Protein 4LVU (pdb70)

Secondary structure (DSSP, 8-state):
-TTS-B-GGGTT-EEEEETTTSHHHHHHHHHHHHTT-EEEEEES-HHHHHHHHHHTTTSSS--EEEE--TTSHHHHHHHHHHHHHHH-S-SEEEE---------GGG--HHHHHHHHIIIIIHHHHHHHHHHHHHHHHT-EEEEEE--STTTTT-SS-HHHHHHHHHHHHHHHHHHHHHGGGTEEEEEEEE-SB----GGGS-HHHHHHHHHH-SS-S-B-HHHHHHHHHHHHSGGGTT--S-EEEESTT--/-TTS-B-GGGTT-EEEEETTTSHHHHHHHHHHHHTT-EEEEEES-HHHHHHHHHHTTTSSSPPEEEE--TT-HHHHHHHHHHHHHHH-S-SEEEE---------GGG--HHHHHHHHIIIIIHHHHHHHHHHHHHHHHT-EEEEEE--STTTTT-SS-HHHHHHHHHHHHHHHHHHHHHGGGTEEEEEEEE-SB--S----S-HHHHHHHHHH-SS-S-B-HHHHHHHHHHHHSGGGTT--S-EEEESTT--

CATH classification: 3.40.50.720

Structure (mmCIF, N/CA/C/O backbone):
data_4LVU
#
_entry.id   4LVU
#
_cell.length_a   71.460
_cell.length_b   103.390
_cell.length_c   71.290
_cell.angle_alpha   90.000
_cell.angle_beta   90.000
_cell.angle_gamma   90.000
#
_symmetry.space_group_name_H-M   'P 21 21 2'
#
loop_
_entity.id
_entity.type
_entity.pdbx_description
1 polymer 'Oxidoreductase, short chain dehydrogenase/reductase family'
2 non-polymer 1,2-ETHANEDIOL
3 water water
#
loop_
_atom_site.group_PDB
_atom_site.id
_atom_site.type_symbol
_atom_site.label_atom_id
_atom_site.label_alt_id
_atom_site.label_comp_id
_atom_site.label_asym_id
_atom_site.label_entity_id
_atom_site.label_seq_id
_atom_site.pdbx_PDB_ins_code
_atom_site.Cartn_x
_atom_site.Cartn_y
_atom_site.Cartn_z
_atom_site.occupancy
_atom_site.B_iso_or_equiv
_atom_site.auth_seq_id
_atom_site.auth_comp_id
_atom_site.auth_asym_id
_atom_site.auth_atom_id
_atom_site.pdbx_PDB_model_num
ATOM 1 N N . ASP A 1 26 ? 68.610 122.316 7.008 1.00 25.59 18 ASP A N 1
ATOM 2 C CA . ASP A 1 26 ? 70.018 122.379 6.497 1.00 24.70 18 ASP A CA 1
ATOM 3 C C . ASP A 1 26 ? 70.970 122.046 7.643 1.00 23.83 18 ASP A C 1
ATOM 4 O O . ASP A 1 26 ? 71.011 122.743 8.675 1.00 21.91 18 ASP A O 1
ATOM 9 N N . GLU A 1 27 ? 71.745 120.980 7.428 1.00 23.82 19 GLU A N 1
ATOM 10 C CA . GLU A 1 27 ? 72.627 120.392 8.428 1.00 24.95 19 GLU A CA 1
ATOM 11 C C . GLU A 1 27 ? 73.794 121.292 8.779 1.00 19.34 19 GLU A C 1
ATOM 12 O O . GLU A 1 27 ? 74.529 120.981 9.704 1.00 23.89 19 GLU A O 1
ATOM 14 N N . ARG A 1 28 ? 73.978 122.400 8.060 1.00 17.66 20 ARG A N 1
ATOM 15 C CA . ARG A 1 28 ? 75.044 123.323 8.407 1.00 17.09 20 ARG A CA 1
ATOM 16 C C . ARG A 1 28 ? 74.700 124.225 9.576 1.00 11.67 20 ARG A C 1
ATOM 17 O O . ARG A 1 28 ? 75.598 124.715 10.209 1.00 14.86 20 ARG A O 1
ATOM 25 N N . TYR A 1 29 ? 73.414 124.380 9.888 1.00 8.97 21 TYR A N 1
ATOM 26 C CA . TYR A 1 29 ? 72.977 125.360 10.863 1.00 7.63 21 TYR A CA 1
ATOM 27 C C . TYR A 1 29 ? 72.798 124.745 12.253 1.00 8.15 21 TYR A C 1
ATOM 28 O O . TYR A 1 29 ? 72.715 123.519 12.433 1.00 8.66 21 TYR A O 1
ATOM 37 N N . ALA A 1 30 ? 72.726 125.612 13.238 1.00 7.42 22 ALA A N 1
ATOM 38 C CA . ALA A 1 30 ? 72.710 125.193 14.619 1.00 7.78 22 ALA A CA 1
ATOM 39 C C . ALA A 1 30 ? 71.484 124.397 15.007 1.00 7.41 22 ALA A C 1
ATOM 40 O O . ALA A 1 30 ? 70.386 124.611 14.497 1.00 7.73 22 ALA A O 1
ATOM 42 N N . ARG A 1 31 ? 71.696 123.541 16.003 1.00 8.37 23 ARG A N 1
ATOM 43 C CA . ARG A 1 31 ? 70.634 122.893 16.726 1.00 8.62 23 ARG A CA 1
ATOM 44 C C . ARG A 1 31 ? 70.651 123.427 18.152 1.00 7.50 23 ARG A C 1
ATOM 45 O O . ARG A 1 31 ? 71.710 123.485 18.771 1.00 8.42 23 ARG A O 1
ATOM 53 N N . TYR A 1 32 ? 69.487 123.825 18.659 1.00 7.23 24 TYR A N 1
ATOM 54 C CA . TYR A 1 32 ? 69.324 124.437 19.983 1.00 7.04 24 TYR A CA 1
ATOM 55 C C . TYR A 1 32 ? 68.597 123.454 20.886 1.00 7.22 24 TYR A C 1
ATOM 56 O O . TYR A 1 32 ? 67.368 123.359 20.832 1.00 7.21 24 TYR A O 1
ATOM 65 N N . PRO A 1 33 ? 69.334 122.735 21.754 1.00 7.48 25 PRO A N 1
ATOM 66 C CA . PRO A 1 33 ? 68.652 121.725 22.583 1.00 7.86 25 PRO A CA 1
ATOM 67 C C . PRO A 1 33 ? 67.548 122.288 23.471 1.00 7.09 25 PRO A C 1
ATOM 68 O O . PRO A 1 33 ? 66.575 121.603 23.733 1.00 7.51 25 PRO A O 1
ATOM 72 N N . SER A 1 34 ? 67.683 123.533 23.904 1.00 6.73 26 SER A N 1
ATOM 73 C CA . SER A 1 34 ? 66.714 124.141 24.798 1.00 7.25 26 SER A CA 1
ATOM 74 C C . SER A 1 34 ? 65.378 124.412 24.123 1.00 6.77 26 SER A C 1
ATOM 75 O O . SER A 1 34 ? 64.421 124.689 24.821 1.00 8.29 26 SER A O 1
ATOM 78 N N . LEU A 1 35 ? 65.305 124.367 22.794 1.00 6.43 27 LEU A N 1
ATOM 79 C CA . LEU A 1 35 ? 64.034 124.549 22.112 1.00 5.92 27 LEU A CA 1
ATOM 80 C C . LEU A 1 35 ? 63.210 123.283 22.017 1.00 6.56 27 LEU A C 1
ATOM 81 O O . LEU A 1 35 ? 62.022 123.377 21.736 1.00 7.72 27 LEU A O 1
ATOM 86 N N . ALA A 1 36 ? 63.806 122.122 22.265 1.00 7.11 28 ALA A N 1
ATOM 87 C CA . ALA A 1 36 ? 63.038 120.883 22.169 1.00 7.52 28 ALA A CA 1
ATOM 88 C C . ALA A 1 36 ? 61.936 120.861 23.226 1.00 7.57 28 ALA A C 1
ATOM 89 O O . ALA A 1 36 ? 62.197 120.973 24.419 1.00 10.18 28 ALA A O 1
ATOM 91 N N . GLY A 1 37 ? 60.685 120.725 22.784 1.00 7.83 29 GLY A N 1
ATOM 92 C CA . GLY A 1 37 ? 59.533 120.734 23.680 1.00 8.61 29 GLY A CA 1
ATOM 93 C C . GLY A 1 37 ? 59.096 122.105 24.162 1.00 8.71 29 GLY A C 1
ATOM 94 O O . GLY A 1 37 ? 58.114 122.204 24.885 1.00 11.13 29 GLY A O 1
ATOM 95 N N . ARG A 1 38 ? 59.806 123.163 23.788 1.00 7.47 30 ARG A N 1
ATOM 96 C CA . ARG A 1 38 ? 59.489 124.506 24.280 1.00 7.47 30 ARG A CA 1
ATOM 97 C C . ARG A 1 38 ? 58.239 125.042 23.608 1.00 6.46 30 ARG A C 1
ATOM 98 O O . ARG A 1 38 ? 58.097 124.929 22.394 1.00 7.17 30 ARG A O 1
ATOM 106 N N . ALA A 1 39 ? 57.323 125.611 24.370 1.00 6.97 31 ALA A N 1
ATOM 107 C CA . ALA A 1 39 ? 56.089 126.190 23.832 1.00 6.76 31 ALA A CA 1
ATOM 108 C C . ALA A 1 39 ? 56.385 127.576 23.254 1.00 6.71 31 ALA A C 1
ATOM 109 O O . ALA A 1 39 ? 56.793 128.494 23.965 1.00 6.87 31 ALA A O 1
ATOM 111 N N . VAL A 1 40 ? 56.149 127.696 21.963 1.00 5.88 32 VAL A N 1
ATOM 112 C CA . VAL A 1 40 ? 56.463 128.895 21.186 1.00 6.07 32 VAL A CA 1
ATOM 113 C C . VAL A 1 40 ? 55.209 129.329 20.443 1.00 5.86 32 VAL A C 1
ATOM 114 O O . VAL A 1 40 ? 54.623 128.547 19.687 1.00 7.94 32 VAL A O 1
ATOM 118 N N . LEU A 1 41 ? 54.825 130.595 20.629 1.00 5.57 33 LEU A N 1
ATOM 119 C CA . LEU A 1 41 ? 53.670 131.187 19.976 1.00 5.91 33 LEU A CA 1
ATOM 120 C C . LEU A 1 41 ? 54.122 132.240 18.984 1.00 5.02 33 LEU A C 1
ATOM 121 O O . LEU A 1 41 ? 54.898 133.122 19.327 1.00 5.96 33 LEU A O 1
ATOM 126 N N . ILE A 1 42 ? 53.654 132.139 17.745 1.00 5.77 34 ILE A N 1
ATOM 127 C CA . ILE A 1 42 ? 54.013 133.056 16.654 1.00 5.85 34 ILE A CA 1
ATOM 128 C C . ILE A 1 42 ? 52.746 133.676 16.089 1.00 5.86 34 ILE A C 1
ATOM 129 O O . ILE A 1 42 ? 51.802 132.971 15.751 1.00 6.84 34 ILE A O 1
ATOM 134 N N . THR A 1 43 ? 52.716 135.003 15.996 1.00 6.23 35 THR A N 1
ATOM 135 C CA . THR A 1 43 ? 51.572 135.673 15.405 1.00 6.90 35 THR A CA 1
ATOM 136 C C . THR A 1 43 ? 51.848 135.914 13.921 1.00 7.15 35 THR A C 1
ATOM 137 O O . THR A 1 43 ? 52.972 136.029 13.446 1.00 7.33 35 THR A O 1
ATOM 141 N N . GLY A 1 44 ? 50.783 135.984 13.149 1.00 7.24 36 GLY A N 1
ATOM 142 C CA . GLY A 1 44 ? 50.949 136.083 11.725 1.00 7.90 36 GLY A CA 1
ATOM 143 C C . GLY A 1 44 ? 51.751 134.923 11.157 1.00 8.05 36 GLY A C 1
ATOM 144 O O . GLY A 1 44 ? 52.590 135.099 10.261 1.00 8.43 36 GLY A O 1
ATOM 145 N N . GLY A 1 45 ? 51.490 133.723 11.672 1.00 7.68 37 GLY A N 1
ATOM 146 C CA . GLY A 1 45 ? 52.337 132.587 11.381 1.00 7.68 37 GLY A CA 1
ATOM 147 C C . GLY A 1 45 ? 52.185 131.928 10.031 1.00 7.62 37 GLY A C 1
ATOM 148 O O . GLY A 1 45 ? 53.023 131.105 9.688 1.00 9.35 37 GLY A O 1
ATOM 149 N N . ALA A 1 46 ? 51.130 132.241 9.285 1.00 9.77 38 ALA A N 1
ATOM 150 C CA . ALA A 1 46 ? 50.777 131.382 8.162 1.00 13.11 38 ALA A CA 1
ATOM 151 C C . ALA A 1 46 ? 51.505 131.703 6.909 1.00 15.80 38 ALA A C 1
ATOM 152 O O . ALA A 1 46 ? 51.532 130.854 6.025 1.00 18.95 38 ALA A O 1
ATOM 154 N N . THR A 1 47 ? 52.034 132.922 6.798 1.00 14.40 39 THR A N 1
ATOM 155 C CA . THR A 1 47 ? 52.695 133.363 5.572 1.00 15.61 39 THR A CA 1
ATOM 156 C C . THR A 1 47 ? 53.962 134.137 5.887 1.00 14.49 39 THR A C 1
ATOM 157 O O . THR A 1 47 ? 54.206 134.512 7.044 1.00 13.81 39 THR A O 1
ATOM 161 N N . GLY A 1 48 ? 54.746 134.420 4.858 1.00 15.63 40 GLY A N 1
ATOM 162 C CA . GLY A 1 48 ? 55.887 135.312 4.997 1.00 14.01 40 GLY A CA 1
ATOM 163 C C . GLY A 1 48 ? 56.925 134.789 5.960 1.00 12.83 40 GLY A C 1
ATOM 164 O O . GLY A 1 48 ? 57.106 133.574 6.161 1.00 14.03 40 GLY A O 1
ATOM 165 N N . ILE A 1 49 ? 57.592 135.715 6.623 1.00 11.46 41 ILE A N 1
ATOM 166 C CA . ILE A 1 49 ? 58.576 135.307 7.566 1.00 10.84 41 ILE A CA 1
ATOM 167 C C . ILE A 1 49 ? 57.888 134.566 8.703 1.00 9.31 41 ILE A C 1
ATOM 168 O O . ILE A 1 49 ? 58.525 133.738 9.314 1.00 9.81 41 ILE A O 1
ATOM 173 N N . GLY A 1 50 ? 56.607 134.839 8.969 1.00 8.30 42 GLY A N 1
ATOM 174 C CA . GLY A 1 50 ? 55.882 134.120 9.999 1.00 7.17 42 GLY A CA 1
ATOM 175 C C . GLY A 1 50 ? 55.947 132.606 9.802 1.00 7.01 42 GLY A C 1
ATOM 176 O O . GLY A 1 50 ? 56.240 131.861 10.743 1.00 7.84 42 GLY A O 1
ATOM 177 N N . ALA A 1 51 ? 55.730 132.174 8.552 1.00 7.36 43 ALA A N 1
ATOM 178 C CA . ALA A 1 51 ? 55.753 130.742 8.234 1.00 7.35 43 ALA A CA 1
ATOM 179 C C . ALA A 1 51 ? 57.154 130.175 8.405 1.00 7.06 43 ALA A C 1
ATOM 180 O O . ALA A 1 51 ? 57.314 129.010 8.757 1.00 7.80 43 ALA A O 1
ATOM 182 N N . SER A 1 52 ? 58.173 130.983 8.103 1.00 6.90 44 SER A N 1
ATOM 183 C CA . SER A 1 52 ? 59.554 130.570 8.313 1.00 6.81 44 SER A CA 1
ATOM 184 C C . SER A 1 52 ? 59.855 130.395 9.801 1.00 6.44 44 SER A C 1
ATOM 185 O O . SER A 1 52 ? 60.499 129.428 10.173 1.00 6.30 44 SER A O 1
ATOM 188 N N . PHE A 1 53 ? 59.351 131.290 10.641 1.00 5.89 45 PHE A N 1
ATOM 189 C CA . PHE A 1 53 ? 59.499 131.096 12.066 1.00 5.74 45 PHE A CA 1
ATOM 190 C C . PHE A 1 53 ? 58.820 129.792 12.508 1.00 5.85 45 PHE A C 1
ATOM 191 O O . PHE A 1 53 ? 59.389 129.005 13.273 1.00 6.45 45 PHE A O 1
ATOM 199 N N . VAL A 1 54 ? 57.590 129.558 12.059 1.00 6.06 46 VAL A N 1
ATOM 200 C CA . VAL A 1 54 ? 56.872 128.343 12.442 1.00 6.35 46 VAL A CA 1
ATOM 201 C C . VAL A 1 54 ? 57.674 127.108 12.044 1.00 6.28 46 VAL A C 1
ATOM 202 O O . VAL A 1 54 ? 57.883 126.204 12.862 1.00 6.59 46 VAL A O 1
ATOM 206 N N . GLU A 1 55 ? 58.149 127.078 10.797 1.00 6.00 47 GLU A N 1
ATOM 207 C CA . GLU A 1 55 ? 58.892 125.920 10.318 1.00 6.59 47 GLU A CA 1
ATOM 208 C C . GLU A 1 55 ? 60.200 125.732 11.099 1.00 6.10 47 GLU A C 1
ATOM 209 O O . GLU A 1 55 ? 60.519 124.615 11.471 1.00 6.67 47 GLU A O 1
ATOM 215 N N . HIS A 1 56 ? 60.962 126.795 11.315 1.00 5.60 48 HIS A N 1
ATOM 216 C CA . HIS A 1 56 ? 62.250 126.656 11.982 1.00 5.52 48 HIS A CA 1
ATOM 217 C C . HIS A 1 56 ? 62.054 126.160 13.404 1.00 5.49 48 HIS A C 1
ATOM 218 O O . HIS A 1 56 ? 62.747 125.245 13.839 1.00 6.64 48 HIS A O 1
ATOM 225 N N . PHE A 1 57 ? 61.123 126.751 14.141 1.00 5.33 49 PHE A N 1
ATOM 226 C CA . PHE A 1 57 ? 60.873 126.277 15.491 1.00 5.94 49 PHE A CA 1
ATOM 227 C C . PHE A 1 57 ? 60.380 124.822 15.496 1.00 6.24 49 PHE A C 1
ATOM 228 O O . PHE A 1 57 ? 60.791 124.019 16.364 1.00 7.02 49 PHE A O 1
ATOM 236 N N . ALA A 1 58 ? 59.496 124.476 14.574 1.00 5.91 50 ALA A N 1
ATOM 237 C CA . ALA A 1 58 ? 58.990 123.107 14.521 1.00 6.15 50 ALA A CA 1
ATOM 238 C C . ALA A 1 58 ? 60.132 122.142 14.261 1.00 6.87 50 ALA A C 1
ATOM 239 O O . ALA A 1 58 ? 60.186 121.052 14.855 1.00 6.97 50 ALA A O 1
ATOM 241 N N . ARG A 1 59 ? 61.045 122.496 13.355 1.00 6.40 51 ARG A N 1
ATOM 242 C CA . ARG A 1 59 ? 62.168 121.613 13.032 1.00 7.05 51 ARG A CA 1
ATOM 243 C C . ARG A 1 59 ? 63.210 121.502 14.144 1.00 7.46 51 ARG A C 1
ATOM 244 O O . ARG A 1 59 ? 63.962 120.539 14.172 1.00 9.86 51 ARG A O 1
ATOM 252 N N . GLN A 1 60 ? 63.229 122.444 15.077 1.00 7.29 52 GLN A N 1
ATOM 253 C CA . GLN A 1 60 ? 64.037 122.373 16.285 1.00 7.04 52 GLN A CA 1
ATOM 254 C C . GLN A 1 60 ? 63.357 121.546 17.376 1.00 7.81 52 GLN A C 1
ATOM 255 O O . GLN A 1 60 ? 63.920 121.374 18.445 1.00 9.68 52 GLN A O 1
ATOM 261 N N . GLY A 1 61 ? 62.152 121.053 17.116 1.00 7.47 53 GLY A N 1
ATOM 262 C CA . GLY A 1 61 ? 61.457 120.238 18.103 1.00 8.09 53 GLY A CA 1
ATOM 263 C C . GLY A 1 61 ? 60.581 120.994 19.067 1.00 7.40 53 GLY A C 1
ATOM 264 O O . GLY A 1 61 ? 60.081 120.405 20.037 1.00 7.79 53 GLY A O 1
ATOM 265 N N . ALA A 1 62 ? 60.374 122.287 18.823 1.00 6.80 54 ALA A N 1
ATOM 266 C CA . ALA A 1 62 ? 59.500 123.054 19.694 1.00 6.41 54 ALA A CA 1
ATOM 267 C C . ALA A 1 62 ? 58.048 122.642 19.546 1.00 6.57 54 ALA A C 1
ATOM 268 O O . ALA A 1 62 ? 57.673 122.064 18.514 1.00 7.28 54 ALA A O 1
ATOM 270 N N . ARG A 1 63 ? 57.238 122.980 20.538 1.00 7.24 55 ARG A N 1
ATOM 271 C CA . ARG A 1 63 ? 55.794 122.838 20.465 1.00 7.10 55 ARG A CA 1
ATOM 272 C C . ARG A 1 63 ? 55.242 124.189 20.024 1.00 6.89 55 ARG A C 1
ATOM 273 O O . ARG A 1 63 ? 55.079 125.110 20.802 1.00 7.60 55 ARG A O 1
ATOM 281 N N . VAL A 1 64 ? 55.021 124.306 18.722 1.00 6.28 56 VAL A N 1
ATOM 282 C CA . VAL A 1 64 ? 54.656 125.575 18.112 1.00 6.45 56 VAL A CA 1
ATOM 283 C C . VAL A 1 64 ? 53.144 125.740 18.009 1.00 7.01 56 VAL A C 1
ATOM 284 O O . VAL A 1 64 ? 52.426 124.808 17.668 1.00 7.39 56 VAL A O 1
ATOM 288 N N . ALA A 1 65 ? 52.693 126.949 18.300 1.00 7.13 57 ALA A N 1
ATOM 289 C CA . ALA A 1 65 ? 51.368 127.399 17.948 1.00 7.42 57 ALA A CA 1
ATOM 290 C C . ALA A 1 65 ? 51.467 128.723 17.250 1.00 6.97 57 ALA A C 1
ATOM 291 O O . ALA A 1 65 ? 52.395 129.493 17.471 1.00 7.86 57 ALA A O 1
ATOM 293 N N . PHE A 1 66 ? 50.494 128.994 16.383 1.00 6.82 58 PHE A N 1
ATOM 294 C CA . PHE A 1 66 ? 50.438 130.264 15.721 1.00 6.33 58 PHE A CA 1
ATOM 295 C C . PHE A 1 66 ? 49.013 130.733 15.543 1.00 6.59 58 PHE A C 1
ATOM 296 O O . PHE A 1 66 ? 48.067 129.939 15.598 1.00 7.73 58 PHE A O 1
ATOM 304 N N . VAL A 1 67 ? 48.888 132.027 15.339 1.00 6.82 59 VAL A N 1
ATOM 305 C CA . VAL A 1 67 ? 47.632 132.638 14.942 1.00 8.45 59 VAL A CA 1
ATOM 306 C C . VAL A 1 67 ? 47.830 133.298 13.593 1.00 9.58 59 VAL A C 1
ATOM 307 O O . VAL A 1 67 ? 48.922 133.741 13.256 1.00 10.11 59 VAL A O 1
ATOM 311 N N . ASP A 1 68 ? 46.756 133.352 12.824 1.00 10.11 60 ASP A N 1
ATOM 312 C CA . ASP A 1 68 ? 46.768 133.990 11.519 1.00 10.63 60 ASP A CA 1
ATOM 313 C C . ASP A 1 68 ? 45.331 134.258 11.125 1.00 9.53 60 ASP A C 1
ATOM 314 O O . ASP A 1 68 ? 44.427 133.553 11.560 1.00 10.00 60 ASP A O 1
ATOM 319 N N . LEU A 1 69 ? 45.145 135.274 10.286 1.00 12.00 61 LEU A N 1
ATOM 320 C CA . LEU A 1 69 ? 43.857 135.598 9.735 1.00 13.58 61 LEU A CA 1
ATOM 321 C C . LEU A 1 69 ? 43.335 134.528 8.788 1.00 12.08 61 LEU A C 1
ATOM 322 O O . LEU A 1 69 ? 42.124 134.316 8.665 1.00 15.60 61 LEU A O 1
ATOM 327 N N . ASP A 1 70 ? 44.255 133.872 8.093 1.00 12.48 62 ASP A N 1
ATOM 328 C CA . ASP A 1 70 ? 43.920 133.023 6.969 1.00 15.29 62 ASP A CA 1
ATOM 329 C C . ASP A 1 70 ? 43.926 131.548 7.364 1.00 13.02 62 ASP A C 1
ATOM 330 O O . ASP A 1 70 ? 44.983 130.913 7.443 1.00 14.93 62 ASP A O 1
ATOM 335 N N . GLU A 1 71 ? 42.727 131.032 7.608 1.00 14.76 63 GLU A N 1
ATOM 336 C CA A GLU A 1 71 ? 42.563 129.673 8.076 0.70 15.61 63 GLU A CA 1
ATOM 337 C CA B GLU A 1 71 ? 42.522 129.655 8.066 0.30 16.04 63 GLU A CA 1
ATOM 338 C C . GLU A 1 71 ? 43.101 128.657 7.073 1.00 14.81 63 GLU A C 1
ATOM 339 O O . GLU A 1 71 ? 43.711 127.658 7.450 1.00 13.65 63 GLU A O 1
ATOM 350 N N . GLN A 1 72 ? 42.883 128.914 5.793 1.00 14.89 64 GLN A N 1
ATOM 351 C CA . GLN A 1 72 ? 43.352 127.999 4.758 1.00 14.40 64 GLN A CA 1
ATOM 352 C C . GLN A 1 72 ? 44.878 127.912 4.727 1.00 11.98 64 GLN A C 1
ATOM 353 O O . GLN A 1 72 ? 45.444 126.821 4.677 1.00 13.21 64 GLN A O 1
ATOM 359 N N . ALA A 1 73 ? 45.533 129.069 4.759 1.00 12.71 65 ALA A N 1
ATOM 360 C CA . ALA A 1 73 ? 47.000 129.100 4.758 1.00 11.90 65 ALA A CA 1
ATOM 361 C C . ALA A 1 73 ? 47.537 128.435 6.040 1.00 10.28 65 ALA A C 1
ATOM 362 O O . ALA A 1 73 ? 48.547 127.713 6.008 1.00 10.27 65 ALA A O 1
ATOM 364 N N . ALA A 1 74 ? 46.847 128.641 7.159 1.00 9.97 66 ALA A N 1
ATOM 365 C CA . ALA A 1 74 ? 47.255 128.051 8.452 1.00 9.31 66 ALA A CA 1
ATOM 366 C C . ALA A 1 74 ? 47.171 126.520 8.392 1.00 8.79 66 ALA A C 1
ATOM 367 O O . ALA A 1 74 ? 48.087 125.819 8.802 1.00 8.49 66 ALA A O 1
ATOM 369 N N . ARG A 1 75 ? 46.059 126.031 7.843 1.00 10.41 67 ARG A N 1
ATOM 370 C CA . ARG A 1 75 ? 45.862 124.610 7.715 1.00 10.80 67 ARG A CA 1
ATOM 371 C C . ARG A 1 75 ? 46.963 123.975 6.866 1.00 9.62 67 ARG A C 1
ATOM 372 O O . ARG A 1 75 ? 47.491 122.910 7.211 1.00 11.16 67 ARG A O 1
ATOM 374 N N . ALA A 1 76 ? 47.312 124.635 5.765 1.00 9.06 68 ALA A N 1
ATOM 375 C CA . ALA A 1 76 ? 48.329 124.127 4.850 1.00 9.72 68 ALA A CA 1
ATOM 376 C C . ALA A 1 76 ? 49.688 124.070 5.524 1.00 8.66 68 ALA A C 1
ATOM 377 O O . ALA A 1 76 ? 50.448 123.106 5.362 1.00 9.33 68 ALA A O 1
ATOM 379 N N . LEU A 1 77 ? 50.009 125.100 6.291 1.00 9.01 69 LEU A N 1
ATOM 380 C CA . LEU A 1 77 ? 51.276 125.147 6.976 1.00 8.35 69 LEU A CA 1
ATOM 381 C C . LEU A 1 77 ? 51.398 124.036 8.009 1.00 8.10 69 LEU A C 1
ATOM 382 O O . LEU A 1 77 ? 52.415 123.343 8.074 1.00 8.04 69 LEU A O 1
ATOM 387 N N . ALA A 1 78 ? 50.376 123.868 8.836 1.00 8.06 70 ALA A N 1
ATOM 388 C CA . ALA A 1 78 ? 50.407 122.791 9.811 1.00 8.97 70 ALA A CA 1
ATOM 389 C C . ALA A 1 78 ? 50.527 121.433 9.117 1.00 8.42 70 ALA A C 1
ATOM 390 O O . ALA A 1 78 ? 51.303 120.589 9.561 1.00 8.78 70 ALA A O 1
ATOM 392 N N . ALA A 1 79 ? 49.795 121.232 8.018 1.00 9.49 71 ALA A N 1
ATOM 393 C CA . ALA A 1 79 ? 49.811 119.955 7.328 1.00 10.20 71 ALA A CA 1
ATOM 394 C C . ALA A 1 79 ? 51.197 119.597 6.826 1.00 8.93 71 ALA A C 1
ATOM 395 O O . ALA A 1 79 ? 51.607 118.432 6.890 1.00 10.06 71 ALA A O 1
ATOM 397 N N . ARG A 1 80 ? 51.915 120.569 6.275 1.00 8.83 72 ARG A N 1
ATOM 398 C CA . ARG A 1 80 ? 53.244 120.257 5.729 1.00 8.87 72 ARG A CA 1
ATOM 399 C C . ARG A 1 80 ? 54.329 120.157 6.803 1.00 8.28 72 ARG A C 1
ATOM 400 O O . ARG A 1 80 ? 55.476 119.824 6.504 1.00 10.97 72 ARG A O 1
ATOM 408 N N . LEU A 1 81 ? 53.968 120.422 8.059 1.00 8.07 73 LEU A N 1
ATOM 409 C CA . LEU A 1 81 ? 54.848 120.256 9.197 1.00 7.92 73 LEU A CA 1
ATOM 410 C C . LEU A 1 81 ? 54.369 119.171 10.134 1.00 9.04 73 LEU A C 1
ATOM 411 O O . LEU A 1 81 ? 54.871 119.047 11.255 1.00 9.05 73 LEU A O 1
ATOM 416 N N . ALA A 1 82 ? 53.457 118.316 9.671 1.00 9.39 74 ALA A N 1
ATOM 417 C CA . ALA A 1 82 ? 52.909 117.258 10.533 1.00 11.16 74 ALA A CA 1
ATOM 418 C C . ALA A 1 82 ? 53.939 116.175 10.884 1.00 11.06 74 ALA A C 1
ATOM 419 O O . ALA A 1 82 ? 53.709 115.404 11.808 1.00 14.83 74 ALA A O 1
ATOM 421 N N . ASP A 1 83 ? 55.051 116.127 10.151 1.00 11.07 75 ASP A N 1
ATOM 422 C CA . ASP A 1 83 ? 56.136 115.188 10.416 1.00 12.11 75 ASP A CA 1
ATOM 423 C C . ASP A 1 83 ? 57.184 115.729 11.402 1.00 11.43 75 ASP A C 1
ATOM 424 O O . ASP A 1 83 ? 58.159 115.053 11.671 1.00 13.47 75 ASP A O 1
ATOM 429 N N . ALA A 1 84 ? 56.970 116.924 11.955 1.00 10.92 76 ALA A N 1
ATOM 430 C CA . ALA A 1 84 ? 57.821 117.445 13.025 1.00 9.28 76 ALA A CA 1
ATOM 431 C C . ALA A 1 84 ? 57.563 116.701 14.333 1.00 9.45 76 ALA A C 1
ATOM 432 O O . ALA A 1 84 ? 56.593 115.964 14.451 1.00 10.40 76 ALA A O 1
ATOM 434 N N . ALA A 1 85 ? 58.423 116.912 15.316 1.00 9.29 77 ALA A N 1
ATOM 435 C CA . ALA A 1 85 ? 58.212 116.286 16.627 1.00 10.08 77 ALA A CA 1
ATOM 436 C C . ALA A 1 85 ? 56.819 116.613 17.173 1.00 9.28 77 ALA A C 1
ATOM 437 O O . ALA A 1 85 ? 56.139 115.758 17.734 1.00 11.97 77 ALA A O 1
ATOM 439 N N . HIS A 1 86 ? 56.407 117.863 16.982 1.00 9.01 78 HIS A N 1
ATOM 440 C CA . HIS A 1 86 ? 55.076 118.330 17.301 1.00 9.48 78 HIS A CA 1
ATOM 441 C C . HIS A 1 86 ? 54.482 119.021 16.087 1.00 8.76 78 HIS A C 1
ATOM 442 O O . HIS A 1 86 ? 55.060 119.958 15.587 1.00 9.08 78 HIS A O 1
ATOM 449 N N . GLU A 1 87 ? 53.334 118.550 15.613 1.00 9.88 79 GLU A N 1
ATOM 450 C CA . GLU A 1 87 ? 52.624 119.253 14.568 1.00 9.34 79 GLU A CA 1
ATOM 451 C C . GLU A 1 87 ? 52.225 120.623 15.104 1.00 7.78 79 GLU A C 1
ATOM 452 O O . GLU A 1 87 ? 51.648 120.715 16.188 1.00 8.97 79 GLU A O 1
ATOM 458 N N . PRO A 1 88 ? 52.531 121.700 14.382 1.00 8.31 80 PRO A N 1
ATOM 459 C CA . PRO A 1 88 ? 52.082 123.005 14.847 1.00 8.06 80 PRO A CA 1
ATOM 460 C C . PRO A 1 88 ? 50.579 123.094 14.972 1.00 8.27 80 PRO A C 1
ATOM 461 O O . PRO A 1 88 ? 49.846 122.531 14.156 1.00 10.32 80 PRO A O 1
ATOM 465 N N . VAL A 1 89 ? 50.129 123.793 16.012 1.00 7.84 81 VAL A N 1
ATOM 466 C CA . VAL A 1 89 ? 48.708 124.038 16.162 1.00 8.97 81 VAL A CA 1
ATOM 467 C C . VAL A 1 89 ? 48.423 125.505 15.890 1.00 7.36 81 VAL A C 1
ATOM 468 O O . VAL A 1 89 ? 49.311 126.358 15.937 1.00 8.39 81 VAL A O 1
ATOM 472 N N . PHE A 1 90 ? 47.177 125.817 15.610 1.00 9.00 82 PHE A N 1
ATOM 473 C CA . PHE A 1 90 ? 46.834 127.184 15.308 1.00 9.80 82 PHE A CA 1
ATOM 474 C C . PHE A 1 90 ? 45.405 127.528 15.628 1.00 7.94 82 PHE A C 1
ATOM 475 O O . PHE A 1 90 ? 44.549 126.653 15.780 1.00 9.99 82 PHE A O 1
ATOM 483 N N . VAL A 1 91 ? 45.175 128.838 15.693 1.00 8.43 83 VAL A N 1
ATOM 484 C CA . VAL A 1 91 ? 43.837 129.416 15.795 1.00 9.52 83 VAL A CA 1
ATOM 485 C C . VAL A 1 91 ? 43.773 130.505 14.731 1.00 10.07 83 VAL A C 1
ATOM 486 O O . VAL A 1 91 ? 44.621 131.414 14.700 1.00 11.40 83 VAL A O 1
ATOM 490 N N . ALA A 1 92 ? 42.777 130.426 13.867 1.00 10.79 84 ALA A N 1
ATOM 491 C CA . ALA A 1 92 ? 42.561 131.472 12.881 1.00 12.21 84 ALA A CA 1
ATOM 492 C C . ALA A 1 92 ? 41.737 132.552 13.546 1.00 14.10 84 ALA A C 1
ATOM 493 O O . ALA A 1 92 ? 40.653 132.275 14.055 1.00 18.09 84 ALA A O 1
ATOM 495 N N . CYS A 1 93 ? 42.235 133.780 13.534 1.00 12.68 85 CYS A N 1
ATOM 496 C CA . CYS A 1 93 ? 41.517 134.909 14.095 1.00 13.41 85 CYS A CA 1
ATOM 497 C C . CYS A 1 93 ? 42.100 136.221 13.606 1.00 12.45 85 CYS A C 1
ATOM 498 O O . CYS A 1 93 ? 43.129 136.234 12.918 1.00 12.67 85 CYS A O 1
ATOM 501 N N . ASP A 1 94 ? 41.395 137.303 13.931 1.00 10.91 86 ASP A N 1
ATOM 502 C CA . ASP A 1 94 ? 41.743 138.646 13.504 1.00 11.62 86 ASP A CA 1
ATOM 503 C C . ASP A 1 94 ? 42.382 139.364 14.682 1.00 11.12 86 ASP A C 1
ATOM 504 O O . ASP A 1 94 ? 41.699 139.690 15.648 1.00 11.55 86 ASP A O 1
ATOM 509 N N . LEU A 1 95 ? 43.689 139.623 14.630 1.00 11.16 87 LEU A N 1
ATOM 510 C CA A LEU A 1 95 ? 44.305 140.179 15.867 0.70 11.89 87 LEU A CA 1
ATOM 511 C CA B LEU A 1 95 ? 44.496 140.234 15.708 0.30 10.67 87 LEU A CA 1
ATOM 512 C C . LEU A 1 95 ? 44.161 141.696 15.986 1.00 10.86 87 LEU A C 1
ATOM 513 O O . LEU A 1 95 ? 44.685 142.284 16.928 1.00 11.18 87 LEU A O 1
ATOM 522 N N . THR A 1 96 ? 43.388 142.310 15.105 1.00 11.36 88 THR A N 1
ATOM 523 C CA . THR A 1 96 ? 42.902 143.661 15.389 1.00 12.03 88 THR A CA 1
ATOM 524 C C . THR A 1 96 ? 41.795 143.602 16.445 1.00 11.79 88 THR A C 1
ATOM 525 O O . THR A 1 96 ? 41.454 144.617 17.026 1.00 13.50 88 THR A O 1
ATOM 529 N N . ASP A 1 97 ? 41.273 142.406 16.701 1.00 10.20 89 ASP A N 1
ATOM 530 C CA . ASP A 1 97 ? 40.269 142.179 17.723 1.00 8.86 89 ASP A CA 1
ATOM 531 C C . ASP A 1 97 ? 40.958 141.586 18.953 1.00 8.71 89 ASP A C 1
ATOM 532 O O . ASP A 1 97 ? 41.304 140.393 18.987 1.00 8.89 89 ASP A O 1
ATOM 537 N N . ILE A 1 98 ? 41.197 142.418 19.958 1.00 8.78 90 ILE A N 1
ATOM 538 C CA . ILE A 1 98 ? 41.971 141.982 21.105 1.00 9.25 90 ILE A CA 1
ATOM 539 C C . ILE A 1 98 ? 41.244 140.870 21.887 1.00 8.28 90 ILE A C 1
ATOM 540 O O . ILE A 1 98 ? 41.889 139.964 22.397 1.00 8.82 90 ILE A O 1
ATOM 545 N N . ALA A 1 99 ? 39.918 140.916 21.958 1.00 9.30 91 ALA A N 1
ATOM 546 C CA . ALA A 1 99 ? 39.167 139.830 22.572 1.00 10.07 91 ALA A CA 1
ATOM 547 C C . ALA A 1 99 ? 39.439 138.500 21.869 1.00 9.76 91 ALA A C 1
ATOM 548 O O . ALA A 1 99 ? 39.656 137.473 22.511 1.00 11.25 91 ALA A O 1
ATOM 550 N N . ALA A 1 100 ? 39.460 138.527 20.546 1.00 9.63 92 ALA A N 1
ATOM 551 C CA . ALA A 1 100 ? 39.724 137.314 19.771 1.00 10.59 92 ALA A CA 1
ATOM 552 C C . ALA A 1 100 ? 41.159 136.839 19.981 1.00 9.12 92 ALA A C 1
ATOM 553 O O . ALA A 1 100 ? 41.411 135.649 20.121 1.00 9.59 92 ALA A O 1
ATOM 555 N N . LEU A 1 101 ? 42.103 137.766 19.993 1.00 8.62 93 LEU A N 1
ATOM 556 C CA . LEU A 1 101 ? 43.499 137.403 20.266 1.00 8.55 93 LEU A CA 1
ATOM 557 C C . LEU A 1 101 ? 43.660 136.749 21.630 1.00 8.36 93 LEU A C 1
ATOM 558 O O . LEU A 1 101 ? 44.315 135.708 21.77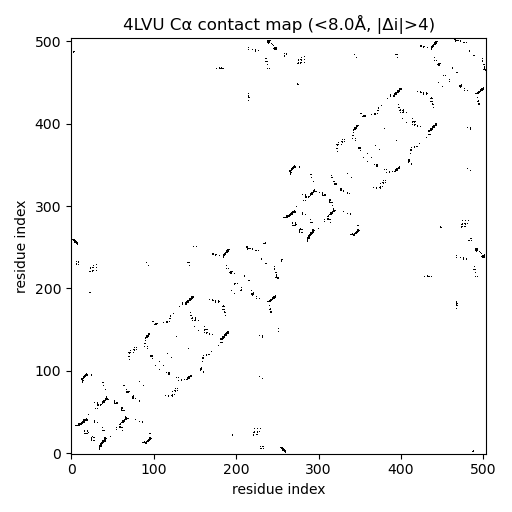3 1.00 8.73 93 LEU A O 1
ATOM 563 N N . ARG A 1 102 ? 43.049 137.348 22.642 1.00 8.61 94 ARG A N 1
ATOM 564 C CA . ARG A 1 102 ? 43.138 136.805 23.987 1.00 8.74 94 ARG A CA 1
ATOM 565 C C . ARG A 1 102 ? 42.500 135.413 24.057 1.00 8.98 94 ARG A C 1
ATOM 566 O O . ARG A 1 102 ? 43.055 134.499 24.666 1.00 8.98 94 ARG A O 1
ATOM 574 N N . GLY A 1 103 ? 41.348 135.246 23.417 1.00 9.31 95 GLY A N 1
ATOM 575 C CA . GLY A 1 103 ? 40.699 133.932 23.389 1.00 9.96 95 GLY A CA 1
ATOM 576 C C . GLY A 1 103 ? 41.542 132.891 22.675 1.00 8.96 95 GLY A C 1
ATOM 577 O O . GLY A 1 103 ? 41.630 131.737 23.109 1.00 10.08 95 GLY A O 1
ATOM 578 N N . ALA A 1 104 ? 42.177 133.290 21.585 1.00 8.94 96 ALA A N 1
ATOM 579 C CA . ALA A 1 104 ? 43.059 132.393 20.863 1.00 9.59 96 ALA A CA 1
ATOM 580 C C . ALA A 1 104 ? 44.247 131.954 21.708 1.00 8.14 96 ALA A C 1
ATOM 581 O O . ALA A 1 104 ? 44.611 130.775 21.702 1.00 9.28 96 ALA A O 1
ATOM 583 N N . ILE A 1 105 ? 44.870 132.902 22.402 1.00 8.57 97 ILE A N 1
ATOM 584 C CA . ILE A 1 105 ? 46.014 132.577 23.238 1.00 8.76 97 ILE A CA 1
ATOM 585 C C . ILE A 1 105 ? 45.592 131.646 24.376 1.00 9.06 97 ILE A C 1
ATOM 586 O O . ILE A 1 105 ? 46.296 130.698 24.694 1.00 10.54 97 ILE A O 1
ATOM 591 N N . GLU A 1 106 ? 44.422 131.875 24.961 1.00 9.55 98 GLU A N 1
ATOM 592 C CA . GLU A 1 106 ? 43.920 130.988 26.004 1.00 11.25 98 GLU A CA 1
ATOM 593 C C . GLU A 1 106 ? 43.692 129.568 25.472 1.00 11.27 98 GLU A C 1
ATOM 594 O O . GLU A 1 106 ? 44.058 128.594 26.125 1.00 13.28 98 GLU A O 1
ATOM 600 N N . ALA A 1 107 ? 43.115 129.444 24.275 1.00 10.75 99 ALA A N 1
ATOM 601 C CA . ALA A 1 107 ? 42.895 128.127 23.660 1.00 12.17 99 ALA A CA 1
ATOM 602 C C . ALA A 1 107 ? 44.234 127.437 23.350 1.00 11.50 99 ALA A C 1
ATOM 603 O O . ALA A 1 107 ? 44.390 126.226 23.542 1.00 14.30 99 ALA A O 1
ATOM 605 N N . ILE A 1 108 ? 45.198 128.216 22.863 1.00 11.08 100 ILE A N 1
ATOM 606 C CA . ILE A 1 108 ? 46.526 127.690 22.585 1.00 11.61 100 ILE A CA 1
ATOM 607 C C . ILE A 1 108 ? 47.232 127.211 23.844 1.00 12.06 100 ILE A C 1
ATOM 608 O O . ILE A 1 108 ? 47.831 126.139 23.831 1.00 14.52 100 ILE A O 1
ATOM 613 N N . ARG A 1 109 ? 47.147 127.988 24.921 1.00 11.67 101 ARG A N 1
ATOM 614 C CA . ARG A 1 109 ? 47.767 127.609 26.165 1.00 12.60 101 ARG A CA 1
ATOM 615 C C . ARG A 1 109 ? 47.182 126.288 26.670 1.00 14.99 101 ARG A C 1
ATOM 616 O O . ARG A 1 109 ? 47.898 125.447 27.221 1.00 16.63 101 ARG A O 1
ATOM 624 N N . ALA A 1 110 ? 45.874 126.112 26.506 1.00 14.56 102 ALA A N 1
ATOM 625 C CA . ALA A 1 110 ? 45.269 124.802 26.795 1.00 17.61 102 ALA A CA 1
ATOM 626 C C . ALA A 1 110 ? 45.930 123.649 26.008 1.00 17.06 102 ALA A C 1
ATOM 627 O O . ALA A 1 110 ? 46.103 122.556 26.554 1.00 25.62 102 ALA A O 1
ATOM 629 N N A ARG A 1 111 ? 46.308 123.887 24.747 0.50 19.30 103 ARG A N 1
ATOM 630 N N B ARG A 1 111 ? 46.301 123.910 24.758 0.50 17.86 103 ARG A N 1
ATOM 631 C CA A ARG A 1 111 ? 46.876 122.835 23.872 0.50 19.50 103 ARG A CA 1
ATOM 632 C CA B ARG A 1 111 ? 46.867 122.897 23.867 0.50 17.40 103 ARG A CA 1
ATOM 633 C C A ARG A 1 111 ? 48.409 122.643 23.935 0.50 17.06 103 ARG A C 1
ATOM 634 C C B ARG A 1 111 ? 48.374 122.641 24.054 0.50 17.62 103 ARG A C 1
ATOM 635 O O A ARG A 1 111 ? 48.910 121.532 23.691 0.50 16.56 103 ARG A O 1
ATOM 636 O O B ARG A 1 111 ? 48.811 121.476 24.065 0.50 23.67 103 ARG A O 1
ATOM 651 N N . ILE A 1 112 ? 49.158 123.712 24.196 1.00 18.26 104 ILE A N 1
ATOM 652 C CA . ILE A 1 112 ? 50.643 123.608 24.254 1.00 15.52 104 ILE A CA 1
ATOM 653 C C . ILE A 1 112 ? 51.278 123.866 25.626 1.00 17.18 104 ILE A C 1
ATOM 654 O O . ILE A 1 112 ? 52.484 123.648 25.762 1.00 18.51 104 ILE A O 1
ATOM 659 N N . GLY A 1 113 ? 50.482 124.274 26.632 1.00 15.47 105 GLY A N 1
ATOM 660 C CA . GLY A 1 113 ? 50.980 124.643 27.972 1.00 15.10 105 GLY A CA 1
ATOM 661 C C . GLY A 1 113 ? 51.402 126.108 28.054 1.00 12.18 105 GLY A C 1
ATOM 662 O O . GLY A 1 113 ? 51.188 126.867 27.116 1.00 12.30 105 GLY A O 1
ATOM 663 N N . PRO A 1 114 ? 52.047 126.509 29.157 1.00 11.36 106 PRO A N 1
ATOM 664 C CA . PRO A 1 114 ? 52.481 127.905 29.287 1.00 10.10 106 PRO A CA 1
ATOM 665 C C . PRO A 1 114 ? 53.466 128.289 28.207 1.00 10.76 106 PRO A C 1
ATOM 666 O O . PRO A 1 114 ? 54.356 127.526 27.865 1.00 11.02 106 PRO A O 1
ATOM 670 N N . ILE A 1 115 ? 53.308 129.502 27.709 1.00 8.64 107 ILE A N 1
ATOM 671 C CA . ILE A 1 115 ? 54.104 129.990 26.614 1.00 8.19 107 ILE A CA 1
ATOM 672 C C . ILE A 1 115 ? 55.462 130.486 27.109 1.00 8.36 107 ILE A C 1
ATOM 673 O O . ILE A 1 115 ? 55.530 131.341 27.990 1.00 9.07 107 ILE A O 1
ATOM 678 N N . ALA A 1 116 ? 56.537 129.932 26.549 1.00 7.29 108 ALA A N 1
ATOM 679 C CA . ALA A 1 116 ? 57.909 130.292 26.888 1.00 7.42 108 ALA A CA 1
ATOM 680 C C . ALA A 1 116 ? 58.548 131.305 25.949 1.00 7.23 108 ALA A C 1
ATOM 681 O O . ALA A 1 116 ? 59.503 131.997 26.323 1.00 8.10 108 ALA A O 1
ATOM 683 N N . ALA A 1 117 ? 58.058 131.356 24.715 1.00 6.53 109 ALA A N 1
ATOM 684 C CA . ALA A 1 117 ? 58.575 132.305 23.717 1.00 5.93 109 ALA A CA 1
ATOM 685 C C . ALA A 1 117 ? 57.434 132.776 22.856 1.00 5.38 109 ALA A C 1
ATOM 686 O O . ALA A 1 117 ? 56.573 132.000 22.453 1.00 6.37 109 ALA A O 1
ATOM 688 N N . LEU A 1 118 ? 57.419 134.082 22.623 1.00 5.11 110 LEU A N 1
ATOM 689 C CA . LEU A 1 118 ? 56.418 134.744 21.798 1.00 5.24 110 LEU A CA 1
ATOM 690 C C . LEU A 1 118 ? 57.124 135.502 20.714 1.00 4.78 110 LEU A C 1
ATOM 691 O O . LEU A 1 118 ? 58.008 136.296 21.017 1.00 5.84 110 LEU A O 1
ATOM 696 N N . VAL A 1 119 ? 56.730 135.269 19.474 1.00 5.21 111 VAL A N 1
ATOM 697 C CA . VAL A 1 119 ? 57.232 136.011 18.332 1.00 5.38 111 VAL A CA 1
ATOM 698 C C . VAL A 1 119 ? 56.066 136.844 17.796 1.00 5.28 111 VAL A C 1
ATOM 699 O O . VAL A 1 119 ? 55.128 136.322 17.185 1.00 5.74 111 VAL A O 1
ATOM 703 N N . ASN A 1 120 ? 56.153 138.147 18.059 1.00 5.65 112 ASN A N 1
ATOM 704 C CA . ASN A 1 120 ? 55.116 139.115 17.721 1.00 6.19 112 ASN A CA 1
ATOM 705 C C . ASN A 1 120 ? 55.412 139.629 16.310 1.00 6.04 112 ASN A C 1
ATOM 706 O O . ASN A 1 120 ? 56.073 140.648 16.130 1.00 7.72 112 ASN A O 1
ATOM 711 N N . ASN A 1 121 ? 54.909 138.885 15.320 1.00 6.20 113 ASN A N 1
ATOM 712 C CA . ASN A 1 121 ? 55.289 139.031 13.928 1.00 6.44 113 ASN A CA 1
ATOM 713 C C . ASN A 1 121 ? 54.240 139.674 13.035 1.00 6.84 113 ASN A C 1
ATOM 714 O O . ASN A 1 121 ? 54.597 140.304 12.027 1.00 8.36 113 ASN A O 1
ATOM 719 N N . ALA A 1 122 ? 52.961 139.494 13.322 1.00 6.70 114 ALA A N 1
ATOM 720 C CA . ALA A 1 122 ? 51.940 139.921 12.358 1.00 7.12 114 ALA A CA 1
ATOM 721 C C . ALA A 1 122 ? 52.094 141.407 12.032 1.00 6.66 114 ALA A C 1
ATOM 722 O O . ALA A 1 122 ? 52.296 142.217 12.920 1.00 6.98 114 ALA A O 1
ATOM 724 N N . ALA A 1 123 ? 51.930 141.749 10.759 1.00 7.99 115 ALA A N 1
ATOM 725 C CA . ALA A 1 123 ? 52.158 143.108 10.306 1.00 7.55 115 ALA A CA 1
ATOM 726 C C . ALA A 1 123 ? 51.446 143.309 8.970 1.00 8.06 115 ALA A C 1
ATOM 727 O O . ALA A 1 123 ? 51.009 142.352 8.319 1.00 11.02 115 ALA A O 1
ATOM 729 N N . ASN A 1 124 ? 51.323 144.577 8.580 1.00 8.44 116 ASN A N 1
ATOM 730 C CA . ASN A 1 124 ? 50.808 144.929 7.270 1.00 9.26 116 ASN A CA 1
ATOM 731 C C . ASN A 1 124 ? 51.426 146.245 6.824 1.00 8.04 116 ASN A C 1
ATOM 732 O O . ASN A 1 124 ? 51.116 147.309 7.382 1.00 9.85 116 ASN A O 1
ATOM 737 N N . ASP A 1 125 ? 52.293 146.167 5.817 1.00 9.16 117 ASP A N 1
ATOM 738 C CA . ASP A 1 125 ? 53.027 147.335 5.310 1.00 9.72 117 ASP A CA 1
ATOM 739 C C . ASP A 1 125 ? 52.384 147.986 4.087 1.00 10.21 117 ASP A C 1
ATOM 740 O O . ASP A 1 125 ? 53.076 148.613 3.302 1.00 11.22 117 ASP A O 1
ATOM 745 N N . VAL A 1 126 ? 51.080 147.847 3.932 1.00 10.88 118 VAL A N 1
ATOM 746 C CA . VAL A 1 126 ? 50.407 148.415 2.761 1.00 11.20 118 VAL A CA 1
ATOM 747 C C . VAL A 1 126 ? 50.719 149.920 2.651 1.00 10.03 118 VAL A C 1
ATOM 748 O O . VAL A 1 126 ? 50.685 150.662 3.635 1.00 10.45 118 VAL A O 1
ATOM 752 N N . ARG A 1 127 ? 51.014 150.353 1.433 1.00 10.36 119 ARG A N 1
ATOM 753 C CA A ARG A 1 127 ? 51.393 151.743 1.208 0.70 9.66 119 ARG A CA 1
ATOM 754 C CA B ARG A 1 127 ? 51.392 151.739 1.191 0.30 9.25 119 ARG A CA 1
ATOM 755 C C . ARG A 1 127 ? 50.196 152.654 1.363 1.00 10.33 119 ARG A C 1
ATOM 756 O O . ARG A 1 127 ? 49.063 152.272 1.089 1.00 12.81 119 ARG A O 1
ATOM 771 N N . HIS A 1 128 ? 50.478 153.876 1.769 1.00 8.85 120 HIS A N 1
ATOM 772 C CA . HIS A 1 128 ? 49.472 154.893 1.949 1.00 10.23 120 HIS A CA 1
ATOM 773 C C . HIS A 1 128 ? 50.114 156.263 1.834 1.00 9.70 120 HIS A C 1
ATOM 774 O O . HIS A 1 128 ? 51.162 156.525 2.428 1.00 10.90 120 HIS A O 1
ATOM 781 N N . ALA A 1 129 ? 49.474 157.116 1.044 1.00 11.24 121 ALA A N 1
ATOM 782 C CA . ALA A 1 129 ? 49.891 158.493 0.883 1.00 10.71 121 ALA A CA 1
ATOM 783 C C . ALA A 1 129 ? 49.526 159.282 2.143 1.00 9.82 121 ALA A C 1
ATOM 784 O O . ALA A 1 129 ? 48.468 159.072 2.712 1.00 10.50 121 ALA A O 1
ATOM 786 N N . ILE A 1 130 ? 50.371 160.243 2.514 1.00 10.02 122 ILE A N 1
ATOM 787 C CA . ILE A 1 130 ? 50.092 161.100 3.679 1.00 9.81 122 ILE A CA 1
ATOM 788 C C . ILE A 1 130 ? 48.693 161.704 3.615 1.00 9.63 122 ILE A C 1
ATOM 789 O O . ILE A 1 130 ? 47.937 161.662 4.584 1.00 10.26 122 ILE A O 1
ATOM 794 N N . ALA A 1 131 ? 48.352 162.282 2.471 1.00 10.43 123 ALA A N 1
ATOM 795 C CA . ALA A 1 131 ? 47.066 162.962 2.337 1.00 12.17 123 ALA A CA 1
ATOM 796 C C . ALA A 1 131 ? 45.870 162.021 2.404 1.00 11.96 123 ALA A C 1
ATOM 797 O O . ALA A 1 131 ? 44.758 162.485 2.656 1.00 15.44 123 ALA A O 1
ATOM 799 N N . ASP A 1 132 ? 46.088 160.714 2.207 1.00 11.07 124 ASP A N 1
ATOM 800 C CA . ASP A 1 132 ? 44.972 159.760 2.158 1.00 12.96 124 ASP A CA 1
ATOM 801 C C . ASP A 1 132 ? 44.660 159.132 3.503 1.00 11.23 124 ASP A C 1
ATOM 802 O O . ASP A 1 132 ? 43.660 158.448 3.663 1.00 15.19 124 ASP A O 1
ATOM 807 N N . VAL A 1 133 ? 45.518 159.350 4.486 1.00 9.26 125 VAL A N 1
ATOM 808 C CA . VAL A 1 133 ? 45.304 158.763 5.796 1.00 8.06 125 VAL A CA 1
ATOM 809 C C . VAL A 1 133 ? 44.095 159.412 6.467 1.00 7.76 125 VAL A C 1
ATOM 810 O O . VAL A 1 133 ? 43.987 160.632 6.520 1.00 8.44 125 VAL A O 1
ATOM 814 N N . THR A 1 134 ? 43.202 158.580 6.982 1.00 8.68 126 THR A N 1
ATOM 815 C CA . THR A 1 134 ? 42.023 159.028 7.749 1.00 8.58 126 THR A CA 1
ATOM 816 C C . THR A 1 134 ? 42.174 158.589 9.207 1.00 8.71 126 THR A C 1
ATOM 817 O O . THR A 1 134 ? 43.009 157.725 9.507 1.00 8.15 126 THR A O 1
ATOM 821 N N . PRO A 1 135 ? 41.355 159.131 10.118 1.00 9.21 127 PRO A N 1
ATOM 822 C CA . PRO A 1 135 ? 41.467 158.621 11.488 1.00 9.42 127 PRO A CA 1
ATOM 823 C C . PRO A 1 135 ? 41.268 157.105 11.562 1.00 9.42 127 PRO A C 1
ATOM 824 O O . PRO A 1 135 ? 42.017 156.412 12.252 1.00 10.36 127 PRO A O 1
ATOM 828 N N . ASP A 1 136 ? 40.289 156.573 10.841 1.00 9.35 128 ASP A N 1
ATOM 829 C CA A ASP A 1 136 ? 40.045 155.131 10.799 0.50 10.42 128 ASP A CA 1
ATOM 830 C CA B ASP A 1 136 ? 40.080 155.139 10.910 0.50 9.47 128 ASP A CA 1
ATOM 831 C C . ASP A 1 136 ? 41.248 154.355 10.268 1.00 9.34 128 ASP A C 1
ATOM 832 O O . ASP A 1 136 ? 41.592 153.303 10.767 1.00 9.36 128 ASP A O 1
ATOM 841 N N . SER A 1 137 ? 41.852 154.845 9.185 1.00 8.48 129 SER A N 1
ATOM 842 C CA . SER A 1 137 ? 42.948 154.111 8.537 1.00 8.27 129 SER A CA 1
ATOM 843 C C . SER A 1 137 ? 44.215 154.179 9.405 1.00 7.98 129 SER A C 1
ATOM 844 O O . SER A 1 137 ? 44.980 153.219 9.473 1.00 7.89 129 SER A O 1
ATOM 847 N N . PHE A 1 138 ? 44.432 155.323 10.053 1.00 7.39 130 PHE A N 1
ATOM 848 C CA . PHE A 1 138 ? 45.498 155.453 11.039 1.00 7.17 130 PHE A CA 1
ATOM 849 C C . PHE A 1 138 ? 45.312 154.385 12.117 1.00 6.82 130 PHE A C 1
ATOM 850 O O . PHE A 1 138 ? 46.235 153.626 12.450 1.00 6.93 130 PHE A O 1
ATOM 858 N N . ASP A 1 139 ? 44.118 154.340 12.685 1.00 7.39 131 ASP A N 1
ATOM 859 C CA . ASP A 1 139 ? 43.851 153.422 13.790 1.00 7.71 131 ASP A CA 1
ATOM 860 C C . ASP A 1 139 ? 44.033 151.976 13.341 1.00 7.87 131 ASP A C 1
ATOM 861 O O . ASP A 1 139 ? 44.580 151.159 14.057 1.00 8.32 131 ASP A O 1
ATOM 866 N N . ALA A 1 140 ? 43.567 151.655 12.137 1.00 7.85 132 ALA A N 1
ATOM 867 C CA . ALA A 1 140 ? 43.687 150.288 11.635 1.00 8.32 132 ALA A CA 1
ATOM 868 C C . ALA A 1 140 ? 45.172 149.894 11.463 1.00 7.25 132 ALA A C 1
ATOM 869 O O . ALA A 1 140 ? 45.553 148.763 11.742 1.00 8.03 132 ALA A O 1
ATOM 871 N N . CYS A 1 141 ? 45.995 150.831 10.995 1.00 6.99 133 CYS A N 1
ATOM 872 C CA . CYS A 1 141 ? 47.419 150.563 10.797 1.00 6.57 133 CYS A CA 1
ATOM 873 C C . CYS A 1 141 ? 48.081 150.307 12.164 1.00 6.13 133 CYS A C 1
ATOM 874 O O . CYS A 1 141 ? 48.837 149.349 12.302 1.00 6.76 133 CYS A O 1
ATOM 877 N N . ILE A 1 142 ? 47.747 151.094 13.197 1.00 6.40 134 ILE A N 1
ATOM 878 C CA . ILE A 1 142 ? 48.273 150.861 14.515 1.00 7.00 134 ILE A CA 1
ATOM 879 C C . ILE A 1 142 ? 47.772 149.512 15.034 1.00 6.48 134 ILE A C 1
ATOM 880 O O . ILE A 1 142 ? 48.537 148.757 15.623 1.00 6.69 134 ILE A O 1
ATOM 885 N N . ALA A 1 143 ? 46.512 149.189 14.785 1.00 6.85 135 ALA A N 1
ATOM 886 C CA . ALA A 1 143 ? 45.940 147.948 15.271 1.00 7.37 135 ALA A CA 1
ATOM 887 C C . ALA A 1 143 ? 46.622 146.713 14.710 1.00 7.18 135 ALA A C 1
ATOM 888 O O . ALA A 1 143 ? 46.816 145.732 15.438 1.00 8.77 135 ALA A O 1
ATOM 890 N N . VAL A 1 144 ? 46.950 146.739 13.413 1.00 7.18 136 VAL A N 1
ATOM 891 C CA . VAL A 1 144 ? 47.486 145.560 12.736 1.00 8.09 136 VAL A CA 1
ATOM 892 C C . VAL A 1 144 ? 48.994 145.462 12.841 1.00 7.19 136 VAL A C 1
ATOM 893 O O . VAL A 1 144 ? 49.530 144.392 12.577 1.00 8.73 136 VAL A O 1
ATOM 897 N N . ASN A 1 145 ? 49.671 146.558 13.222 1.00 7.15 137 ASN A N 1
ATOM 898 C CA . ASN A 1 145 ? 51.126 146.564 13.331 1.00 7.75 137 ASN A CA 1
ATOM 899 C C . ASN A 1 145 ? 51.707 146.654 14.730 1.00 8.68 137 ASN A C 1
ATOM 900 O O . ASN A 1 145 ? 52.769 146.094 14.966 1.00 14.78 137 ASN A O 1
ATOM 905 N N . LEU A 1 146 ? 51.085 147.409 15.618 1.00 6.80 138 LEU A N 1
ATOM 906 C CA . LEU A 1 146 ? 51.652 147.640 16.946 1.00 5.89 138 LEU A CA 1
ATOM 907 C C . LEU A 1 146 ? 50.784 147.057 18.062 1.00 6.10 138 LEU A C 1
ATOM 908 O O . LEU A 1 146 ? 51.294 146.425 18.980 1.00 6.52 138 LEU A O 1
ATOM 913 N N . ARG A 1 147 ? 49.489 147.337 18.037 1.00 6.39 139 ARG A N 1
ATOM 914 C CA . ARG A 1 147 ? 48.645 147.107 19.182 1.00 6.58 139 ARG A CA 1
ATOM 915 C C . ARG A 1 147 ? 48.654 145.658 19.637 1.00 6.63 139 ARG A C 1
ATOM 916 O O . ARG A 1 147 ? 48.711 145.365 20.832 1.00 6.58 139 ARG A O 1
ATOM 924 N N . HIS A 1 148 ? 48.564 144.734 18.708 1.00 6.29 140 HIS A N 1
ATOM 925 C CA . HIS A 1 148 ? 48.519 143.321 19.052 1.00 6.01 140 HIS A CA 1
ATOM 926 C C . HIS A 1 148 ? 49.809 142.849 19.679 1.00 6.11 140 HIS A C 1
ATOM 927 O O . HIS A 1 148 ? 49.805 141.871 20.433 1.00 6.40 140 HIS A O 1
ATOM 934 N N . GLN A 1 149 ? 50.938 143.500 19.383 1.00 5.60 141 GLN A N 1
ATOM 935 C CA A GLN A 1 149 ? 52.196 143.127 20.051 0.70 5.36 141 GLN A CA 1
ATOM 936 C CA B GLN A 1 149 ? 52.201 143.124 20.035 0.30 5.53 141 GLN A CA 1
ATOM 937 C C . GLN A 1 149 ? 52.122 143.340 21.548 1.00 5.75 141 GLN A C 1
ATOM 938 O O . GLN A 1 149 ? 52.558 142.511 22.331 1.00 6.18 141 GLN A O 1
ATOM 949 N N . PHE A 1 150 ? 51.574 144.484 21.927 1.00 5.42 142 PHE A N 1
ATOM 950 C CA . PHE A 1 150 ? 51.384 144.762 23.325 1.00 5.61 142 PHE A CA 1
ATOM 951 C C . PHE A 1 150 ? 50.464 143.725 23.954 1.00 5.70 142 PHE A C 1
ATOM 952 O O . PHE A 1 150 ? 50.777 143.182 25.032 1.00 6.46 142 PHE A O 1
ATOM 960 N N . PHE A 1 151 ? 49.317 143.483 23.332 1.00 5.81 143 PHE A N 1
ATOM 961 C CA . PHE A 1 151 ? 48.332 142.634 23.997 1.00 6.49 143 PHE A CA 1
ATOM 962 C C . PHE A 1 151 ? 48.721 141.164 24.012 1.00 6.06 143 PHE A C 1
ATOM 963 O O . PHE A 1 151 ? 48.391 140.445 24.963 1.00 6.88 143 PHE A O 1
ATOM 971 N N . ALA A 1 152 ? 49.442 140.702 22.987 1.00 6.02 144 ALA A N 1
ATOM 972 C CA . ALA A 1 152 ? 49.960 139.339 23.037 1.00 5.93 144 ALA A CA 1
ATOM 973 C C . ALA A 1 152 ? 50.988 139.191 24.169 1.00 6.53 144 ALA A C 1
ATOM 974 O O . ALA A 1 152 ? 50.951 138.212 24.898 1.00 7.11 144 ALA A O 1
ATOM 976 N N . ALA A 1 153 ? 51.888 140.171 24.307 1.00 6.23 145 ALA A N 1
ATOM 977 C CA . ALA A 1 153 ? 52.821 140.169 25.404 1.00 6.37 145 ALA A CA 1
ATOM 978 C C . ALA A 1 153 ? 52.096 140.159 26.748 1.00 6.62 145 ALA A C 1
ATOM 979 O O . ALA A 1 153 ? 52.446 139.383 27.636 1.00 8.19 145 ALA A O 1
ATOM 981 N N . GLN A 1 154 ? 51.110 141.032 26.893 1.00 6.67 146 GLN A N 1
ATOM 982 C CA . GLN A 1 154 ? 50.362 141.127 28.129 1.00 7.11 146 GLN A CA 1
ATOM 983 C C . GLN A 1 154 ? 49.814 139.768 28.522 1.00 7.58 146 GLN A C 1
ATOM 984 O O . GLN A 1 154 ? 49.813 139.412 29.698 1.00 9.12 146 GLN A O 1
ATOM 990 N N . ALA A 1 155 ? 49.339 139.021 27.534 1.00 7.93 147 ALA A N 1
ATOM 991 C CA . ALA A 1 155 ? 48.693 137.739 27.728 1.00 8.48 147 ALA A CA 1
ATOM 992 C C . ALA A 1 155 ? 49.623 136.575 28.076 1.00 9.29 147 ALA A C 1
ATOM 993 O O . ALA A 1 155 ? 49.126 135.552 28.523 1.00 12.41 147 ALA A O 1
ATOM 995 N N . VAL A 1 156 ? 50.932 136.715 27.873 1.00 7.72 148 VAL A N 1
ATOM 996 C CA . VAL A 1 156 ? 51.893 135.642 28.158 1.00 8.19 148 VAL A CA 1
ATOM 997 C C . VAL A 1 156 ? 52.814 135.926 29.344 1.00 7.51 148 VAL A C 1
ATOM 998 O O . VAL A 1 156 ? 53.575 135.052 29.733 1.00 8.11 148 VAL A O 1
ATOM 1002 N N . ILE A 1 157 ? 52.731 137.120 29.935 1.00 7.31 149 ILE A N 1
ATOM 1003 C CA . ILE A 1 157 ? 53.648 137.482 31.019 1.00 7.67 149 ILE A CA 1
ATOM 1004 C C . ILE A 1 157 ? 53.516 136.533 32.196 1.00 7.76 149 ILE A C 1
ATOM 1005 O O . ILE A 1 157 ? 54.503 136.077 32.746 1.00 8.13 149 ILE A O 1
ATOM 1010 N N . ASP A 1 158 ? 52.295 136.221 32.588 1.00 8.13 150 ASP A N 1
ATOM 1011 C CA . ASP A 1 158 ? 52.130 135.360 33.761 1.00 8.85 150 ASP A CA 1
ATOM 1012 C C . ASP A 1 158 ? 52.715 133.958 33.532 1.00 7.88 150 ASP A C 1
ATOM 1013 O O . ASP A 1 158 ? 53.376 133.401 34.410 1.00 8.74 150 ASP A O 1
ATOM 1018 N N . ASP A 1 159 ? 52.514 133.420 32.336 1.00 7.81 151 ASP A N 1
ATOM 1019 C CA . ASP A 1 159 ? 53.140 132.162 31.998 1.00 8.41 151 ASP A CA 1
ATOM 1020 C C . ASP A 1 159 ? 54.654 132.211 32.156 1.00 8.53 151 ASP A C 1
ATOM 1021 O O . ASP A 1 159 ? 55.251 131.292 32.699 1.00 8.79 151 ASP A O 1
ATOM 1026 N N . MET A 1 160 ? 55.272 133.231 31.562 1.00 8.79 152 MET A N 1
ATOM 1027 C CA . MET A 1 160 ? 56.725 133.344 31.632 1.00 8.14 152 MET A CA 1
ATOM 1028 C C . MET A 1 160 ? 57.204 133.550 33.072 1.00 8.17 152 MET A C 1
ATOM 1029 O O . MET A 1 160 ? 58.222 132.981 33.477 1.00 8.94 152 MET A O 1
ATOM 1034 N N . LYS A 1 161 ? 56.459 134.327 33.877 1.00 8.09 153 LYS A N 1
ATOM 1035 C CA A LYS A 1 161 ? 56.831 134.460 35.272 0.50 8.88 153 LYS A CA 1
ATOM 1036 C CA B LYS A 1 161 ? 56.798 134.450 35.287 0.50 9.04 153 LYS A CA 1
ATOM 1037 C C . LYS A 1 161 ? 56.779 133.087 35.948 1.00 8.97 153 LYS A C 1
ATOM 1038 O O . LYS A 1 161 ? 57.677 132.745 36.700 1.00 9.62 153 LYS A O 1
ATOM 1049 N N A ARG A 1 162 ? 55.727 132.313 35.701 0.50 9.06 154 ARG A N 1
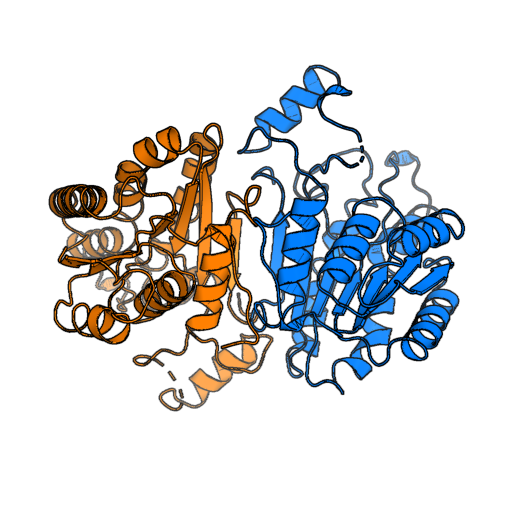ATOM 1050 N N B ARG A 1 162 ? 55.740 132.310 35.671 0.50 9.17 154 ARG A N 1
ATOM 1051 C CA A ARG A 1 162 ? 55.639 130.978 36.288 0.50 10.32 154 ARG A CA 1
ATOM 1052 C CA B ARG A 1 162 ? 55.588 131.001 36.286 0.50 10.48 154 ARG A CA 1
ATOM 1053 C C A ARG A 1 162 ? 56.799 130.105 35.848 0.50 10.05 154 ARG A C 1
ATOM 1054 C C B ARG A 1 162 ? 56.627 129.979 35.788 0.50 9.90 154 ARG A C 1
ATOM 1055 O O A ARG A 1 162 ? 57.428 129.439 36.663 0.50 10.83 154 ARG A O 1
ATOM 1056 O O B ARG A 1 162 ? 56.974 129.048 36.508 0.50 10.81 154 ARG A O 1
ATOM 1071 N N . LEU A 1 163 ? 57.124 130.141 34.564 1.00 10.95 155 LEU A N 1
ATOM 1072 C CA . LEU A 1 163 ? 58.213 129.326 34.031 1.00 11.32 155 LEU A CA 1
ATOM 1073 C C . LEU A 1 163 ? 59.612 129.732 34.514 1.00 12.24 155 LEU A C 1
ATOM 1074 O O . LEU A 1 163 ? 60.580 129.001 34.304 1.00 15.30 155 LEU A O 1
ATOM 1079 N N . GLY A 1 164 ? 59.736 130.902 35.111 1.00 10.72 156 GLY A N 1
ATOM 1080 C CA . GLY A 1 164 ? 61.017 131.415 35.549 1.00 12.04 156 GLY A CA 1
ATOM 1081 C C . GLY A 1 164 ? 61.814 132.090 34.444 1.00 11.07 156 GLY A C 1
ATOM 1082 O O . GLY A 1 164 ? 63.022 132.278 34.548 1.00 13.76 156 GLY A O 1
ATOM 1083 N N . GLY A 1 165 ? 61.123 132.514 33.394 1.00 10.67 157 GLY A N 1
ATOM 1084 C CA . GLY A 1 165 ? 61.763 133.246 32.324 1.00 9.62 157 GLY A CA 1
ATOM 1085 C C . GLY A 1 165 ? 61.071 133.017 31.008 1.00 8.79 157 GLY A C 1
ATOM 1086 O O . GLY A 1 165 ? 60.095 132.275 30.920 1.00 11.24 157 GLY A O 1
ATOM 1087 N N . GLY A 1 166 ? 61.574 133.660 29.978 1.00 8.01 158 GLY A N 1
ATOM 1088 C CA . GLY A 1 166 ? 60.994 133.584 28.673 1.00 6.74 158 GLY A CA 1
ATOM 1089 C C . GLY A 1 166 ? 61.593 134.609 27.751 1.00 5.40 158 GLY A C 1
ATOM 1090 O O . GLY A 1 166 ? 62.475 135.365 28.130 1.00 6.05 158 GLY A O 1
ATOM 1091 N N . SER A 1 167 ? 61.100 134.611 26.530 1.00 5.03 159 SER A N 1
ATOM 1092 C CA . SER A 1 167 ? 61.639 135.496 25.488 1.00 5.16 159 SER A CA 1
ATOM 1093 C C . SER A 1 167 ? 60.496 135.989 24.626 1.00 4.80 159 SER A C 1
ATOM 1094 O O . SER A 1 167 ? 59.724 135.197 24.072 1.00 5.98 159 SER A O 1
ATOM 1097 N N . ILE A 1 168 ? 60.401 137.313 24.509 1.00 4.70 160 ILE A N 1
ATOM 1098 C CA . ILE A 1 168 ? 59.433 137.996 23.681 1.00 4.89 160 ILE A CA 1
ATOM 1099 C C . ILE A 1 168 ? 60.218 138.689 22.571 1.00 4.24 160 ILE A C 1
ATOM 1100 O O . ILE A 1 168 ? 61.102 139.499 22.840 1.00 4.85 160 ILE A O 1
ATOM 1105 N N . VAL A 1 169 ? 59.928 138.321 21.324 1.00 4.30 161 VAL A N 1
ATOM 1106 C CA . VAL A 1 169 ? 60.602 138.836 20.142 1.00 4.87 161 VAL A CA 1
ATOM 1107 C C . VAL A 1 169 ? 59.575 139.643 19.361 1.00 4.43 161 VAL A C 1
ATOM 1108 O O . VAL A 1 169 ? 58.620 139.095 18.820 1.00 5.54 161 VAL A O 1
ATOM 1112 N N . ASN A 1 170 ? 59.765 140.965 19.345 1.00 5.03 162 ASN A N 1
ATOM 1113 C CA . ASN A 1 170 ? 58.861 141.878 18.664 1.00 4.83 162 ASN A CA 1
ATOM 1114 C C . ASN A 1 170 ? 59.428 142.209 17.302 1.00 4.65 162 ASN A C 1
ATOM 1115 O O . ASN A 1 170 ? 60.569 142.647 17.180 1.00 6.55 162 ASN A O 1
ATOM 1120 N N . LEU A 1 171 ? 58.647 142.060 16.246 1.00 4.99 163 LEU A N 1
ATOM 1121 C CA . LEU A 1 171 ? 59.131 142.391 14.902 1.00 4.90 163 LEU A CA 1
ATOM 1122 C C . LEU A 1 171 ? 59.094 143.900 14.666 1.00 5.01 163 LEU A C 1
ATOM 1123 O O . LEU A 1 171 ? 58.056 144.529 14.752 1.00 5.48 163 LEU A O 1
ATOM 1128 N N . GLY A 1 172 ? 60.252 144.432 14.292 1.00 5.31 164 GLY A N 1
ATOM 1129 C CA . GLY A 1 172 ? 60.427 145.805 13.856 1.00 5.36 164 GLY A CA 1
ATOM 1130 C C . GLY A 1 172 ? 60.604 145.865 12.352 1.00 5.75 164 GLY A C 1
ATOM 1131 O O . GLY A 1 172 ? 60.140 144.988 11.619 1.00 7.00 164 GLY A O 1
ATOM 1132 N N . SER A 1 173 ? 61.266 146.910 11.881 1.00 5.80 165 SER A N 1
ATOM 1133 C CA . SER A 1 173 ? 61.461 147.133 10.453 1.00 5.90 165 SER A CA 1
ATOM 1134 C C . SER A 1 173 ? 62.569 148.144 10.236 1.00 5.61 165 SER A C 1
ATOM 1135 O O . SER A 1 173 ? 62.684 149.097 11.002 1.00 6.59 165 SER A O 1
ATOM 1138 N N . ILE A 1 174 ? 63.337 147.977 9.152 1.00 6.21 166 ILE A N 1
ATOM 1139 C CA . ILE A 1 174 ? 64.288 149.014 8.783 1.00 6.75 166 ILE A CA 1
ATOM 1140 C C . ILE A 1 174 ? 63.634 150.165 8.016 1.00 6.37 166 ILE A C 1
ATOM 1141 O O . ILE A 1 174 ? 64.294 151.166 7.748 1.00 6.99 166 ILE A O 1
ATOM 1146 N N . SER A 1 175 ? 62.349 150.054 7.693 1.00 6.67 167 SER A N 1
ATOM 1147 C CA . SER A 1 175 ? 61.645 151.092 6.942 1.00 7.95 167 SER A CA 1
ATOM 1148 C C . SER A 1 175 ? 61.893 152.500 7.476 1.00 6.70 167 SER A C 1
ATOM 1149 O O . SER A 1 175 ? 62.296 153.405 6.775 1.00 7.84 167 SER A O 1
ATOM 1152 N N . TRP A 1 176 ? 61.640 152.671 8.762 1.00 6.39 168 TRP A N 1
ATOM 1153 C CA . TRP A 1 176 ? 61.769 153.974 9.387 1.00 6.58 168 TRP A CA 1
ATOM 1154 C C . TRP A 1 176 ? 63.224 154.370 9.606 1.00 4.87 168 TRP A C 1
ATOM 1155 O O . TRP A 1 176 ? 63.553 155.558 9.642 1.00 5.37 168 TRP A O 1
ATOM 1166 N N . MET A 1 177 ? 64.081 153.370 9.716 1.00 5.59 169 MET A N 1
ATOM 1167 C CA A MET A 1 177 ? 65.518 153.619 9.862 0.50 5.81 169 MET A CA 1
ATOM 1168 C CA B MET A 1 177 ? 65.520 153.626 9.854 0.50 5.92 169 MET A CA 1
ATOM 1169 C C . MET A 1 177 ? 66.086 154.239 8.590 1.00 5.79 169 MET A C 1
ATOM 1170 O O . MET A 1 177 ? 66.886 155.175 8.628 1.00 8.22 169 MET A O 1
ATOM 1179 N N . LEU A 1 178 ? 65.652 153.725 7.459 1.00 5.56 170 LEU A N 1
ATOM 1180 C CA . LEU A 1 178 ? 66.028 154.275 6.148 1.00 5.68 170 LEU A CA 1
ATOM 1181 C C . LEU A 1 178 ? 65.255 155.542 5.805 1.00 5.41 170 LEU A C 1
ATOM 1182 O O . LEU A 1 178 ? 65.528 156.149 4.757 1.00 6.67 170 LEU A O 1
ATOM 1187 N N . LYS A 1 179 ? 64.294 155.927 6.626 1.00 5.45 171 LYS A N 1
ATOM 1188 C CA . LYS A 1 179 ? 63.414 157.049 6.356 1.00 5.26 171 LYS A CA 1
ATOM 1189 C C . LYS A 1 179 ? 62.696 156.816 5.022 1.00 5.70 171 LYS A C 1
ATOM 1190 O O . LYS A 1 179 ? 62.594 157.703 4.158 1.00 6.47 171 LYS A O 1
ATOM 1196 N N . ASN A 1 180 ? 62.155 155.622 4.834 1.00 6.62 172 ASN A N 1
ATOM 1197 C CA . ASN A 1 180 ? 61.389 155.346 3.624 1.00 6.86 172 ASN A CA 1
ATOM 1198 C C . ASN A 1 180 ? 60.092 156.149 3.576 1.00 6.75 172 ASN A C 1
ATOM 1199 O O . ASN A 1 180 ? 59.352 156.231 4.555 1.00 8.27 172 ASN A O 1
ATOM 1204 N N . ALA A 1 181 ? 59.807 156.682 2.387 1.00 7.87 173 ALA A N 1
ATOM 1205 C CA . ALA A 1 181 ? 58.511 157.233 2.051 1.00 8.20 173 ALA A CA 1
ATOM 1206 C C . ALA A 1 181 ? 57.542 156.084 1.745 1.00 8.44 173 ALA A C 1
ATOM 1207 O O . ALA A 1 181 ? 57.943 154.933 1.573 1.00 11.10 173 ALA A O 1
ATOM 1209 N N . GLY A 1 182 ? 56.253 156.413 1.671 1.00 8.56 174 GLY A N 1
ATOM 1210 C CA . GLY A 1 182 ? 55.244 155.497 1.188 1.00 9.28 174 GLY A CA 1
ATOM 1211 C C . GLY A 1 182 ? 54.276 154.924 2.177 1.00 7.70 174 GLY A C 1
ATOM 1212 O O . GLY A 1 182 ? 53.308 154.292 1.765 1.00 8.99 174 GLY A O 1
ATOM 1213 N N . TYR A 1 183 ? 54.536 155.086 3.468 1.00 7.28 175 TYR A N 1
ATOM 1214 C CA . TYR A 1 183 ? 53.709 154.454 4.518 1.00 6.85 175 TYR A CA 1
ATOM 1215 C C . TYR A 1 183 ? 53.990 155.045 5.902 1.00 6.39 175 TYR A C 1
ATOM 1216 O O . TYR A 1 183 ? 54.465 154.364 6.805 1.00 6.88 175 TYR A O 1
ATOM 1225 N N . PRO A 1 184 ? 53.704 156.337 6.075 1.00 6.48 176 PRO A N 1
ATOM 1226 C CA . PRO A 1 184 ? 54.142 156.983 7.314 1.00 6.52 176 PRO A CA 1
ATOM 1227 C C . PRO A 1 184 ? 53.588 156.394 8.619 1.00 5.78 176 PRO A C 1
ATOM 1228 O O . PRO A 1 184 ? 54.283 156.422 9.630 1.00 6.60 176 PRO A O 1
ATOM 1232 N N . VAL A 1 185 ? 52.374 155.877 8.618 1.00 6.40 177 VAL A N 1
ATOM 1233 C CA . VAL A 1 185 ? 51.828 155.294 9.828 1.00 6.00 177 VAL A CA 1
ATOM 1234 C C . VAL A 1 185 ? 52.476 153.942 10.115 1.00 5.94 177 VAL A C 1
ATOM 1235 O O . VAL A 1 185 ? 52.637 153.560 11.256 1.00 6.57 177 VAL A O 1
ATOM 1239 N N . TYR A 1 186 ? 52.872 153.213 9.078 1.00 5.84 178 TYR A N 1
ATOM 1240 C CA . TYR A 1 186 ? 53.617 151.962 9.270 1.00 5.52 178 TYR A CA 1
ATOM 1241 C C . TYR A 1 186 ? 54.988 152.257 9.854 1.00 5.38 178 TYR A C 1
ATOM 1242 O O . TYR A 1 186 ? 55.426 151.598 10.788 1.00 5.69 178 TYR A O 1
ATOM 1251 N N . ALA A 1 187 ? 55.687 153.250 9.309 1.00 5.64 179 ALA A N 1
ATOM 1252 C CA . ALA A 1 187 ? 56.971 153.668 9.852 1.00 5.70 179 ALA A CA 1
ATOM 1253 C C . ALA A 1 187 ? 56.848 154.041 11.328 1.00 5.20 179 ALA A C 1
ATOM 1254 O O . ALA A 1 187 ? 57.683 153.667 12.160 1.00 5.55 179 ALA A O 1
ATOM 1256 N N . SER A 1 188 ? 55.808 154.797 11.646 1.00 5.24 180 SER A N 1
ATOM 1257 C CA A SER A 1 188 ? 55.510 155.169 13.028 0.70 5.45 180 SER A CA 1
ATOM 1258 C CA B SER A 1 188 ? 55.569 155.161 13.016 0.30 5.22 180 SER A CA 1
ATOM 1259 C C . SER A 1 188 ? 55.277 153.947 13.907 1.00 4.98 180 SER A C 1
ATOM 1260 O O . SER A 1 188 ? 55.845 153.829 14.994 1.00 5.73 180 SER A O 1
ATOM 1265 N N . ALA A 1 189 ? 54.420 153.041 13.454 1.00 5.38 181 ALA A N 1
ATOM 1266 C CA . ALA A 1 189 ? 54.099 151.848 14.238 1.00 5.41 181 ALA A CA 1
ATOM 1267 C C . ALA A 1 189 ? 55.311 150.968 14.469 1.00 5.23 181 ALA A C 1
ATOM 1268 O O . ALA A 1 189 ? 55.446 150.379 15.548 1.00 5.81 181 ALA A O 1
ATOM 1270 N N . LYS A 1 190 ? 56.196 150.871 13.481 1.00 5.33 182 LYS A N 1
ATOM 1271 C CA . LYS A 1 190 ? 57.373 150.031 13.642 1.00 5.24 182 LYS A CA 1
ATOM 1272 C C . LYS A 1 190 ? 58.437 150.683 14.505 1.00 4.93 182 LYS A C 1
ATOM 1273 O O . LYS A 1 190 ? 59.113 149.993 15.282 1.00 5.40 182 LYS A O 1
ATOM 1279 N N . ALA A 1 191 ? 58.571 152.011 14.439 1.00 5.07 183 ALA A N 1
ATOM 1280 C CA . ALA A 1 191 ? 59.459 152.714 15.388 1.00 4.88 183 ALA A CA 1
ATOM 1281 C C . ALA A 1 191 ? 58.950 152.564 16.822 1.00 4.80 183 ALA A C 1
ATOM 1282 O O . ALA A 1 191 ? 59.725 152.488 17.777 1.00 5.65 183 ALA A O 1
ATOM 1284 N N . ALA A 1 192 ? 57.633 152.526 16.996 1.00 4.60 184 ALA A N 1
ATOM 1285 C CA . ALA A 1 192 ? 56.993 152.395 18.301 1.00 4.82 184 ALA A CA 1
ATOM 1286 C C . ALA A 1 192 ? 57.438 151.117 18.983 1.00 4.78 184 ALA A C 1
ATOM 1287 O O . ALA A 1 192 ? 57.452 151.047 20.215 1.00 5.39 184 ALA A O 1
ATOM 1289 N N . VAL A 1 193 ? 57.729 150.071 18.234 1.00 5.68 185 VAL A N 1
ATOM 1290 C CA . VAL A 1 193 ? 58.139 148.793 18.777 1.00 5.50 185 VAL A CA 1
ATOM 1291 C C . VAL A 1 193 ? 59.379 148.968 19.657 1.00 5.75 185 VAL A C 1
ATOM 1292 O O . VAL A 1 193 ? 59.545 148.256 20.658 1.00 6.48 185 VAL A O 1
ATOM 1296 N N . GLN A 1 194 ? 60.265 149.905 19.329 1.00 6.07 186 GLN A N 1
ATOM 1297 C CA A GLN A 1 194 ? 61.422 150.164 20.206 0.70 6.66 186 GLN A CA 1
ATOM 1298 C CA B GLN A 1 194 ? 61.407 150.101 20.170 0.30 6.85 186 GLN A CA 1
ATOM 1299 C C . GLN A 1 194 ? 60.992 150.514 21.595 1.00 6.57 186 GLN A C 1
ATOM 1300 O O . GLN A 1 194 ? 61.588 150.060 22.585 1.00 6.95 186 GLN A O 1
ATOM 1311 N N . GLY A 1 195 ? 60.016 151.410 21.684 1.00 5.84 187 GLY A N 1
ATOM 1312 C CA . GLY A 1 195 ? 59.556 151.815 23.000 1.00 6.21 187 GLY A CA 1
ATOM 1313 C C . GLY A 1 195 ? 58.870 150.682 23.735 1.00 5.89 187 GLY A C 1
ATOM 1314 O O . GLY A 1 195 ? 59.064 150.513 24.930 1.00 6.47 187 GLY A O 1
ATOM 1315 N N . LEU A 1 196 ? 58.051 149.922 23.025 1.00 5.34 188 LEU A N 1
ATOM 1316 C CA . LEU A 1 196 ? 57.376 148.758 23.615 1.00 5.41 188 LEU A CA 1
ATOM 1317 C C . LEU A 1 196 ? 58.389 147.757 24.158 1.00 5.43 188 LEU A C 1
ATOM 1318 O O . LEU A 1 196 ? 58.303 147.304 25.308 1.00 5.87 188 LEU A O 1
ATOM 1323 N N . THR A 1 197 ? 59.365 147.414 23.330 1.00 5.16 189 THR A N 1
ATOM 1324 C CA . THR A 1 197 ? 60.427 146.484 23.730 1.00 4.83 189 THR A CA 1
ATOM 1325 C C . THR A 1 197 ? 61.157 146.935 24.969 1.00 4.69 189 THR A C 1
ATOM 1326 O O . THR A 1 197 ? 61.354 146.169 25.899 1.00 5.39 189 THR A O 1
ATOM 1330 N N . ARG A 1 198 ? 61.591 148.190 24.963 1.00 4.94 190 ARG A N 1
ATOM 1331 C CA . ARG A 1 198 ? 62.407 148.682 26.054 1.00 4.92 190 ARG A CA 1
ATOM 1332 C C . ARG A 1 198 ? 61.611 148.778 27.357 1.00 5.28 190 ARG A C 1
ATOM 1333 O O . ARG A 1 198 ? 62.125 148.421 28.421 1.00 5.68 190 ARG A O 1
ATOM 1341 N N . ALA A 1 199 ? 60.380 149.281 27.279 1.00 5.63 191 ALA A N 1
ATOM 1342 C CA . ALA A 1 199 ? 59.513 149.386 28.430 1.00 5.64 191 ALA A CA 1
ATOM 1343 C C . ALA A 1 199 ? 59.242 148.013 29.020 1.00 5.49 191 ALA A C 1
ATOM 1344 O O . ALA A 1 199 ? 59.279 147.839 30.233 1.00 6.12 191 ALA A O 1
ATOM 1346 N N . LEU A 1 200 ? 58.906 147.047 28.189 1.00 5.62 192 LEU A N 1
ATOM 1347 C CA . LEU A 1 200 ? 58.656 145.702 28.684 1.00 5.55 192 LEU A CA 1
ATOM 1348 C C . LEU A 1 200 ? 59.909 145.051 29.220 1.00 5.16 192 LEU A C 1
ATOM 1349 O O . LEU A 1 200 ? 59.857 144.367 30.237 1.00 6.46 192 LEU A O 1
ATOM 1354 N N . ALA A 1 201 ? 61.048 145.272 28.574 1.00 4.97 193 ALA A N 1
ATOM 1355 C CA . ALA A 1 201 ? 62.281 144.680 29.025 1.00 4.68 193 ALA A CA 1
ATOM 1356 C C . ALA A 1 201 ? 62.594 145.116 30.466 1.00 4.79 193 ALA A C 1
ATOM 1357 O O . ALA A 1 201 ? 63.049 144.309 31.294 1.00 5.39 193 ALA A O 1
ATOM 1359 N N . ARG A 1 202 ? 62.346 146.387 30.787 1.00 4.83 194 ARG A N 1
ATOM 1360 C CA . ARG A 1 202 ? 62.624 146.883 32.135 1.00 4.86 194 ARG A CA 1
ATOM 1361 C C . ARG A 1 202 ? 61.741 146.204 33.166 1.00 5.60 194 ARG A C 1
ATOM 1362 O O . ARG A 1 202 ? 62.215 145.804 34.225 1.00 6.49 194 ARG A O 1
ATOM 1370 N N . GLU A 1 203 ? 60.453 146.101 32.883 1.00 5.56 195 GLU A N 1
ATOM 1371 C CA . GLU A 1 203 ? 59.546 145.539 33.869 1.00 6.70 195 GLU A CA 1
ATOM 1372 C C . GLU A 1 203 ? 59.615 144.039 34.006 1.00 6.68 195 GLU A C 1
ATOM 1373 O O . GLU A 1 203 ? 59.290 143.509 35.080 1.00 8.26 195 GLU A O 1
ATOM 1379 N N . LEU A 1 204 ? 60.013 143.362 32.927 1.00 5.78 196 LEU A N 1
ATOM 1380 C CA . LEU A 1 204 ? 59.977 141.902 32.884 1.00 6.34 196 LEU A CA 1
ATOM 1381 C C . LEU A 1 204 ? 61.319 141.253 33.204 1.00 6.16 196 LEU A C 1
ATOM 1382 O O . LEU A 1 204 ? 61.380 140.080 33.585 1.00 7.46 196 LEU A O 1
ATOM 1387 N N . GLY A 1 205 ? 62.397 142.009 33.063 1.00 6.59 197 GLY A N 1
ATOM 1388 C CA . GLY A 1 205 ? 63.725 141.515 33.346 1.00 7.40 197 GLY A CA 1
ATOM 1389 C C . GLY A 1 205 ? 63.922 140.971 34.751 1.00 7.97 197 GLY A C 1
ATOM 1390 O O . GLY A 1 205 ? 64.658 140.005 34.879 1.00 10.30 197 GLY A O 1
ATOM 1391 N N . PRO A 1 206 ? 63.255 141.522 35.806 1.00 8.37 198 PRO A N 1
ATOM 1392 C CA . PRO A 1 206 ? 63.372 140.939 37.159 1.00 10.26 198 PRO A CA 1
ATOM 1393 C C . PRO A 1 206 ? 62.896 139.475 37.239 1.00 11.19 198 PRO A C 1
ATOM 1394 O O . PRO A 1 206 ? 63.226 138.784 38.191 1.00 15.06 198 PRO A O 1
ATOM 1398 N N . PHE A 1 207 ? 62.158 139.017 36.231 1.00 10.05 199 PHE A N 1
ATOM 1399 C CA . PHE A 1 207 ? 61.674 137.646 36.192 1.00 11.51 199 PHE A CA 1
ATOM 1400 C C . PHE A 1 207 ? 62.415 136.789 35.186 1.00 12.05 199 PHE A C 1
ATOM 1401 O O . PHE A 1 207 ? 62.001 135.668 34.920 1.00 16.50 199 PHE A O 1
ATOM 1409 N N A GLY A 1 208 ? 63.513 137.274 34.605 0.50 12.98 200 GLY A N 1
ATOM 1410 N N B GLY A 1 208 ? 63.489 137.351 34.639 0.50 13.00 200 GLY A N 1
ATOM 1411 C CA A GLY A 1 208 ? 64.238 136.485 33.591 0.50 11.43 200 GLY A CA 1
ATOM 1412 C CA B GLY A 1 208 ? 64.322 136.661 33.690 0.50 12.69 200 GLY A CA 1
ATOM 1413 C C A GLY A 1 208 ? 63.500 136.447 32.263 0.50 10.26 200 GLY A C 1
ATOM 1414 C C B GLY A 1 208 ? 63.849 136.776 32.258 0.50 11.24 200 GLY A C 1
ATOM 1415 O O A GLY A 1 208 ? 63.603 135.509 31.456 0.50 7.34 200 GLY A O 1
ATOM 1416 O O B GLY A 1 208 ? 64.562 136.276 31.387 0.50 13.17 200 GLY A O 1
ATOM 1417 N N . ILE A 1 209 ? 62.711 137.468 32.023 1.00 8.56 201 ILE A N 1
ATOM 1418 C CA . ILE A 1 209 ? 62.071 137.546 30.730 1.00 8.11 201 ILE A CA 1
ATOM 1419 C C . ILE A 1 209 ? 62.815 138.568 29.905 1.00 7.16 201 ILE A C 1
ATOM 1420 O O . ILE A 1 209 ? 62.980 139.711 30.322 1.00 9.20 201 ILE A O 1
ATOM 1425 N N . ARG A 1 210 ? 63.238 138.141 28.721 1.00 5.46 202 ARG A N 1
ATOM 1426 C CA . ARG A 1 210 ? 63.927 139.003 27.758 1.00 5.03 202 ARG A CA 1
ATOM 1427 C C . ARG A 1 210 ? 62.905 139.510 26.749 1.00 4.66 202 ARG A C 1
ATOM 1428 O O . ARG A 1 210 ? 61.974 138.799 26.386 1.00 5.67 202 ARG A O 1
ATOM 1436 N N . VAL A 1 211 ? 63.089 140.754 26.326 1.00 4.62 203 VAL A N 1
ATOM 1437 C CA . VAL A 1 211 ? 62.239 141.355 25.297 1.00 4.66 203 VAL A CA 1
ATOM 1438 C C . VAL A 1 211 ? 63.182 142.052 24.330 1.00 4.43 203 VAL A C 1
ATOM 1439 O O . VAL A 1 211 ? 63.959 142.910 24.744 1.00 4.84 203 VAL A O 1
ATOM 1443 N N . ASN A 1 212 ? 63.107 141.702 23.041 1.00 4.18 204 ASN A N 1
ATOM 1444 C CA . ASN A 1 212 ? 63.993 142.251 22.024 1.00 4.54 204 ASN A CA 1
ATOM 1445 C C . ASN A 1 212 ? 63.162 142.559 20.806 1.00 4.42 204 ASN A C 1
ATOM 1446 O O . ASN A 1 212 ? 62.150 141.919 20.553 1.00 5.60 204 ASN A O 1
ATOM 1451 N N . THR A 1 213 ? 63.646 143.509 20.015 1.00 4.49 205 THR A N 1
ATOM 1452 C CA . THR A 1 213 ? 63.100 143.782 18.696 1.00 4.63 205 THR A CA 1
ATOM 1453 C C . THR A 1 213 ? 63.962 143.114 17.639 1.00 5.28 205 THR A C 1
ATOM 1454 O O . THR A 1 213 ? 65.156 143.337 17.594 1.00 7.17 205 THR A O 1
ATOM 1458 N N . LEU A 1 214 ? 63.337 142.303 16.803 1.00 4.99 206 LEU A N 1
ATOM 1459 C CA . LEU A 1 214 ? 64.017 141.677 15.680 1.00 4.78 206 LEU A CA 1
ATOM 1460 C C . LEU A 1 214 ? 63.661 142.476 14.431 1.00 4.53 206 LEU A C 1
ATOM 1461 O O . LEU A 1 214 ? 62.485 142.660 14.113 1.00 5.54 206 LEU A O 1
ATOM 1466 N N . VAL A 1 215 ? 64.692 142.975 13.747 1.00 5.26 207 VAL A N 1
ATOM 1467 C CA . VAL A 1 215 ? 64.517 143.944 12.669 1.00 5.95 207 VAL A CA 1
ATOM 1468 C C . VAL A 1 215 ? 64.995 143.374 11.342 1.00 5.62 207 VAL A C 1
ATOM 1469 O O . VAL A 1 215 ? 66.191 143.306 11.103 1.00 6.49 207 VAL A O 1
ATOM 1473 N N . PRO A 1 216 ? 64.065 142.966 10.461 1.00 6.42 208 PRO A N 1
ATOM 1474 C CA . PRO A 1 216 ? 64.482 142.471 9.162 1.00 6.81 208 PRO A CA 1
ATOM 1475 C C . PRO A 1 216 ? 64.858 143.591 8.205 1.00 6.45 208 PRO A C 1
ATOM 1476 O O . PRO A 1 216 ? 64.290 144.671 8.268 1.00 7.31 208 PRO A O 1
ATOM 1480 N N . GLY A 1 217 ? 65.766 143.287 7.288 1.00 6.64 209 GLY A N 1
ATOM 1481 C CA . GLY A 1 217 ? 65.991 144.094 6.093 1.00 7.01 209 GLY A CA 1
ATOM 1482 C C . GLY A 1 217 ? 64.957 143.798 5.024 1.00 7.56 209 GLY A C 1
ATOM 1483 O O . GLY A 1 217 ? 63.794 143.492 5.337 1.00 10.15 209 GLY A O 1
ATOM 1484 N N . TRP A 1 218 ? 65.400 143.862 3.773 1.00 8.17 210 TRP A N 1
ATOM 1485 C CA . TRP A 1 218 ? 64.536 143.580 2.622 1.00 8.41 210 TRP A CA 1
ATOM 1486 C C . TRP A 1 218 ? 64.588 142.095 2.358 1.00 8.28 210 TRP A C 1
ATOM 1487 O O . TRP A 1 218 ? 65.510 141.589 1.727 1.00 9.67 210 TRP A O 1
ATOM 1498 N N . VAL A 1 219 ? 63.600 141.389 2.869 1.00 9.81 211 VAL A N 1
ATOM 1499 C CA . VAL A 1 219 ? 63.592 139.939 2.818 1.00 10.02 211 VAL A CA 1
ATOM 1500 C C . VAL A 1 219 ? 62.921 139.480 1.547 1.00 12.17 211 VAL A C 1
ATOM 1501 O O . VAL A 1 219 ? 61.823 139.933 1.205 1.00 14.22 211 VAL A O 1
ATOM 1505 N N . MET A 1 220 ? 63.585 138.556 0.866 1.00 14.51 212 MET A N 1
ATOM 1506 C CA . MET A 1 220 ? 63.063 137.970 -0.346 1.00 16.62 212 MET A CA 1
ATOM 1507 C C . MET A 1 220 ? 62.162 136.839 0.071 1.00 20.65 212 MET A C 1
ATOM 1508 O O . MET A 1 220 ? 62.600 135.709 0.217 1.00 28.71 212 MET A O 1
ATOM 1510 N N . THR A 1 221 ? 60.907 137.182 0.337 1.00 25.04 213 THR A N 1
ATOM 1511 C CA . THR A 1 221 ? 59.832 136.204 0.494 1.00 28.33 213 THR A CA 1
ATOM 1512 C C . THR A 1 221 ? 59.315 135.812 -0.882 1.00 36.31 213 THR A C 1
ATOM 1513 O O . THR A 1 221 ? 58.948 136.687 -1.673 1.00 45.60 213 THR A O 1
ATOM 1517 N N . GLN A 1 224 ? 58.325 138.720 -3.413 1.00 35.96 216 GLN A N 1
ATOM 1518 C CA . GLN A 1 224 ? 59.277 139.681 -3.957 1.00 33.30 216 GLN A CA 1
ATOM 1519 C C . GLN A 1 224 ? 60.688 139.081 -3.998 1.00 23.32 216 GLN A C 1
ATOM 1520 O O . GLN A 1 224 ? 61.083 138.345 -3.091 1.00 25.78 216 GLN A O 1
ATOM 1526 N N . ARG A 1 225 ? 61.438 139.379 -5.060 1.00 23.73 217 ARG A N 1
ATOM 1527 C CA . ARG A 1 225 ? 62.856 138.986 -5.141 1.00 20.82 217 ARG A CA 1
ATOM 1528 C C . ARG A 1 225 ? 63.628 139.924 -6.062 1.00 20.71 217 ARG A C 1
ATOM 1529 O O . ARG A 1 225 ? 63.032 140.583 -6.913 1.00 21.83 217 ARG A O 1
ATOM 1537 N N . ARG A 1 226 ? 64.950 139.981 -5.887 1.00 20.50 218 ARG A N 1
ATOM 1538 C CA . ARG A 1 226 ? 65.794 140.962 -6.592 1.00 21.85 218 ARG A CA 1
ATOM 1539 C C . ARG A 1 226 ? 65.590 140.904 -8.102 1.00 23.27 218 ARG A C 1
ATOM 1540 O O . ARG A 1 226 ? 65.499 141.938 -8.772 1.00 26.16 218 ARG A O 1
ATOM 1542 N N . LEU A 1 227 ? 65.507 139.689 -8.633 1.00 23.19 219 LEU A N 1
ATOM 1543 C CA . LEU A 1 227 ? 65.372 139.487 -10.075 1.00 23.00 219 LEU A CA 1
ATOM 1544 C C . LEU A 1 227 ? 64.149 140.163 -10.691 1.00 22.54 219 LEU A C 1
ATOM 1545 O O . LEU A 1 227 ? 64.165 140.541 -11.883 1.00 27.76 219 LEU A O 1
ATOM 1550 N N . TRP A 1 228 ? 63.081 140.278 -9.910 1.00 22.29 220 TRP A N 1
ATOM 1551 C CA . TRP A 1 228 ? 61.824 140.813 -10.417 1.00 21.82 220 TRP A CA 1
ATOM 1552 C C . TRP A 1 228 ? 61.731 142.330 -10.339 1.00 23.56 220 TRP A C 1
ATOM 1553 O O . TRP A 1 228 ? 60.741 142.916 -10.813 1.00 27.57 220 TRP A O 1
ATOM 1564 N N . LEU A 1 229 ? 62.735 142.961 -9.732 1.00 23.63 221 LEU A N 1
ATOM 1565 C CA . LEU A 1 229 ? 62.767 144.424 -9.613 1.00 24.60 221 LEU A CA 1
ATOM 1566 C C . LEU A 1 229 ? 63.273 145.020 -10.923 1.00 29.67 221 LEU A C 1
ATOM 1567 O O . LEU A 1 229 ? 63.825 144.304 -11.756 1.00 32.26 221 LEU A O 1
ATOM 1572 N N . ASP A 1 230 ? 63.094 146.327 -11.107 1.00 31.59 222 ASP A N 1
ATOM 1573 C CA . ASP A 1 230 ? 63.757 147.016 -12.219 1.00 31.94 222 ASP A CA 1
ATOM 1574 C C . ASP A 1 230 ? 65.231 147.253 -11.876 1.00 29.88 222 ASP A C 1
ATOM 1575 O O . ASP A 1 230 ? 65.670 146.955 -10.762 1.00 30.39 222 ASP A O 1
ATOM 1580 N N . ASP A 1 231 ? 65.997 147.774 -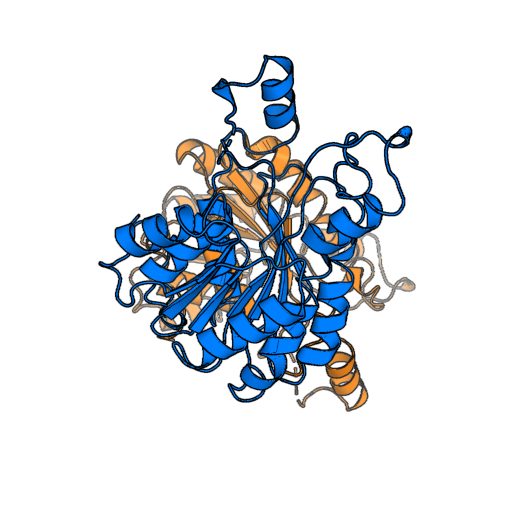12.832 1.00 35.90 223 ASP A N 1
ATOM 1581 C CA . ASP A 1 231 ? 67.428 148.008 -12.623 1.00 32.15 223 ASP A CA 1
ATOM 1582 C C . ASP A 1 231 ? 67.701 148.881 -11.390 1.00 32.61 223 ASP A C 1
ATOM 1583 O O . ASP A 1 231 ? 68.614 148.589 -10.612 1.00 33.94 223 ASP A O 1
ATOM 1585 N N . ALA A 1 232 ? 66.885 149.926 -11.217 1.00 27.88 224 ALA A N 1
ATOM 1586 C CA . ALA A 1 232 ? 67.047 150.869 -10.105 1.00 28.78 224 ALA A CA 1
ATOM 1587 C C . ALA A 1 232 ? 66.786 150.206 -8.749 1.00 27.57 224 ALA A C 1
ATOM 1588 O O . ALA A 1 232 ? 67.469 150.499 -7.762 1.00 25.93 224 ALA A O 1
ATOM 1590 N N . GLY A 1 233 ? 65.792 149.319 -8.704 1.00 28.69 225 GLY A N 1
ATOM 1591 C CA . GLY A 1 233 ? 65.463 148.599 -7.478 1.00 25.90 225 GLY A CA 1
ATOM 1592 C C . GLY A 1 233 ? 66.590 147.679 -7.037 1.00 26.38 225 GLY A C 1
ATOM 1593 O O . GLY A 1 233 ? 66.995 147.677 -5.866 1.00 24.04 225 GLY A O 1
ATOM 1594 N N . ARG A 1 234 ? 67.129 146.916 -7.980 1.00 23.17 226 ARG A N 1
ATOM 1595 C CA . ARG A 1 234 ? 68.282 146.052 -7.706 1.00 24.04 226 ARG A CA 1
ATOM 1596 C C . ARG A 1 234 ? 69.472 146.854 -7.231 1.00 21.15 226 ARG A C 1
ATOM 1597 O O . ARG A 1 234 ? 70.155 146.460 -6.277 1.00 21.18 226 ARG A O 1
ATOM 1605 N N . ALA A 1 235 ? 69.719 147.970 -7.911 1.00 20.12 227 ALA A N 1
ATOM 1606 C CA . ALA A 1 235 ? 70.818 148.846 -7.564 1.00 19.77 227 ALA A CA 1
ATOM 1607 C C . ALA A 1 235 ? 70.674 149.381 -6.149 1.00 17.77 227 ALA A C 1
ATOM 1608 O O . ALA A 1 235 ? 71.661 149.532 -5.462 1.00 17.00 227 ALA A O 1
ATOM 1610 N N . ALA A 1 236 ? 69.452 149.708 -5.742 1.00 16.12 228 ALA A N 1
ATOM 1611 C CA . ALA A 1 236 ? 69.202 150.228 -4.394 1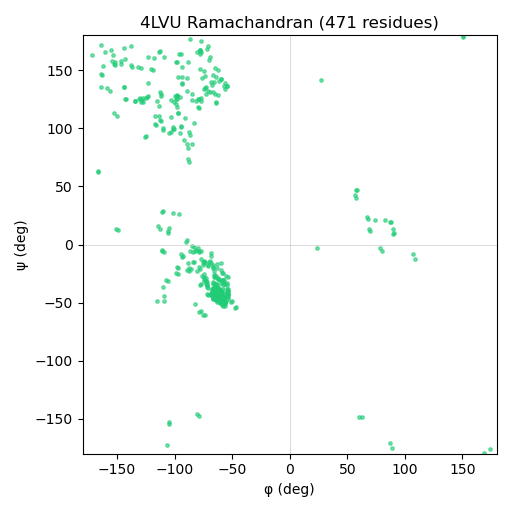.00 17.00 228 ALA A CA 1
ATOM 1612 C C . ALA A 1 236 ? 69.556 149.222 -3.283 1.00 15.18 228 ALA A C 1
ATOM 1613 O O . ALA A 1 236 ? 70.189 149.558 -2.306 1.00 13.83 228 ALA A O 1
ATOM 1615 N N . ILE A 1 237 ? 69.171 147.971 -3.464 1.00 14.86 229 ILE A N 1
ATOM 1616 C CA . ILE A 1 237 ? 69.543 146.918 -2.531 1.00 14.39 229 ILE A CA 1
ATOM 1617 C C . ILE A 1 237 ? 71.054 146.682 -2.561 1.00 11.22 229 ILE A C 1
ATOM 1618 O O . ILE A 1 237 ? 71.682 146.544 -1.507 1.00 11.30 229 ILE A O 1
ATOM 1623 N N . LYS A 1 238 ? 71.650 146.647 -3.749 1.00 13.15 230 LYS A N 1
ATOM 1624 C CA . LYS A 1 238 ? 73.097 146.422 -3.846 1.00 14.91 230 LYS A CA 1
ATOM 1625 C C . LYS A 1 238 ? 73.897 147.566 -3.212 1.00 12.47 230 LYS A C 1
ATOM 1626 O O . LYS A 1 238 ? 74.921 147.346 -2.599 1.00 14.64 230 LYS A O 1
ATOM 1632 N N . ALA A 1 239 ? 73.438 148.797 -3.404 1.00 12.03 231 ALA A N 1
ATOM 1633 C CA . ALA A 1 239 ? 74.082 149.963 -2.814 1.00 11.78 231 ALA A CA 1
ATOM 1634 C C . ALA A 1 239 ? 73.836 150.037 -1.311 1.00 9.47 231 ALA A C 1
ATOM 1635 O O . ALA A 1 239 ? 74.696 150.503 -0.565 1.00 11.25 231 ALA A O 1
ATOM 1637 N N . GLY A 1 240 ? 72.659 149.595 -0.874 1.00 8.56 232 GLY A N 1
ATOM 1638 C CA . GLY A 1 240 ? 72.284 149.699 0.508 1.00 7.18 232 GLY A CA 1
ATOM 1639 C C . GLY A 1 240 ? 72.977 148.647 1.356 1.00 6.35 232 GLY A C 1
ATOM 1640 O O . GLY A 1 240 ? 73.660 148.966 2.337 1.00 6.50 232 GLY A O 1
ATOM 1641 N N . GLN A 1 241 ? 72.778 147.378 1.004 1.00 6.69 233 GLN A N 1
ATOM 1642 C CA . GLN A 1 241 ? 73.411 146.311 1.755 1.00 6.42 233 GLN A CA 1
ATOM 1643 C C . GLN A 1 241 ? 74.919 146.354 1.585 1.00 5.54 233 GLN A C 1
ATOM 1644 O O . GLN A 1 241 ? 75.423 146.633 0.510 1.00 7.42 233 GLN A O 1
ATOM 1650 N N . CYS A 1 242 ? 75.634 145.995 2.636 1.00 6.11 234 CYS A N 1
ATOM 1651 C CA . CYS A 1 242 ? 77.079 145.742 2.533 1.00 6.10 234 CYS A CA 1
ATOM 1652 C C . CYS A 1 242 ? 77.384 144.436 1.791 1.00 6.48 234 CYS A C 1
ATOM 1653 O O . CYS A 1 242 ? 78.390 144.345 1.103 1.00 7.99 234 CYS A O 1
ATOM 1656 N N . ILE A 1 243 ? 76.522 143.440 1.970 1.00 7.14 235 ILE A N 1
ATOM 1657 C CA . ILE A 1 243 ? 76.670 142.122 1.369 1.00 7.33 235 ILE A CA 1
ATOM 1658 C C . ILE A 1 243 ? 75.712 142.033 0.186 1.00 7.88 235 ILE A C 1
ATOM 1659 O O . ILE A 1 243 ? 74.523 142.239 0.376 1.00 10.02 235 ILE A O 1
ATOM 1664 N N . ASP A 1 244 ? 76.220 141.722 -1.013 1.00 10.24 236 ASP A N 1
ATOM 1665 C CA . ASP A 1 244 ? 75.416 141.615 -2.235 1.00 11.83 236 ASP A CA 1
ATOM 1666 C C . ASP A 1 244 ? 74.889 140.194 -2.357 1.00 12.99 236 ASP A C 1
ATOM 1667 O O . ASP A 1 244 ? 75.353 139.406 -3.186 1.00 17.42 236 ASP A O 1
ATOM 1672 N N . ALA A 1 245 ? 73.914 139.875 -1.517 1.00 11.95 237 ALA A N 1
ATOM 1673 C CA . ALA A 1 245 ? 73.235 138.587 -1.499 1.00 11.73 237 ALA A CA 1
ATOM 1674 C C . ALA A 1 245 ? 71.800 138.854 -1.096 1.00 11.28 237 ALA A C 1
ATOM 1675 O O . ALA A 1 245 ? 71.520 139.840 -0.440 1.00 11.83 237 ALA A O 1
ATOM 1677 N N . GLU A 1 246 ? 70.890 137.968 -1.480 1.00 12.31 238 GLU A N 1
ATOM 1678 C CA . GLU A 1 246 ? 69.482 138.106 -1.083 1.00 11.53 238 GLU A CA 1
ATOM 1679 C C . GLU A 1 246 ? 69.285 137.674 0.358 1.00 10.19 238 GLU A C 1
ATOM 1680 O O . GLU A 1 246 ? 69.631 136.557 0.719 1.00 14.40 238 GLU A O 1
ATOM 1682 N N . LEU A 1 247 ? 68.689 138.559 1.147 1.00 9.41 239 LEU A N 1
ATOM 1683 C CA . LEU A 1 247 ? 68.259 138.258 2.494 1.00 8.26 239 LEU A CA 1
ATOM 1684 C C . LEU A 1 247 ? 67.046 137.315 2.401 1.00 8.75 239 LEU A C 1
ATOM 1685 O O . LEU A 1 247 ? 66.110 137.577 1.652 1.00 9.79 239 LEU A O 1
ATOM 1690 N N . LEU A 1 248 ? 67.056 136.234 3.168 1.00 7.99 240 LEU A N 1
ATOM 1691 C CA . LEU A 1 248 ? 66.014 135.218 3.122 1.00 8.26 240 LEU A CA 1
ATOM 1692 C C . LEU A 1 248 ? 65.294 135.102 4.449 1.00 7.46 240 LEU A C 1
ATOM 1693 O O . LEU A 1 248 ? 65.837 135.466 5.493 1.00 7.13 240 LEU A O 1
ATOM 1698 N N . PRO A 1 249 ? 64.087 134.517 4.438 1.00 7.43 241 PRO A N 1
ATOM 1699 C CA . PRO A 1 249 ? 63.376 134.318 5.703 1.00 7.37 241 PRO A CA 1
ATOM 1700 C C . PRO A 1 249 ? 64.210 133.573 6.723 1.00 7.03 241 PRO A C 1
ATOM 1701 O O . PRO A 1 249 ? 64.157 133.896 7.903 1.00 7.09 241 PRO A O 1
ATOM 1705 N N . GLY A 1 250 ? 64.986 132.589 6.295 1.00 7.49 242 GLY A N 1
ATOM 1706 C CA . GLY A 1 250 ? 65.790 131.804 7.229 1.00 7.28 242 GLY A CA 1
ATOM 1707 C C . GLY A 1 250 ? 66.843 132.600 7.971 1.00 6.38 242 GLY A C 1
ATOM 1708 O O . GLY A 1 250 ? 67.175 132.268 9.100 1.00 6.59 242 GLY A O 1
ATOM 1709 N N . ASP A 1 251 ? 67.341 133.680 7.380 1.00 6.58 243 ASP A N 1
ATOM 1710 C CA . ASP A 1 251 ? 68.258 134.545 8.076 1.00 6.08 243 ASP A CA 1
ATOM 1711 C C . ASP A 1 251 ? 67.594 135.123 9.336 1.00 5.31 243 ASP A C 1
ATOM 1712 O O . ASP A 1 251 ? 68.178 135.189 10.429 1.00 6.10 243 ASP A O 1
ATOM 1717 N N . LEU A 1 252 ? 66.353 135.552 9.185 1.00 5.56 244 LEU A N 1
ATOM 1718 C CA . LEU A 1 252 ? 65.586 136.079 10.314 1.00 5.78 244 LEU A CA 1
ATOM 1719 C C . LEU A 1 252 ? 65.200 134.967 11.259 1.00 5.62 244 LEU A C 1
ATOM 1720 O O . LEU A 1 252 ? 65.263 135.138 12.473 1.00 5.59 244 LEU A O 1
ATOM 1725 N N . ALA A 1 253 ? 64.774 133.819 10.737 1.00 5.66 245 ALA A N 1
ATOM 1726 C CA . ALA A 1 253 ? 64.295 132.729 11.589 1.00 5.20 245 ALA A CA 1
ATOM 1727 C C . ALA A 1 253 ? 65.398 132.186 12.457 1.00 4.67 245 ALA A C 1
ATOM 1728 O O . ALA A 1 253 ? 65.164 131.921 13.642 1.00 5.22 245 ALA A O 1
ATOM 1730 N N . ARG A 1 254 ? 66.620 132.066 11.956 1.00 5.40 246 ARG A N 1
ATOM 1731 C CA . ARG A 1 254 ? 67.701 131.582 12.786 1.00 5.44 246 ARG A CA 1
ATOM 1732 C C . ARG A 1 254 ? 68.018 132.541 13.918 1.00 4.72 246 ARG A C 1
ATOM 1733 O O . ARG A 1 254 ? 68.289 132.137 15.056 1.00 5.28 246 ARG A O 1
ATOM 1741 N N . MET A 1 255 ? 67.945 133.840 13.651 1.00 5.03 247 MET A N 1
ATOM 1742 C CA . MET A 1 255 ? 68.140 134.828 14.723 1.00 5.62 247 MET A CA 1
ATOM 1743 C C . MET A 1 255 ? 67.050 134.686 15.785 1.00 5.37 247 MET A C 1
ATOM 1744 O O . MET A 1 255 ? 67.355 134.751 16.975 1.00 5.87 247 MET A O 1
ATOM 1749 N N . ALA A 1 256 ? 65.800 134.460 15.377 1.00 5.18 248 ALA A N 1
ATOM 1750 C CA . ALA A 1 256 ? 64.724 134.257 16.346 1.00 5.13 248 ALA A CA 1
ATOM 1751 C C . ALA A 1 256 ? 64.944 132.999 17.179 1.00 4.99 248 ALA A C 1
ATOM 1752 O O . ALA A 1 256 ? 64.632 132.991 18.366 1.00 5.44 248 ALA A O 1
ATOM 1754 N N . LEU A 1 257 ? 65.451 131.936 16.565 1.00 5.40 249 LEU A N 1
ATOM 1755 C CA . LEU A 1 257 ? 65.753 130.714 17.321 1.00 5.17 249 LEU A CA 1
ATOM 1756 C C . LEU A 1 257 ? 66.719 131.042 18.450 1.00 4.92 249 LEU A C 1
ATOM 1757 O O . LEU A 1 257 ? 66.507 130.661 19.622 1.00 5.39 249 LEU A O 1
ATOM 1762 N N . PHE A 1 258 ? 67.820 131.716 18.113 1.00 4.79 250 PHE A N 1
ATOM 1763 C CA . PHE A 1 258 ? 68.831 132.069 19.109 1.00 4.74 250 PHE A CA 1
ATOM 1764 C C . PHE A 1 258 ? 68.241 132.937 20.188 1.00 4.49 250 PHE A C 1
ATOM 1765 O O . PHE A 1 258 ? 68.516 132.740 21.374 1.00 5.34 250 PHE A O 1
ATOM 1773 N N . LEU A 1 259 ? 67.413 133.917 19.818 1.00 4.83 251 LEU A N 1
ATOM 1774 C CA . LEU A 1 259 ? 66.769 134.798 20.809 1.00 4.83 251 LEU A CA 1
ATOM 1775 C C . LEU A 1 259 ? 65.787 134.092 21.716 1.00 5.38 251 LEU A C 1
ATOM 1776 O O . LEU A 1 259 ? 65.568 134.539 22.838 1.00 5.50 251 LEU A O 1
ATOM 1781 N N . ALA A 1 260 ? 65.165 133.000 21.258 1.00 4.93 252 ALA A N 1
ATOM 1782 C CA . ALA A 1 260 ? 64.196 132.249 22.074 1.00 5.11 252 ALA A CA 1
ATOM 1783 C C . ALA A 1 260 ? 64.862 131.159 22.905 1.00 5.45 252 ALA A C 1
ATOM 1784 O O . ALA A 1 260 ? 64.263 130.715 23.885 1.00 6.72 252 ALA A O 1
ATOM 1786 N N . ALA A 1 261 ? 66.038 130.721 22.493 1.00 5.58 253 ALA A N 1
ATOM 1787 C CA . ALA A 1 261 ? 66.770 129.636 23.122 1.00 5.97 253 ALA A CA 1
ATOM 1788 C C . ALA A 1 261 ? 67.458 130.143 24.386 1.00 5.77 253 ALA A C 1
ATOM 1789 O O . ALA A 1 261 ? 67.636 131.361 24.573 1.00 6.76 253 ALA A O 1
ATOM 1791 N N . ASP A 1 262 ? 67.899 129.225 25.262 1.00 6.23 254 ASP A N 1
ATOM 1792 C CA . ASP A 1 262 ? 68.616 129.603 26.473 1.00 6.47 254 ASP A CA 1
ATOM 1793 C C . ASP A 1 262 ? 69.900 130.374 26.161 1.00 5.98 254 ASP A C 1
ATOM 1794 O O . ASP A 1 262 ? 70.405 131.088 27.023 1.00 6.61 254 ASP A O 1
ATOM 1799 N N . ASP A 1 263 ? 70.431 130.214 24.946 1.00 6.08 255 ASP A N 1
ATOM 1800 C CA . ASP A 1 263 ? 71.708 130.780 24.549 1.00 5.71 255 ASP A CA 1
ATOM 1801 C C . ASP A 1 263 ? 71.811 132.284 24.679 1.00 5.21 255 ASP A C 1
ATOM 1802 O O . ASP A 1 263 ? 72.916 132.795 24.824 1.00 6.25 255 ASP A O 1
ATOM 1807 N N . SER A 1 264 ? 70.679 132.974 24.635 1.00 5.32 256 SER A N 1
ATOM 1808 C CA . SER A 1 264 ? 70.604 134.421 24.642 1.00 5.30 256 SER A CA 1
ATOM 1809 C C . SER A 1 264 ? 70.008 134.985 25.942 1.00 5.57 256 SER A C 1
ATOM 1810 O O . SER A 1 264 ? 69.489 136.112 25.955 1.00 6.05 256 SER A O 1
ATOM 1813 N N . ARG A 1 265 ? 70.161 134.255 27.052 1.00 6.07 257 ARG A N 1
ATOM 1814 C CA . ARG A 1 265 ? 69.546 134.617 28.341 1.00 7.33 257 ARG A CA 1
ATOM 1815 C C . ARG A 1 265 ? 69.841 136.030 28.853 1.00 6.37 257 ARG A C 1
ATOM 1816 O O . ARG A 1 265 ? 68.998 136.565 29.580 1.00 7.49 257 ARG A O 1
ATOM 1824 N N . MET A 1 266 ? 70.983 136.640 28.496 1.00 5.51 258 MET A N 1
ATOM 1825 C CA . MET A 1 266 ? 71.301 137.991 28.957 1.00 6.14 258 MET A CA 1
ATOM 1826 C C . MET A 1 266 ? 71.162 139.077 27.896 1.00 5.51 258 MET A C 1
ATOM 1827 O O . MET A 1 266 ? 71.538 140.214 28.115 1.00 6.47 258 MET A O 1
ATOM 1832 N N . ILE A 1 267 ? 70.586 138.730 26.757 1.00 4.77 259 ILE A N 1
ATOM 1833 C CA . ILE A 1 267 ? 70.315 139.679 25.685 1.00 4.89 259 ILE A CA 1
ATOM 1834 C C . ILE A 1 267 ? 68.874 140.140 25.806 1.00 4.06 259 ILE A C 1
ATOM 1835 O O . ILE A 1 267 ? 67.948 139.355 25.645 1.00 5.08 259 ILE A O 1
ATOM 1840 N N . THR A 1 268 ? 68.700 141.420 26.126 1.00 4.72 260 THR A N 1
ATOM 1841 C CA . THR A 1 268 ? 67.401 142.009 26.268 1.00 5.02 260 THR A CA 1
ATOM 1842 C C . THR A 1 268 ? 67.474 143.489 25.948 1.00 4.54 260 THR A C 1
ATOM 1843 O O . THR A 1 268 ? 68.529 144.093 26.058 1.00 5.18 260 THR A O 1
ATOM 1847 N N . ALA A 1 269 ? 66.333 144.022 25.536 1.00 4.44 261 ALA A N 1
ATOM 1848 C CA . ALA A 1 269 ? 66.167 145.418 25.175 1.00 5.00 261 ALA A CA 1
ATOM 1849 C C . ALA A 1 269 ? 66.932 145.815 23.920 1.00 4.67 261 ALA A C 1
ATOM 1850 O O . ALA A 1 269 ? 67.209 147.010 23.750 1.00 6.13 261 ALA A O 1
ATOM 1852 N N . GLN A 1 270 ? 67.246 144.873 23.046 1.00 4.95 262 GLN A N 1
ATOM 1853 C CA . GLN A 1 270 ? 68.036 145.159 21.856 1.00 4.95 262 GLN A CA 1
ATOM 1854 C C . GLN A 1 270 ? 67.182 145.334 20.618 1.00 4.86 262 GLN A C 1
ATOM 1855 O O . GLN A 1 270 ? 66.087 144.801 20.518 1.00 5.86 262 GLN A O 1
ATOM 1861 N N . ASP A 1 271 ? 67.760 146.048 19.642 1.00 5.18 263 ASP A N 1
ATOM 1862 C CA . ASP A 1 271 ? 67.283 146.112 18.260 1.00 5.58 263 ASP A CA 1
ATOM 1863 C C . ASP A 1 271 ? 68.216 145.256 17.420 1.00 5.60 263 ASP A C 1
ATOM 1864 O O . ASP A 1 271 ? 69.299 145.690 17.064 1.00 7.15 263 ASP A O 1
ATOM 1869 N N . VAL A 1 272 ? 67.804 144.021 17.192 1.00 5.37 264 VAL A N 1
ATOM 1870 C CA . VAL A 1 272 ? 68.624 142.996 16.607 1.00 5.73 264 VAL A CA 1
ATOM 1871 C C . VAL A 1 272 ? 68.342 143.012 15.102 1.00 5.22 264 VAL A C 1
ATOM 1872 O O . VAL A 1 272 ? 67.303 142.525 14.649 1.00 6.05 264 VAL A O 1
ATOM 1876 N N . VAL A 1 273 ? 69.251 143.610 14.328 1.00 5.26 265 VAL A N 1
ATOM 1877 C CA . VAL A 1 273 ? 69.015 143.881 12.922 1.00 5.41 265 VAL A CA 1
ATOM 1878 C C . VAL A 1 273 ? 69.698 142.802 12.068 1.00 5.12 265 VAL A C 1
ATOM 1879 O O . VAL A 1 273 ? 70.895 142.518 12.228 1.00 5.67 265 VAL A O 1
ATOM 1883 N N . VAL A 1 274 ? 68.908 142.215 11.173 1.00 5.38 266 VAL A N 1
ATOM 1884 C CA . VAL A 1 274 ? 69.381 141.182 10.231 1.00 5.23 266 VAL A CA 1
ATOM 1885 C C . VAL A 1 274 ? 69.019 141.670 8.828 1.00 5.22 266 VAL A C 1
ATOM 1886 O O . VAL A 1 274 ? 67.884 141.513 8.369 1.00 5.86 266 VAL A O 1
ATOM 1890 N N . ASP A 1 275 ? 69.984 142.344 8.204 1.00 4.91 267 ASP A N 1
ATOM 1891 C CA . ASP A 1 275 ? 69.662 143.138 7.013 1.00 5.10 267 ASP A CA 1
ATOM 1892 C C . ASP A 1 275 ? 70.798 143.283 6.019 1.00 5.33 267 ASP A C 1
ATOM 1893 O O . ASP A 1 275 ? 70.693 144.115 5.127 1.00 5.96 267 ASP A O 1
ATOM 1898 N N . GLY A 1 276 ? 71.859 142.499 6.141 1.00 5.10 268 GLY A N 1
ATOM 1899 C CA . GLY A 1 276 ? 72.964 142.623 5.211 1.00 5.57 268 GLY A CA 1
ATOM 1900 C C . GLY A 1 276 ? 73.764 143.898 5.337 1.00 5.26 268 GLY A C 1
ATOM 1901 O O . GLY A 1 276 ? 74.590 144.165 4.469 1.00 5.72 268 GLY A O 1
ATOM 1902 N N . GLY A 1 277 ? 73.586 144.648 6.419 1.00 5.34 269 GLY A N 1
ATOM 1903 C CA . GLY A 1 277 ? 74.337 145.874 6.629 1.00 6.05 269 GLY A CA 1
ATOM 1904 C C . GLY A 1 277 ? 73.756 147.132 6.035 1.00 5.89 269 GLY A C 1
ATOM 1905 O O . GLY A 1 277 ? 74.486 148.113 5.884 1.00 6.62 269 GLY A O 1
ATOM 1906 N N . TRP A 1 278 ? 72.462 147.143 5.713 1.00 6.07 270 TRP A N 1
ATOM 1907 C CA . TRP A 1 278 ? 71.836 148.297 5.073 1.00 6.39 270 TRP A CA 1
ATOM 1908 C C . TRP A 1 278 ? 71.577 149.469 6.015 1.00 5.91 270 TRP A C 1
ATOM 1909 O O . TRP A 1 278 ? 72.085 150.574 5.809 1.00 7.02 270 TRP A O 1
ATOM 1920 N N . ALA A 1 279 ? 70.767 149.250 7.042 1.00 6.29 271 ALA A N 1
ATOM 1921 C CA . ALA A 1 279 ? 70.303 150.341 7.902 1.00 7.14 271 ALA A CA 1
ATOM 1922 C C . ALA A 1 279 ? 71.385 150.892 8.801 1.00 8.19 271 ALA A C 1
ATOM 1923 O O . ALA A 1 279 ? 71.178 152.011 9.314 1.00 13.10 271 ALA A O 1
ATOM 1926 N N . ASP B 1 26 ? 78.095 122.773 28.230 1.00 30.22 18 ASP B N 1
ATOM 1927 C CA . ASP B 1 26 ? 76.718 122.595 28.789 1.00 27.73 18 ASP B CA 1
ATOM 1928 C C . ASP B 1 26 ? 75.751 122.178 27.679 1.00 25.63 18 ASP B C 1
ATOM 1929 O O . ASP B 1 26 ? 75.587 122.873 26.661 1.00 21.54 18 ASP B O 1
ATOM 1934 N N . GLU B 1 27 ? 75.095 121.044 27.912 1.00 23.82 19 GLU B N 1
ATOM 1935 C CA . GLU B 1 27 ? 74.274 120.378 26.905 1.00 25.59 19 GLU B CA 1
ATOM 1936 C C . GLU B 1 27 ? 73.021 121.153 26.536 1.00 20.06 19 GLU B C 1
ATOM 1937 O O . GLU B 1 27 ? 72.321 120.757 25.618 1.00 25.54 19 GLU B O 1
ATOM 1939 N N . ARG B 1 28 ? 72.699 122.212 27.278 1.00 17.95 20 ARG B N 1
ATOM 1940 C CA . ARG B 1 28 ? 71.524 122.999 26.954 1.00 16.11 20 ARG B CA 1
ATOM 1941 C C . ARG B 1 28 ? 71.770 123.934 25.778 1.00 10.45 20 ARG B C 1
ATOM 1942 O O . ARG B 1 28 ? 70.819 124.318 25.135 1.00 13.81 20 ARG B O 1
ATOM 1950 N N . TYR B 1 29 ? 73.022 124.260 25.483 1.00 9.50 21 TYR B N 1
ATOM 1951 C CA . TYR B 1 29 ? 73.333 125.280 24.488 1.00 7.93 21 TYR B CA 1
ATOM 1952 C C . TYR B 1 29 ? 73.587 124.719 23.093 1.00 7.79 21 TYR B C 1
ATOM 1953 O O . TYR B 1 29 ? 73.808 123.526 22.905 1.00 9.44 21 TYR B O 1
ATOM 1962 N N . ALA B 1 30 ? 73.536 125.602 22.120 1.00 7.47 22 ALA B N 1
ATOM 1963 C CA . ALA B 1 30 ? 73.619 125.226 20.730 1.00 7.59 22 ALA B CA 1
ATOM 1964 C C . ALA B 1 30 ? 74.930 124.569 20.338 1.00 6.79 22 ALA B C 1
ATOM 1965 O O . ALA B 1 30 ? 75.995 124.891 20.852 1.00 7.79 22 ALA B O 1
ATOM 1967 N N . ARG B 1 31 ? 74.817 123.706 19.335 1.00 8.30 23 ARG B N 1
ATOM 1968 C CA . ARG B 1 31 ? 75.921 123.159 18.600 1.00 8.49 23 ARG B CA 1
ATOM 1969 C C . ARG B 1 31 ? 75.855 123.724 17.184 1.00 7.67 23 ARG B C 1
ATOM 1970 O O . ARG B 1 31 ? 74.805 123.659 16.554 1.00 9.16 23 ARG B O 1
ATOM 1972 N N . TYR B 1 32 ? 76.977 124.258 16.708 1.00 7.09 24 TYR B N 1
ATOM 1973 C CA . TYR B 1 32 ? 77.069 124.899 15.401 1.00 6.82 24 TYR B CA 1
ATOM 1974 C C . TYR B 1 32 ? 77.904 124.023 14.460 1.00 7.38 24 TYR B C 1
ATOM 1975 O O . TYR B 1 32 ? 79.140 124.050 14.506 1.00 8.14 24 TYR B O 1
ATOM 1984 N N . PRO B 1 33 ? 77.252 123.220 13.601 1.00 8.06 25 PRO B N 1
ATOM 1985 C CA . PRO B 1 33 ? 78.036 122.317 12.736 1.00 7.50 25 PRO B CA 1
ATOM 1986 C C . PRO B 1 33 ? 79.104 123.020 11.906 1.00 7.20 25 PRO B C 1
ATOM 1987 O O . PRO B 1 33 ? 80.173 122.450 11.627 1.00 8.32 25 PRO B O 1
ATOM 1991 N N . SER B 1 34 ? 78.829 124.250 11.489 1.00 7.28 26 SER B N 1
ATOM 1992 C CA . SER B 1 34 ? 79.746 124.975 10.620 1.00 7.11 26 SER B CA 1
ATOM 1993 C C . SER B 1 34 ? 81.040 125.392 11.298 1.00 7.05 26 SER B C 1
ATOM 1994 O O . SER B 1 34 ? 81.990 125.775 10.611 1.00 8.18 26 SER B O 1
ATOM 1997 N N . LEU B 1 35 ? 81.103 125.332 12.629 1.00 6.77 27 LEU B N 1
ATOM 1998 C CA . LEU B 1 35 ? 82.333 125.637 13.328 1.00 6.78 27 LEU B CA 1
ATOM 1999 C C . LEU B 1 35 ? 83.305 124.475 13.413 1.00 7.22 27 LEU B C 1
ATOM 2000 O O . LEU B 1 35 ? 84.466 124.685 13.741 1.00 7.93 27 LEU B O 1
ATOM 2005 N N . ALA B 1 36 ? 82.851 123.250 13.141 1.00 8.75 28 ALA B N 1
ATOM 2006 C CA . ALA B 1 36 ? 83.744 122.114 13.234 1.00 8.63 28 ALA B CA 1
ATOM 2007 C C . ALA B 1 36 ? 84.867 122.246 12.189 1.00 8.68 28 ALA B C 1
ATOM 2008 O O . ALA B 1 36 ? 84.617 122.356 10.996 1.00 11.00 28 ALA B O 1
ATOM 2010 N N . GLY B 1 37 ? 86.103 122.239 12.662 1.00 8.15 29 GLY B N 1
ATOM 2011 C CA . GLY B 1 37 ? 87.261 122.354 11.800 1.00 9.20 29 GLY B CA 1
ATOM 2012 C C . GLY B 1 37 ? 87.580 123.775 11.357 1.00 9.51 29 GLY B C 1
ATOM 2013 O O . GLY B 1 37 ? 88.582 124.002 10.679 1.00 11.20 29 GLY B O 1
ATOM 2014 N N . ARG B 1 38 ? 86.737 124.753 11.689 1.00 8.84 30 ARG B N 1
ATOM 2015 C CA . ARG B 1 38 ? 86.927 126.126 11.218 1.00 7.72 30 ARG B CA 1
ATOM 2016 C C . ARG B 1 38 ? 88.107 126.788 11.942 1.00 6.83 30 ARG B C 1
ATOM 2017 O O . ARG B 1 38 ? 88.242 126.677 13.148 1.00 7.85 30 ARG B O 1
ATOM 2025 N N . ALA B 1 39 ? 88.940 127.483 11.169 1.00 7.09 31 ALA B N 1
ATOM 2026 C CA . ALA B 1 39 ? 90.086 128.210 11.706 1.00 6.63 31 ALA B CA 1
ATOM 2027 C C . ALA B 1 39 ? 89.637 129.538 12.322 1.00 6.07 31 ALA B C 1
ATOM 2028 O O . ALA B 1 39 ? 89.111 130.401 11.633 1.00 7.04 31 ALA B O 1
ATOM 2030 N N . V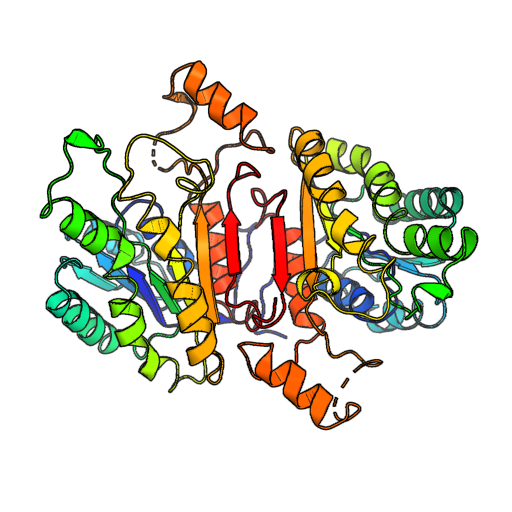AL B 1 40 ? 89.868 129.669 13.626 1.00 5.93 32 VAL B N 1
ATOM 2031 C CA . VAL B 1 40 ? 89.397 130.802 14.424 1.00 5.91 32 VAL B CA 1
ATOM 2032 C C . VAL B 1 40 ? 90.577 131.370 15.189 1.00 5.94 32 VAL B C 1
ATOM 2033 O O . VAL B 1 40 ? 91.246 130.652 15.943 1.00 7.41 32 VAL B O 1
ATOM 2037 N N . LEU B 1 41 ? 90.824 132.673 15.017 1.00 5.58 33 LEU B N 1
ATOM 2038 C CA . LEU B 1 41 ? 91.907 133.399 15.703 1.00 5.71 33 LEU B CA 1
ATOM 2039 C C . LEU B 1 41 ? 91.297 134.360 16.713 1.00 5.29 33 LEU B C 1
ATOM 2040 O O . LEU B 1 41 ? 90.439 135.169 16.366 1.00 6.16 33 LEU B O 1
ATOM 2045 N N A ILE B 1 42 ? 91.767 134.290 17.950 0.70 5.74 34 ILE B N 1
ATOM 2046 N N B ILE B 1 42 ? 91.702 134.222 17.981 0.30 5.61 34 ILE B N 1
ATOM 2047 C CA A ILE B 1 42 ? 91.275 135.147 19.033 0.70 5.73 34 ILE B CA 1
ATOM 2048 C CA B ILE B 1 42 ? 91.264 135.096 19.091 0.30 5.88 34 ILE B CA 1
ATOM 2049 C C A ILE B 1 42 ? 92.466 135.909 19.603 0.70 5.30 34 ILE B C 1
ATOM 2050 C C B ILE B 1 42 ? 92.466 135.905 19.595 0.30 5.70 34 ILE B C 1
ATOM 2051 O O A ILE B 1 42 ? 93.480 135.306 19.980 0.70 6.75 34 ILE B O 1
ATOM 2052 O O B ILE B 1 42 ? 93.496 135.318 19.927 0.30 6.56 34 ILE B O 1
ATOM 2061 N N . THR B 1 43 ? 92.353 137.233 19.680 1.00 6.00 35 THR B N 1
ATOM 2062 C CA . THR B 1 43 ? 93.407 138.026 20.316 1.00 6.91 35 THR B CA 1
ATOM 2063 C C . THR B 1 43 ? 93.104 138.213 21.802 1.00 6.70 35 THR B C 1
ATOM 2064 O O . THR B 1 43 ? 91.951 138.228 22.233 1.00 7.79 35 THR B O 1
ATOM 2068 N N . GLY B 1 44 ? 94.155 138.346 22.606 1.00 6.94 36 GLY B N 1
ATOM 2069 C CA . GLY B 1 44 ? 93.981 138.427 24.052 1.00 7.53 36 GLY B CA 1
ATOM 2070 C C . GLY B 1 44 ? 93.246 137.218 24.601 1.00 6.78 36 GLY B C 1
ATOM 2071 O O . GLY B 1 44 ? 92.408 137.329 25.482 1.00 7.97 36 GLY B O 1
ATOM 2072 N N . GLY B 1 45 ? 93.605 136.046 24.110 1.00 6.71 37 GLY B N 1
ATOM 2073 C CA . GLY B 1 45 ? 92.849 134.846 24.382 1.00 6.29 37 GLY B CA 1
ATOM 2074 C C . GLY B 1 45 ? 93.137 134.114 25.669 1.00 7.13 37 GLY B C 1
ATOM 2075 O O . GLY B 1 45 ? 92.458 133.140 25.950 1.00 7.68 37 GLY B O 1
ATOM 2076 N N . ALA B 1 46 ? 94.149 134.534 26.413 1.00 7.68 38 ALA B N 1
ATOM 2077 C CA . ALA B 1 46 ? 94.596 133.727 27.535 1.00 8.70 38 ALA B CA 1
ATOM 2078 C C . ALA B 1 46 ? 93.772 133.864 28.800 1.00 9.75 38 ALA B C 1
ATOM 2079 O O . ALA B 1 46 ? 93.823 132.976 29.642 1.00 11.98 38 ALA B O 1
ATOM 2081 N N . THR B 1 47 ? 93.052 134.969 28.963 1.00 9.51 39 THR B N 1
ATOM 2082 C CA . THR B 1 47 ? 92.341 135.246 30.201 1.00 11.07 39 THR B CA 1
ATOM 2083 C C . THR B 1 47 ? 91.018 135.939 29.886 1.00 10.64 39 THR B C 1
ATOM 2084 O O . THR B 1 47 ? 90.773 136.350 28.764 1.00 10.59 39 THR B O 1
ATOM 2088 N N . GLY B 1 48 ? 90.161 136.053 30.887 1.00 11.27 40 GLY B N 1
ATOM 2089 C CA . GLY B 1 48 ? 88.942 136.816 30.768 1.00 10.61 40 GLY B CA 1
ATOM 2090 C C . GLY B 1 48 ? 88.023 136.305 29.696 1.00 9.01 40 GLY B C 1
ATOM 2091 O O . GLY B 1 48 ? 87.937 135.083 29.460 1.00 9.84 40 GLY B O 1
ATOM 2092 N N . ILE B 1 49 ? 87.283 137.208 29.083 1.00 8.39 41 ILE B N 1
ATOM 2093 C CA . ILE B 1 49 ? 86.380 136.779 28.020 1.00 8.22 41 ILE B CA 1
ATOM 2094 C C . ILE B 1 49 ? 87.128 136.156 26.841 1.00 7.44 41 ILE B C 1
ATOM 2095 O O . ILE B 1 49 ? 86.604 135.267 26.207 1.00 7.29 41 ILE B O 1
ATOM 2100 N N . GLY B 1 50 ? 88.354 136.587 26.601 1.00 7.19 42 GLY B N 1
ATOM 2101 C CA . GLY B 1 50 ? 89.198 135.968 25.581 1.00 6.89 42 GLY B CA 1
ATOM 2102 C C . GLY B 1 50 ? 89.328 134.456 25.768 1.00 6.85 42 GLY B C 1
ATOM 2103 O O . GLY B 1 50 ? 89.145 133.683 24.849 1.00 7.22 42 GLY B O 1
ATOM 2104 N N . ALA B 1 51 ? 89.604 134.046 27.000 1.00 6.89 43 ALA B N 1
ATOM 2105 C CA . ALA B 1 51 ? 89.712 132.620 27.303 1.00 7.13 43 ALA B CA 1
ATOM 2106 C C . ALA B 1 51 ? 88.382 131.906 27.115 1.00 7.48 43 ALA B C 1
ATOM 2107 O O . ALA B 1 51 ? 88.354 130.739 26.721 1.00 8.04 43 ALA B O 1
ATOM 2109 N N . SER B 1 52 ? 87.285 132.571 27.458 1.00 6.78 44 SER B N 1
ATOM 2110 C CA . SER B 1 52 ? 85.972 132.004 27.215 1.00 7.34 44 SER B CA 1
ATOM 2111 C C . SER B 1 52 ? 85.698 131.800 25.720 1.00 7.05 44 SER B C 1
ATOM 2112 O O . SER B 1 52 ? 85.141 130.772 25.325 1.00 6.85 44 SER B O 1
ATOM 2115 N N . PHE B 1 53 ? 86.105 132.758 24.880 1.00 6.07 45 PHE B N 1
ATOM 2116 C CA . PHE B 1 53 ? 86.001 132.569 23.443 1.00 6.01 45 PHE B CA 1
ATOM 2117 C C . PHE B 1 53 ? 86.815 131.332 23.001 1.00 6.35 45 PHE B C 1
ATOM 2118 O O . PHE B 1 53 ? 86.332 130.489 22.247 1.00 6.59 45 PHE B O 1
ATOM 2126 N N . VAL B 1 54 ? 88.053 131.227 23.479 1.00 5.83 46 VAL B N 1
ATOM 2127 C CA . VAL B 1 54 ? 88.898 130.097 23.107 1.00 6.03 46 VAL B CA 1
ATOM 2128 C C . VAL B 1 54 ? 88.228 128.778 23.496 1.00 6.56 46 VAL B C 1
ATOM 2129 O O . VAL B 1 54 ? 88.144 127.852 22.680 1.00 7.40 46 VAL B O 1
ATOM 2133 N N . GLU B 1 55 ? 87.760 128.701 24.739 1.00 6.95 47 GLU B N 1
ATOM 2134 C CA . GLU B 1 55 ? 87.113 127.488 25.213 1.00 6.96 47 GLU B CA 1
ATOM 2135 C C . GLU B 1 55 ? 85.872 127.143 24.390 1.00 6.60 47 GLU B C 1
ATOM 2136 O O . GLU B 1 55 ? 85.663 125.988 24.028 1.00 7.23 47 GLU B O 1
ATOM 2142 N N . HIS B 1 56 ? 85.000 128.126 24.196 1.00 6.08 48 HIS B N 1
ATOM 2143 C CA . HIS B 1 56 ? 83.744 127.854 23.487 1.00 6.56 48 HIS B CA 1
ATOM 2144 C C . HIS B 1 56 ? 84.022 127.381 22.057 1.00 6.63 48 HIS B C 1
ATOM 2145 O O . HIS B 1 56 ? 83.433 126.405 21.597 1.00 7.13 48 HIS B O 1
ATOM 2152 N N . PHE B 1 57 ? 84.895 128.076 21.328 1.00 6.23 49 PHE B N 1
ATOM 2153 C CA . PHE B 1 57 ? 85.204 127.647 19.969 1.00 6.38 49 PHE B CA 1
ATOM 2154 C C . PHE B 1 57 ? 85.857 126.248 19.961 1.00 6.44 49 PHE B C 1
ATOM 2155 O O . PHE B 1 57 ? 85.535 125.420 19.123 1.00 7.71 49 PHE B O 1
ATOM 2163 N N . ALA B 1 58 ? 86.751 125.986 20.916 1.00 6.49 50 ALA B N 1
ATOM 2164 C CA . ALA B 1 58 ? 87.414 124.688 20.964 1.00 6.56 50 ALA B CA 1
ATOM 2165 C C . ALA B 1 58 ? 86.382 123.588 21.192 1.00 7.24 50 ALA B C 1
ATOM 2166 O O . ALA B 1 58 ? 86.436 122.526 20.581 1.00 7.73 50 ALA B O 1
ATOM 2168 N N . ARG B 1 59 ? 85.429 123.836 22.077 1.00 7.44 51 ARG B N 1
ATOM 2169 C CA . ARG B 1 59 ? 84.395 122.853 22.380 1.00 8.29 51 ARG B CA 1
ATOM 2170 C C . ARG B 1 59 ? 83.381 122.645 21.267 1.00 8.66 51 ARG B C 1
ATOM 2171 O O . ARG B 1 59 ? 82.714 121.604 21.244 1.00 10.87 51 ARG B O 1
ATOM 2179 N N . GLN B 1 60 ? 83.303 123.591 20.321 1.00 7.94 52 GLN B N 1
ATOM 2180 C CA . GLN B 1 60 ? 82.525 123.412 19.109 1.00 7.72 52 GLN B CA 1
ATOM 2181 C C . GLN B 1 60 ? 83.296 122.682 18.005 1.00 7.38 52 GLN B C 1
ATOM 2182 O O . GLN B 1 60 ? 82.784 122.466 16.903 1.00 9.44 52 GLN B O 1
ATOM 2188 N N . GLY B 1 61 ? 84.552 122.324 18.266 1.00 7.55 53 GLY B N 1
ATOM 2189 C CA . GLY B 1 61 ? 85.345 121.589 17.308 1.00 8.21 53 GLY B CA 1
ATOM 2190 C C . GLY B 1 61 ? 86.147 122.447 16.359 1.00 7.57 53 GLY B C 1
ATOM 2191 O O . GLY B 1 61 ? 86.728 121.935 15.393 1.00 8.54 53 GLY B O 1
ATOM 2192 N N . ALA B 1 62 ? 86.217 123.752 16.609 1.00 7.42 54 ALA B N 1
ATOM 2193 C CA . ALA B 1 62 ? 87.005 124.643 15.766 1.00 7.38 54 ALA B CA 1
ATOM 2194 C C . ALA B 1 62 ? 88.496 124.398 15.964 1.00 7.22 54 ALA B C 1
ATOM 2195 O O . ALA B 1 62 ? 88.914 123.867 16.990 1.00 8.31 54 ALA B O 1
ATOM 2197 N N . ARG B 1 63 ? 89.275 124.820 14.969 1.00 7.13 55 ARG B N 1
ATOM 2198 C CA A ARG B 1 63 ? 90.745 124.844 15.055 0.50 7.45 55 ARG B CA 1
ATOM 2199 C CA B ARG B 1 63 ? 90.722 124.830 15.061 0.50 7.75 55 ARG B CA 1
ATOM 2200 C C . ARG B 1 63 ? 91.113 126.229 15.550 1.00 7.30 55 ARG B C 1
ATOM 2201 O O . ARG B 1 63 ? 91.191 127.179 14.757 1.00 7.45 55 ARG B O 1
ATOM 2216 N N . VAL B 1 64 ? 91.300 126.369 16.866 1.00 7.75 56 VAL B N 1
ATOM 2217 C CA . VAL B 1 64 ? 91.511 127.675 17.453 1.00 6.84 56 VAL B CA 1
ATOM 2218 C C . VAL B 1 64 ? 92.998 128.006 17.575 1.00 6.54 56 VAL B C 1
ATOM 2219 O O . VAL B 1 64 ? 93.811 127.133 17.892 1.00 7.68 56 VAL B O 1
ATOM 2223 N N . ALA B 1 65 ? 93.306 129.283 17.365 1.00 6.21 57 ALA B N 1
ATOM 2224 C CA . ALA B 1 65 ? 94.591 129.833 17.744 1.00 6.21 57 ALA B CA 1
ATOM 2225 C C . ALA B 1 65 ? 94.331 131.131 18.501 1.00 6.10 57 ALA B C 1
ATOM 2226 O O . ALA B 1 65 ? 93.329 131.818 18.276 1.00 7.36 57 ALA B O 1
ATOM 2228 N N . PHE B 1 66 ? 95.259 131.482 19.380 1.00 5.92 58 PHE B N 1
ATOM 2229 C CA . PHE B 1 66 ? 95.159 132.749 20.071 1.00 6.16 58 PHE B CA 1
ATOM 2230 C C . PHE B 1 66 ? 96.535 133.334 20.343 1.00 6.10 58 PHE B C 1
ATOM 2231 O O . PHE B 1 66 ? 97.548 132.633 20.343 1.00 6.91 58 PHE B O 1
ATOM 2239 N N . VAL B 1 67 ? 96.537 134.641 20.538 1.00 6.72 59 VAL B N 1
ATOM 2240 C CA . VAL B 1 67 ? 97.711 135.393 20.897 1.00 7.37 59 VAL B CA 1
ATOM 2241 C C . VAL B 1 67 ? 97.435 136.069 22.244 1.00 7.23 59 VAL B C 1
ATOM 2242 O O . VAL B 1 67 ? 96.280 136.382 22.574 1.00 8.79 59 VAL B O 1
ATOM 2246 N N . ASP B 1 68 ? 98.495 136.288 23.007 1.00 8.49 60 ASP B N 1
ATOM 2247 C CA . ASP B 1 68 ? 98.429 136.936 24.315 1.00 9.30 60 ASP B CA 1
ATOM 2248 C C . ASP B 1 68 ? 99.845 137.191 24.777 1.00 9.51 60 ASP B C 1
ATOM 2249 O O . ASP B 1 68 ? 100.763 136.534 24.293 1.00 9.18 60 ASP B O 1
ATOM 2254 N N . LEU B 1 69 ? 100.011 138.068 25.770 1.00 10.11 61 LEU B N 1
ATOM 2255 C CA . LEU B 1 69 ? 101.324 138.235 26.372 1.00 11.83 61 LEU B CA 1
ATOM 2256 C C . LEU B 1 69 ? 101.552 137.267 27.506 1.00 12.13 61 LEU B C 1
ATOM 2257 O O . LEU B 1 69 ? 102.694 137.019 27.866 1.00 16.77 61 LEU B O 1
ATOM 2262 N N . ASP B 1 70 ? 100.485 136.713 28.067 1.00 12.68 62 ASP B N 1
ATOM 2263 C CA . ASP B 1 70 ? 100.561 135.970 29.344 1.00 15.15 62 ASP B CA 1
ATOM 2264 C C . ASP B 1 70 ? 100.796 134.494 28.999 1.00 14.58 62 ASP B C 1
ATOM 2265 O O . ASP B 1 70 ? 99.862 133.722 28.796 1.00 15.05 62 ASP B O 1
ATOM 2270 N N . GLU B 1 71 ? 102.066 134.133 28.900 1.00 16.76 63 GLU B N 1
ATOM 2271 C CA . GLU B 1 71 ? 102.424 132.812 28.420 1.00 17.93 63 GLU B CA 1
ATOM 2272 C C . GLU B 1 71 ? 101.993 131.704 29.378 1.00 16.61 63 GLU B C 1
ATOM 2273 O O . GLU B 1 71 ? 101.575 130.627 28.944 1.00 17.14 63 GLU B O 1
ATOM 2279 N N . GLN B 1 72 ? 102.091 131.964 30.681 1.00 17.45 64 GLN B N 1
ATOM 2280 C CA . GLN B 1 72 ? 101.680 130.975 31.676 1.00 17.56 64 GLN B CA 1
ATOM 2281 C C . GLN B 1 72 ? 100.185 130.672 31.567 1.00 15.54 64 GLN B C 1
ATOM 2282 O O . GLN B 1 72 ? 99.761 129.509 31.544 1.00 16.00 64 GLN B O 1
ATOM 2284 N N . ALA B 1 73 ? 99.380 131.723 31.519 1.00 14.78 65 ALA B N 1
ATOM 2285 C CA . ALA B 1 73 ? 97.939 131.555 31.359 1.00 13.46 65 ALA B CA 1
ATOM 2286 C C . ALA B 1 73 ? 97.623 130.852 30.049 1.00 11.20 65 ALA B C 1
ATOM 2287 O O . ALA B 1 73 ? 96.747 129.993 30.004 1.00 11.50 65 ALA B O 1
ATOM 2289 N N . ALA B 1 74 ? 98.332 131.210 28.978 1.00 10.84 66 ALA B N 1
ATOM 2290 C CA . ALA B 1 74 ? 98.103 130.615 27.663 1.00 10.36 66 ALA B CA 1
ATOM 2291 C C . ALA B 1 74 ? 98.355 129.117 27.694 1.00 10.41 66 ALA B C 1
ATOM 2292 O O . ALA B 1 74 ? 97.537 128.334 27.211 1.00 10.26 66 ALA B O 1
ATOM 2294 N N . ARG B 1 75 ? 99.464 128.707 28.312 1.00 12.37 67 ARG B N 1
ATOM 2295 C CA A ARG B 1 75 ? 99.784 127.285 28.379 0.50 13.31 67 ARG B CA 1
ATOM 2296 C CA B ARG B 1 75 ? 99.788 127.286 28.379 0.50 13.21 67 ARG B CA 1
ATOM 2297 C C . ARG B 1 75 ? 98.733 126.530 29.185 1.00 12.89 67 ARG B C 1
ATOM 2298 O O . ARG B 1 75 ? 98.370 125.408 28.845 1.00 14.02 67 ARG B O 1
ATOM 2313 N N . ALA B 1 76 ? 98.269 127.130 30.277 1.00 12.54 68 ALA B N 1
ATOM 2314 C CA . ALA B 1 76 ? 97.220 126.512 31.112 1.00 14.00 68 ALA B CA 1
ATOM 2315 C C . ALA B 1 76 ? 95.923 126.317 30.331 1.00 11.61 68 ALA B C 1
ATOM 2316 O O . ALA B 1 76 ? 95.225 125.306 30.470 1.00 11.49 68 ALA B O 1
ATOM 2318 N N . LEU B 1 77 ? 95.575 127.312 29.536 1.00 9.98 69 LEU B N 1
ATOM 2319 C CA . LEU B 1 77 ? 94.353 127.255 28.780 1.00 8.29 69 LEU B CA 1
ATOM 2320 C C . LEU B 1 77 ? 94.419 126.150 27.715 1.00 8.14 69 LEU B C 1
ATOM 2321 O O . LEU B 1 77 ? 93.507 125.345 27.599 1.00 8.58 69 LEU B O 1
ATOM 2326 N N . ALA B 1 78 ? 95.524 126.085 26.990 1.00 8.90 70 ALA B N 1
ATOM 2327 C CA . ALA B 1 78 ? 95.692 125.041 25.993 1.00 9.74 70 ALA B CA 1
ATOM 2328 C C . ALA B 1 78 ? 95.670 123.665 26.668 1.00 10.95 70 ALA B C 1
ATOM 2329 O O . ALA B 1 78 ? 95.041 122.743 26.156 1.00 11.22 70 ALA B O 1
ATOM 2331 N N . ALA B 1 79 ? 96.319 123.531 27.822 1.00 12.19 71 ALA B N 1
ATOM 2332 C CA . ALA B 1 79 ? 96.362 122.247 28.512 1.00 12.82 71 ALA B CA 1
ATOM 2333 C C . ALA B 1 79 ? 94.973 121.754 28.925 1.00 11.32 71 ALA B C 1
ATOM 2334 O O . ALA B 1 79 ? 94.689 120.560 28.830 1.00 14.03 71 ALA B O 1
ATOM 2336 N N . ARG B 1 80 ? 94.113 122.634 29.424 1.00 10.73 72 ARG B N 1
ATOM 2337 C CA . ARG B 1 80 ? 92.788 122.200 29.859 1.00 10.70 72 ARG B CA 1
ATOM 2338 C C . ARG B 1 80 ? 91.819 122.005 28.693 1.00 10.30 72 ARG B C 1
ATOM 2339 O O . ARG B 1 80 ? 90.724 121.518 28.893 1.00 13.68 72 ARG B O 1
ATOM 2347 N N . LEU B 1 81 ? 92.250 122.360 27.483 1.00 9.67 73 LEU B N 1
ATOM 2348 C CA . LEU B 1 81 ? 91.490 122.153 26.258 1.00 9.62 73 LEU B CA 1
ATOM 2349 C C . LEU B 1 81 ? 92.169 121.132 25.348 1.00 9.58 73 LEU B C 1
ATOM 2350 O O . LEU B 1 81 ? 91.804 120.976 24.182 1.00 10.46 73 LEU B O 1
ATOM 2355 N N . ALA B 1 82 ? 93.146 120.397 25.881 1.00 12.28 74 ALA B N 1
ATOM 2356 C CA . ALA B 1 82 ? 93.893 119.415 25.074 1.00 13.88 74 ALA B CA 1
ATOM 2357 C C . ALA B 1 82 ? 93.019 118.242 24.630 1.00 14.13 74 ALA B C 1
ATOM 2358 O O . ALA B 1 82 ? 93.386 117.524 23.706 1.00 17.49 74 ALA B O 1
ATOM 2360 N N . ASP B 1 83 ? 91.892 118.048 25.310 1.00 12.09 75 ASP B N 1
ATOM 2361 C CA . ASP B 1 83 ? 90.939 116.992 24.985 1.00 14.22 75 ASP B CA 1
ATOM 2362 C C . ASP B 1 83 ? 89.860 117.410 23.986 1.00 12.79 75 ASP B C 1
ATOM 2363 O O . ASP B 1 83 ? 88.984 116.621 23.657 1.00 15.45 75 ASP B O 1
ATOM 2368 N N . ALA B 1 84 ? 89.933 118.641 23.499 1.00 11.30 76 ALA B N 1
ATOM 2369 C CA . ALA B 1 84 ? 89.045 119.078 22.415 1.00 10.51 76 ALA B CA 1
ATOM 2370 C C . ALA B 1 84 ? 89.441 118.405 21.109 1.00 10.34 76 ALA B C 1
ATOM 2371 O O . ALA B 1 84 ? 90.496 117.795 21.013 1.00 12.01 76 ALA B O 1
ATOM 2373 N N . ALA B 1 85 ? 88.609 118.552 20.087 1.00 9.86 77 ALA B N 1
ATOM 2374 C CA . ALA B 1 85 ? 88.940 118.014 18.759 1.00 10.72 77 ALA B CA 1
ATOM 2375 C C . ALA B 1 85 ? 90.310 118.511 18.305 1.00 10.00 77 ALA B C 1
ATOM 2376 O O . ALA B 1 85 ? 91.097 117.752 17.732 1.00 13.12 77 ALA B O 1
ATOM 2378 N N . HIS B 1 86 ? 90.582 119.790 18.532 1.00 9.01 78 HIS B N 1
ATOM 2379 C CA . HIS B 1 86 ? 91.850 120.422 18.238 1.00 9.34 78 HIS B CA 1
ATOM 2380 C C . HIS B 1 86 ? 92.354 121.169 19.461 1.00 9.22 78 HIS B C 1
ATOM 2381 O O . HIS B 1 86 ? 91.671 122.046 19.980 1.00 9.29 78 HIS B O 1
ATOM 2388 N N . GLU B 1 87 ? 93.542 120.842 19.930 1.00 10.52 79 GLU B N 1
ATOM 2389 C CA . GLU B 1 87 ? 94.128 121.619 21.004 1.00 9.67 79 GLU B CA 1
ATOM 2390 C C . GLU B 1 87 ? 94.391 123.042 20.482 1.00 8.91 79 GLU B C 1
ATOM 2391 O O . GLU B 1 87 ? 94.988 123.212 19.424 1.00 9.80 79 GLU B O 1
ATOM 2397 N N . PRO B 1 88 ? 93.946 124.075 21.213 1.00 8.89 80 PRO B N 1
ATOM 2398 C CA . PRO B 1 88 ? 94.233 125.435 20.741 1.00 8.50 80 PRO B CA 1
ATOM 2399 C C . PRO B 1 88 ? 95.736 125.705 20.622 1.00 8.96 80 PRO B C 1
ATOM 2400 O O . PRO B 1 88 ? 96.503 125.290 21.482 1.00 11.94 80 PRO B O 1
ATOM 2404 N N . VAL B 1 89 ? 96.103 126.447 19.577 1.00 8.77 81 VAL B N 1
ATOM 2405 C CA . VAL B 1 89 ? 97.469 126.893 19.282 1.00 9.75 81 VAL B CA 1
ATOM 2406 C C . VAL B 1 89 ? 97.658 128.267 19.878 1.00 9.29 81 VAL B C 1
ATOM 2407 O O . VAL B 1 89 ? 96.792 129.113 19.762 1.00 9.78 81 VAL B O 1
ATOM 2411 N N . PHE B 1 90 ? 98.817 128.498 20.479 1.00 9.65 82 PHE B N 1
ATOM 2412 C CA . PHE B 1 90 ? 99.158 129.775 21.094 1.00 10.59 82 PHE B CA 1
ATOM 2413 C C . PHE B 1 90 ? 100.437 130.327 20.479 1.00 9.15 82 PHE B C 1
ATOM 2414 O O . PHE B 1 90 ? 101.390 129.571 20.301 1.00 11.37 82 PHE B O 1
ATOM 2422 N N . VAL B 1 91 ? 100.471 131.627 20.228 1.00 8.73 83 VAL B N 1
ATOM 2423 C CA . VAL B 1 91 ? 101.712 132.346 19.973 1.00 9.98 83 VAL B CA 1
ATOM 2424 C C . VAL B 1 91 ? 101.717 133.569 20.862 1.00 9.84 83 VAL B C 1
ATOM 2425 O O . VAL B 1 91 ? 100.785 134.390 20.828 1.00 9.60 83 VAL B O 1
ATOM 2429 N N . ALA B 1 92 ? 102.789 133.716 21.633 1.00 11.50 84 ALA B N 1
ATOM 2430 C CA . ALA B 1 92 ? 102.971 134.915 22.424 1.00 12.43 84 ALA B CA 1
ATOM 2431 C C . ALA B 1 92 ? 103.177 136.122 21.506 1.00 13.21 84 ALA B C 1
ATOM 2432 O O . ALA B 1 92 ? 103.872 136.037 20.474 1.00 14.87 84 ALA B O 1
ATOM 2434 N N . CYS B 1 93 ? 102.581 137.243 21.871 1.00 11.68 85 CYS B N 1
ATOM 2435 C CA . CYS B 1 93 ? 102.685 138.425 21.033 1.00 11.40 85 CYS B CA 1
ATOM 2436 C C . CYS B 1 93 ? 102.269 139.632 21.861 1.00 10.78 85 CYS B C 1
ATOM 2437 O O . CYS B 1 93 ? 101.266 139.589 22.564 1.00 12.83 85 CYS B O 1
ATOM 2440 N N . ASP B 1 94 ? 103.048 140.703 21.749 1.00 11.24 86 ASP B N 1
ATOM 2441 C CA . ASP B 1 94 ? 102.673 142.040 22.198 1.00 11.31 86 ASP B CA 1
ATOM 2442 C C . ASP B 1 94 ? 101.990 142.776 21.044 1.00 10.52 86 ASP B C 1
ATOM 2443 O O . ASP B 1 94 ? 102.617 143.159 20.066 1.00 11.96 86 ASP B O 1
ATOM 2448 N N . LEU B 1 95 ? 100.688 142.962 21.178 1.00 10.01 87 LEU B N 1
ATOM 2449 C CA A LEU B 1 95 ? 99.896 143.494 20.065 0.50 9.99 87 LEU B CA 1
ATOM 2450 C CA B LEU B 1 95 ? 99.861 143.526 20.102 0.50 10.58 87 LEU B CA 1
ATOM 2451 C C . LEU B 1 95 ? 100.066 145.001 19.842 1.00 9.39 87 LEU B C 1
ATOM 2452 O O . LEU B 1 95 ? 99.503 145.528 18.877 1.00 11.42 87 LEU B O 1
ATOM 2461 N N . THR B 1 96 ? 100.839 145.675 20.700 1.00 11.91 88 THR B N 1
ATOM 2462 C CA . THR B 1 96 ? 101.259 147.044 20.366 1.00 12.69 88 THR B CA 1
ATOM 2463 C C . THR B 1 96 ? 102.333 147.044 19.278 1.00 12.39 88 THR B C 1
ATOM 2464 O O . THR B 1 96 ? 102.585 148.084 18.671 1.00 15.40 88 THR B O 1
ATOM 2468 N N . ASP B 1 97 ? 102.942 145.885 19.031 1.00 11.74 89 ASP B N 1
ATOM 2469 C CA . ASP B 1 97 ? 103.985 145.746 18.039 1.00 11.51 89 ASP B CA 1
ATOM 2470 C C . ASP B 1 97 ? 103.363 145.106 16.796 1.00 10.55 89 ASP B C 1
ATOM 2471 O O . ASP B 1 97 ? 103.123 143.893 16.745 1.00 11.17 89 ASP B O 1
ATOM 2476 N N . ILE B 1 98 ? 103.038 145.923 15.803 1.00 10.63 90 ILE B N 1
ATOM 2477 C CA . ILE B 1 98 ? 102.320 145.417 14.635 1.00 9.90 90 ILE B CA 1
ATOM 2478 C C . ILE B 1 98 ? 103.143 144.407 13.822 1.00 10.25 90 ILE B C 1
ATOM 2479 O O . ILE B 1 98 ? 102.592 143.437 13.313 1.00 11.12 90 ILE B O 1
ATOM 2484 N N . ALA B 1 99 ? 104.448 144.633 13.706 1.00 12.48 91 ALA B N 1
ATOM 2485 C CA . ALA B 1 99 ? 105.296 143.663 12.991 1.00 12.77 91 ALA B CA 1
ATOM 2486 C C . ALA B 1 99 ? 105.229 142.309 13.685 1.00 13.28 91 ALA B C 1
ATOM 2487 O O . ALA B 1 99 ? 105.132 141.270 13.021 1.00 13.02 91 ALA B O 1
ATOM 2489 N N . ALA B 1 100 ? 105.274 142.328 15.015 1.00 12.51 92 ALA B N 1
ATOM 2490 C CA . ALA B 1 100 ? 105.172 141.082 15.784 1.00 12.69 92 ALA B CA 1
ATOM 2491 C C . ALA B 1 100 ? 103.814 140.418 15.563 1.00 11.45 92 ALA B C 1
ATOM 2492 O O . ALA B 1 100 ? 103.727 139.218 15.379 1.00 12.17 92 ALA B O 1
ATOM 2494 N N . LEU B 1 101 ? 102.749 141.210 15.593 1.00 10.68 93 LEU B N 1
ATOM 2495 C CA . LEU B 1 101 ? 101.415 140.683 15.368 1.00 9.87 93 LEU B CA 1
ATOM 2496 C C . LEU B 1 101 ? 101.316 140.032 13.992 1.00 9.69 93 LEU B C 1
ATOM 2497 O O . LEU B 1 101 ? 100.780 138.923 13.869 1.00 9.84 93 LEU B O 1
ATOM 2502 N N . ARG B 1 102 ? 101.817 140.701 12.960 1.00 10.52 94 ARG B N 1
ATOM 2503 C CA . ARG B 1 102 ? 101.795 140.138 11.611 1.00 11.77 94 ARG B CA 1
ATOM 2504 C C . ARG B 1 102 ? 102.565 138.830 11.538 1.00 10.78 94 ARG B C 1
ATOM 2505 O O . ARG B 1 102 ? 102.094 137.877 10.933 1.00 10.99 94 ARG B O 1
ATOM 2513 N N . GLY B 1 103 ? 103.726 138.783 12.187 1.00 11.04 95 GLY B N 1
ATOM 2514 C CA . GLY B 1 103 ? 104.511 137.554 12.256 1.00 10.94 95 GLY B CA 1
ATOM 2515 C C . GLY B 1 103 ? 103.784 136.430 12.967 1.00 10.48 95 GLY B C 1
ATOM 2516 O O . GLY B 1 103 ? 103.829 135.275 12.546 1.00 11.83 95 GLY B O 1
ATOM 2517 N N . ALA B 1 104 ? 103.101 136.766 14.052 1.00 10.87 96 ALA B N 1
ATOM 2518 C CA . ALA B 1 104 ? 102.355 135.767 14.815 1.00 9.92 96 ALA B CA 1
ATOM 2519 C C . ALA B 1 104 ? 101.207 135.207 13.990 1.00 8.82 96 ALA B C 1
ATOM 2520 O O . ALA B 1 104 ? 100.966 134.003 13.987 1.00 9.95 96 ALA B O 1
ATOM 2522 N N . ILE B 1 105 ? 100.504 136.081 13.273 1.00 9.56 97 ILE B N 1
ATOM 2523 C CA . ILE B 1 105 ? 99.406 135.631 12.427 1.00 9.69 97 ILE B CA 1
ATOM 2524 C C . ILE B 1 105 ? 99.928 134.708 11.320 1.00 9.64 97 ILE B C 1
ATOM 2525 O O . ILE B 1 105 ? 99.309 13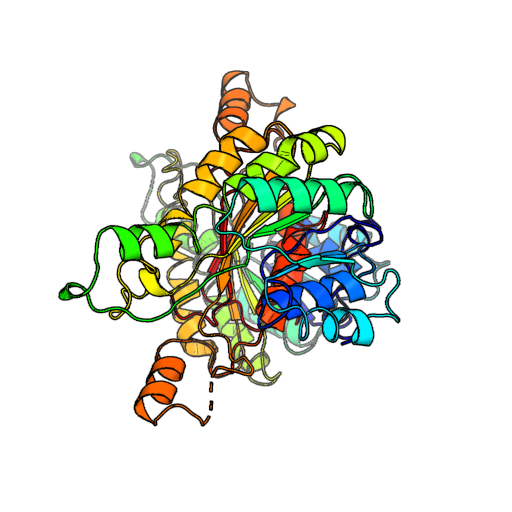3.690 11.029 1.00 10.70 97 ILE B O 1
ATOM 2530 N N . GLU B 1 106 ? 101.062 135.053 10.724 1.00 10.85 98 GLU B N 1
ATOM 2531 C CA . GLU B 1 106 ? 101.693 134.179 9.726 1.00 11.41 98 GLU B CA 1
ATOM 2532 C C . GLU B 1 106 ? 102.005 132.789 10.311 1.00 11.46 98 GLU B C 1
ATOM 2533 O O . GLU B 1 106 ? 101.742 131.758 9.683 1.00 12.71 98 GLU B O 1
ATOM 2535 N N . ALA B 1 107 ? 102.590 132.763 11.505 1.00 11.05 99 ALA B N 1
ATOM 2536 C CA . ALA B 1 107 ? 102.937 131.505 12.148 1.00 10.87 99 ALA B CA 1
ATOM 2537 C C . ALA B 1 107 ? 101.674 130.692 12.459 1.00 10.83 99 ALA B C 1
ATOM 2538 O O . ALA B 1 107 ? 101.643 129.477 12.284 1.00 12.67 99 ALA B O 1
ATOM 2540 N N . ILE B 1 108 ? 100.624 131.376 12.892 1.00 9.68 100 ILE B N 1
ATOM 2541 C CA . ILE B 1 108 ? 99.351 130.738 13.161 1.00 8.91 100 ILE B CA 1
ATOM 2542 C C . ILE B 1 108 ? 98.689 130.156 11.919 1.00 9.40 100 ILE B C 1
ATOM 2543 O O . ILE B 1 108 ? 98.203 129.005 11.946 1.00 10.05 100 ILE B O 1
ATOM 2548 N N . ARG B 1 109 ? 98.707 130.896 10.810 1.00 10.51 101 ARG B N 1
ATOM 2549 C CA . ARG B 1 109 ?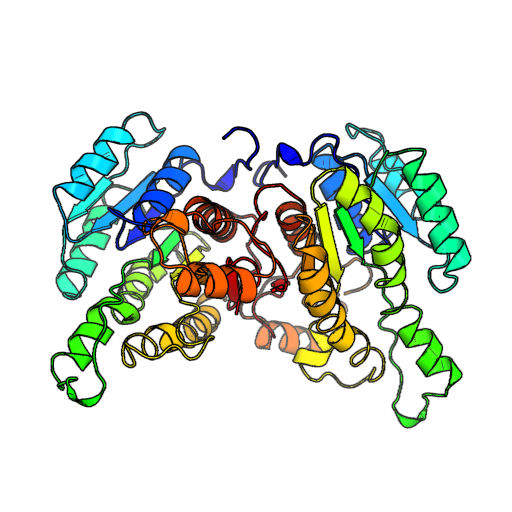 98.136 130.419 9.551 1.00 12.62 101 ARG B CA 1
ATOM 2550 C C . ARG B 1 109 ? 98.808 129.111 9.109 1.00 11.80 101 ARG B C 1
ATOM 2551 O O . ARG B 1 109 ? 98.168 128.209 8.577 1.00 13.42 101 ARG B O 1
ATOM 2559 N N . ALA B 1 110 ? 100.116 129.014 9.317 1.00 12.22 102 ALA B N 1
ATOM 2560 C CA . ALA B 1 110 ? 100.830 127.796 8.959 1.00 14.18 102 ALA B CA 1
ATOM 2561 C C . ALA B 1 110 ? 100.313 126.579 9.746 1.00 15.22 102 ALA B C 1
ATOM 2562 O O . ALA B 1 110 ? 100.347 125.444 9.250 1.00 18.76 102 ALA B O 1
ATOM 2564 N N . ARG B 1 111 ? 99.820 126.825 10.959 1.00 13.14 103 ARG B N 1
ATOM 2565 C CA A ARG B 1 111 ? 99.360 125.749 11.823 0.50 13.55 103 ARG B CA 1
ATOM 2566 C CA B ARG B 1 111 ? 99.352 125.772 11.856 0.50 13.54 103 ARG B CA 1
ATOM 2567 C C . ARG B 1 111 ? 97.864 125.440 11.725 1.00 12.95 103 ARG B C 1
ATOM 2568 O O . ARG B 1 111 ? 97.491 124.265 11.788 1.00 15.02 103 ARG B O 1
ATOM 2583 N N . ILE B 1 112 ? 97.014 126.456 11.545 1.00 11.80 104 ILE B N 1
ATOM 2584 C CA . ILE B 1 112 ? 95.576 126.213 11.510 1.00 12.19 104 ILE B CA 1
ATOM 2585 C C . ILE B 1 112 ? 94.933 126.419 10.150 1.00 11.45 104 ILE B C 1
ATOM 2586 O O . ILE B 1 112 ? 93.771 126.104 9.982 1.00 12.68 104 ILE B O 1
ATOM 2591 N N . GLY B 1 113 ? 95.707 126.902 9.180 1.00 11.58 105 GLY B N 1
ATOM 2592 C CA . GLY B 1 113 ? 95.200 127.190 7.850 1.00 10.94 105 GLY B CA 1
ATOM 2593 C C . GLY B 1 113 ? 94.667 128.604 7.722 1.00 11.06 105 GLY B C 1
ATOM 2594 O O . GLY B 1 113 ? 94.763 129.405 8.655 1.00 11.00 105 GLY B O 1
ATOM 2595 N N . PRO B 1 114 ? 94.091 128.928 6.559 1.00 10.30 106 PRO B N 1
ATOM 2596 C CA . PRO B 1 114 ? 93.544 130.279 6.346 1.00 9.50 106 PRO B CA 1
ATOM 2597 C C . PRO B 1 114 ? 92.484 130.617 7.417 1.00 8.41 106 PRO B C 1
ATOM 2598 O O . PRO B 1 114 ? 91.637 129.794 7.730 1.00 9.84 106 PRO B O 1
ATOM 2602 N N . ILE B 1 115 ? 92.554 131.824 7.943 1.00 8.88 107 ILE B N 1
ATOM 2603 C CA . ILE B 1 115 ? 91.692 132.236 9.047 1.00 8.43 107 ILE B CA 1
ATOM 2604 C C . ILE B 1 115 ? 90.284 132.557 8.528 1.00 7.52 107 ILE B C 1
ATOM 2605 O O . ILE B 1 115 ? 90.131 133.415 7.669 1.00 9.23 107 ILE B O 1
ATOM 2610 N N . ALA B 1 116 ? 89.278 131.881 9.081 1.00 7.07 108 ALA B N 1
ATOM 2611 C CA . ALA B 1 116 ? 87.881 132.074 8.688 1.00 7.06 108 ALA B CA 1
ATOM 2612 C C . ALA B 1 116 ? 87.113 132.997 9.652 1.00 6.21 108 ALA B C 1
ATOM 2613 O O . ALA B 1 116 ? 86.116 133.601 9.264 1.00 7.77 108 ALA B O 1
ATOM 2615 N N . ALA B 1 117 ? 87.565 133.086 10.904 1.00 6.28 109 ALA B N 1
ATOM 2616 C CA . ALA B 1 117 ? 86.935 133.966 11.869 1.00 6.20 109 ALA B CA 1
ATOM 2617 C C . ALA B 1 117 ? 88.003 134.556 12.764 1.00 5.04 109 ALA B C 1
ATOM 2618 O O . ALA B 1 117 ? 88.944 133.878 13.174 1.00 6.38 109 ALA B O 1
ATOM 2620 N N . LEU B 1 118 ? 87.872 135.854 12.991 1.00 4.91 110 LEU B N 1
ATOM 2621 C CA . LEU B 1 118 ? 88.801 136.627 13.820 1.00 5.36 110 LEU B CA 1
ATOM 2622 C C . LEU B 1 118 ? 87.997 137.317 14.905 1.00 4.99 110 LEU B C 1
ATOM 2623 O O . LEU B 1 118 ? 87.030 138.017 14.603 1.00 5.82 110 LEU B O 1
ATOM 2628 N N . VAL B 1 119 ? 88.407 137.108 16.154 1.00 5.50 111 VAL B N 1
ATOM 2629 C CA . VAL B 1 119 ? 87.804 137.780 17.295 1.00 5.83 111 VAL B CA 1
ATOM 2630 C C . VAL B 1 119 ? 88.861 138.722 17.866 1.00 4.84 111 VAL B C 1
ATOM 2631 O O . VAL B 1 119 ? 89.851 138.315 18.463 1.00 5.76 111 VAL B O 1
ATOM 2635 N N . ASN B 1 120 ? 88.625 140.011 17.611 1.00 5.21 112 ASN B N 1
ATOM 2636 C CA . ASN B 1 120 ? 89.518 141.110 17.976 1.00 5.34 112 ASN B CA 1
ATOM 2637 C C . ASN B 1 120 ? 89.165 141.568 19.380 1.00 5.84 112 ASN B C 1
ATOM 2638 O O . ASN B 1 120 ? 88.398 142.513 19.557 1.00 6.31 112 ASN B O 1
ATOM 2643 N N . ASN B 1 121 ? 89.713 140.859 20.352 1.00 6.14 113 ASN B N 1
ATOM 2644 C CA . ASN B 1 121 ? 89.292 140.962 21.732 1.00 6.52 113 ASN B CA 1
ATOM 2645 C C . ASN B 1 121 ? 90.250 141.712 22.654 1.00 6.48 113 ASN B C 1
ATOM 2646 O O . ASN B 1 121 ? 89.795 142.321 23.619 1.00 8.10 113 ASN B O 1
ATOM 2651 N N . ALA B 1 122 ? 91.554 141.669 22.424 1.00 5.80 114 ALA B N 1
ATOM 2652 C CA . ALA B 1 122 ? 92.500 142.209 23.386 1.00 7.00 114 ALA B CA 1
ATOM 2653 C C . ALA B 1 122 ? 92.200 143.677 23.701 1.00 6.76 114 ALA B C 1
ATOM 2654 O O . ALA B 1 122 ? 91.988 144.473 22.801 1.00 7.06 114 ALA B O 1
ATOM 2656 N N . ALA B 1 123 ? 92.217 144.013 24.990 1.00 7.16 115 ALA B N 1
ATOM 2657 C CA . ALA B 1 123 ? 91.852 145.351 25.444 1.00 7.53 115 ALA B CA 1
ATOM 2658 C C . ALA B 1 123 ? 92.519 145.644 26.776 1.00 8.20 115 ALA B C 1
ATOM 2659 O O . ALA B 1 123 ? 93.039 144.749 27.437 1.00 10.27 115 ALA B O 1
ATOM 2661 N N . ASN B 1 124 ? 92.477 146.901 27.171 1.00 8.13 116 ASN B N 1
ATOM 2662 C CA . ASN B 1 124 ? 92.955 147.315 28.479 1.00 8.26 116 ASN B CA 1
ATOM 2663 C C . ASN B 1 124 ? 92.207 148.566 28.904 1.00 7.71 116 ASN B C 1
ATOM 2664 O O . ASN B 1 124 ? 92.393 149.648 28.356 1.00 9.01 116 ASN B O 1
ATOM 2669 N N . ASP B 1 125 ? 91.385 148.423 29.948 1.00 9.00 117 ASP B N 1
ATOM 2670 C CA . ASP B 1 125 ? 90.505 149.492 30.439 1.00 9.78 117 ASP B CA 1
ATOM 2671 C C . ASP B 1 125 ? 91.054 150.192 31.680 1.00 10.23 117 ASP B C 1
ATOM 2672 O O . ASP B 1 125 ? 90.291 150.758 32.450 1.00 10.83 117 ASP B O 1
ATOM 2677 N N . VAL B 1 126 ? 92.366 150.202 31.835 1.00 10.82 118 VAL B N 1
ATOM 2678 C CA . VAL B 1 126 ? 92.974 150.857 32.979 1.00 11.88 118 VAL B CA 1
ATOM 2679 C C . VAL B 1 126 ? 92.495 152.322 33.072 1.00 10.28 118 VAL B C 1
ATOM 2680 O O . VAL B 1 126 ? 92.438 153.049 32.094 1.00 11.10 118 VAL B O 1
ATOM 2684 N N . ARG B 1 127 ? 92.163 152.737 34.281 1.00 10.16 119 ARG B N 1
ATOM 2685 C CA A ARG B 1 127 ? 91.627 154.069 34.513 0.50 9.26 119 ARG B CA 1
ATOM 2686 C CA B ARG B 1 127 ? 91.626 154.067 34.510 0.50 9.08 119 ARG B CA 1
ATOM 2687 C C . ARG B 1 127 ? 92.720 155.108 34.350 1.00 9.51 119 ARG B C 1
ATOM 2688 O O . ARG B 1 127 ? 93.904 154.837 34.609 1.00 12.04 119 ARG B O 1
ATOM 2703 N N . HIS B 1 128 ? 92.306 156.310 33.973 1.00 9.26 120 HIS B N 1
ATOM 2704 C CA . HIS B 1 128 ? 93.203 157.422 33.824 1.00 9.95 120 HIS B CA 1
ATOM 2705 C C . HIS B 1 128 ? 92.436 158.719 33.913 1.00 9.37 120 HIS B C 1
ATOM 2706 O O . HIS B 1 128 ? 91.382 158.873 33.288 1.00 10.89 120 HIS B O 1
ATOM 2713 N N . ALA B 1 129 ? 92.988 159.652 34.672 1.00 10.17 121 ALA B N 1
ATOM 2714 C CA . ALA B 1 129 ? 92.411 160.976 34.821 1.00 10.39 121 ALA B CA 1
ATOM 2715 C C . ALA B 1 129 ? 92.678 161.818 33.592 1.00 9.71 121 ALA B C 1
ATOM 2716 O O . ALA B 1 129 ? 93.748 161.744 33.009 1.00 10.62 121 ALA B O 1
ATOM 2718 N N . ILE B 1 130 ? 91.706 162.647 33.220 1.00 9.94 122 ILE B N 1
ATOM 2719 C CA . ILE B 1 130 ? 91.868 163.528 32.058 1.00 9.45 122 ILE B CA 1
ATOM 2720 C C . ILE B 1 130 ? 93.184 164.313 32.140 1.00 9.42 122 ILE B C 1
ATOM 2721 O O . ILE B 1 130 ? 93.936 164.380 31.161 1.00 9.78 122 ILE B O 1
ATOM 2726 N N . ALA B 1 131 ? 93.449 164.921 33.297 1.00 10.25 123 ALA B N 1
ATOM 2727 C CA . ALA B 1 131 ? 94.615 165.785 33.443 1.00 12.01 123 ALA B CA 1
ATOM 2728 C C . ALA B 1 131 ? 95.936 165.031 33.336 1.00 11.91 123 ALA B C 1
ATOM 2729 O O . ALA B 1 131 ? 96.973 165.652 33.089 1.00 15.29 123 ALA B O 1
ATOM 2731 N N . ASP B 1 132 ? 95.900 163.711 33.541 1.00 11.68 124 ASP B N 1
ATOM 2732 C CA . ASP B 1 132 ? 97.117 162.898 33.610 1.00 12.32 124 ASP B CA 1
ATOM 2733 C C . ASP B 1 132 ? 97.510 162.290 32.279 1.00 11.40 124 ASP B C 1
ATOM 2734 O O . ASP B 1 132 ? 98.590 161.741 32.149 1.00 14.84 124 ASP B O 1
ATOM 2739 N N . VAL B 1 133 ? 96.627 162.372 31.290 1.00 9.26 125 VAL B N 1
ATOM 2740 C CA . VAL B 1 133 ? 96.916 161.820 29.975 1.00 8.62 125 VAL B CA 1
ATOM 2741 C C . VAL B 1 133 ? 98.047 162.596 29.317 1.00 7.80 125 VAL B C 1
ATOM 2742 O O . VAL B 1 133 ? 98.023 163.829 29.287 1.00 8.81 125 VAL B O 1
ATOM 2746 N N . THR B 1 134 ? 99.032 161.867 28.797 1.00 8.01 126 THR B N 1
ATOM 2747 C CA . THR B 1 134 ? 100.147 162.439 28.040 1.00 8.47 126 THR B CA 1
ATOM 2748 C C . THR B 1 134 ? 100.060 161.961 26.593 1.00 7.48 126 THR B C 1
ATOM 2749 O O . THR B 1 134 ? 99.343 161.007 26.295 1.00 8.21 126 THR B O 1
ATOM 2753 N N . PRO B 1 135 ? 100.808 162.594 25.684 1.00 8.55 127 PRO B N 1
ATOM 2754 C CA . PRO B 1 135 ? 100.801 162.086 24.299 1.00 8.90 127 PRO B CA 1
ATOM 2755 C C . PRO B 1 135 ? 101.147 160.590 24.248 1.00 8.02 127 PRO B C 1
ATOM 2756 O O . PRO B 1 135 ? 100.471 159.816 23.580 1.00 8.69 127 PRO B O 1
ATOM 2760 N N . ASP B 1 136 ? 102.141 160.164 25.009 1.00 8.78 128 ASP B N 1
ATOM 2761 C CA . ASP B 1 136 ? 102.538 158.753 25.008 1.00 9.75 128 ASP B CA 1
ATOM 2762 C C . ASP B 1 136 ? 101.463 157.862 25.619 1.00 8.74 128 ASP B C 1
ATOM 2763 O O . ASP B 1 136 ? 101.233 156.763 25.124 1.00 8.99 128 ASP B O 1
ATOM 2768 N N . SER B 1 137 ? 100.811 158.298 26.697 1.00 7.88 129 SER B N 1
ATOM 2769 C CA . SER B 1 137 ? 99.805 157.439 27.309 1.00 7.85 129 SER B CA 1
ATOM 2770 C C . SER B 1 137 ? 98.547 157.357 26.429 1.00 7.70 129 SER B C 1
ATOM 2771 O O . SER B 1 137 ? 97.906 156.302 26.350 1.00 7.64 129 SER B O 1
ATOM 2774 N N . PHE B 1 138 ? 98.214 158.455 25.752 1.00 7.16 130 PHE B N 1
ATOM 2775 C CA . PHE B 1 138 ? 97.125 158.455 24.783 1.00 6.83 130 PHE B CA 1
ATOM 2776 C C . PHE B 1 138 ? 97.424 157.412 23.694 1.00 6.95 130 PHE B C 1
ATOM 2777 O O . PHE B 1 138 ? 96.612 156.543 23.397 1.00 7.09 130 PHE B O 1
ATOM 2785 N N . ASP B 1 139 ? 98.619 157.507 23.124 1.00 7.47 131 ASP B N 1
ATOM 2786 C CA . ASP B 1 139 ? 99.034 156.623 22.071 1.00 7.39 131 ASP B CA 1
ATOM 2787 C C . ASP B 1 139 ? 99.031 155.170 22.515 1.00 6.89 131 ASP B C 1
ATOM 2788 O O . ASP B 1 139 ? 98.588 154.295 21.769 1.00 8.36 131 ASP B O 1
ATOM 2793 N N . ALA B 1 140 ? 99.501 154.908 23.732 1.00 7.67 132 ALA B N 1
ATOM 2794 C CA . ALA B 1 140 ? 99.511 153.549 24.225 1.00 8.19 132 ALA B CA 1
ATOM 2795 C C . ALA B 1 140 ? 98.096 152.983 24.385 1.00 7.64 132 ALA B C 1
ATOM 2796 O O . ALA B 1 140 ? 97.851 151.810 24.089 1.00 8.79 132 ALA B O 1
ATOM 2798 N N . CYS B 1 141 ? 97.161 153.806 24.853 1.00 6.91 133 CYS B N 1
ATOM 2799 C CA . CYS B 1 141 ? 95.789 153.361 24.986 1.00 6.91 133 CYS B CA 1
ATOM 2800 C C . CYS B 1 141 ? 95.182 153.003 23.628 1.00 6.88 133 CYS B C 1
ATOM 2801 O O . CYS B 1 141 ? 94.524 151.978 23.478 1.00 7.54 133 CYS B O 1
ATOM 2804 N N . ILE B 1 142 ? 95.414 153.837 22.618 1.00 6.31 134 ILE B N 1
ATOM 2805 C CA . ILE B 1 142 ? 94.954 153.529 21.276 1.00 6.53 134 ILE B CA 1
ATOM 2806 C C . ILE B 1 142 ? 95.632 152.240 20.782 1.00 6.75 134 ILE B C 1
ATOM 2807 O O . ILE B 1 142 ? 94.970 151.400 20.143 1.00 7.32 134 ILE B O 1
ATOM 2812 N N . ALA B 1 143 ? 96.916 152.080 21.057 1.00 7.28 135 ALA B N 1
ATOM 2813 C CA . ALA B 1 143 ? 97.660 150.926 20.563 1.00 7.81 135 ALA B CA 1
ATOM 2814 C C . ALA B 1 143 ? 97.115 149.621 21.137 1.00 7.42 135 ALA B C 1
ATOM 2815 O O . ALA B 1 143 ? 97.051 148.621 20.407 1.00 8.57 135 ALA B O 1
ATOM 2817 N N . VAL B 1 144 ? 96.780 149.609 22.422 1.00 8.06 136 VAL B N 1
ATOM 2818 C CA A VAL B 1 144 ? 96.403 148.365 23.067 0.50 8.00 136 VAL B CA 1
ATOM 2819 C CA B VAL B 1 144 ? 96.398 148.384 23.107 0.50 8.69 136 VAL B CA 1
ATOM 2820 C C . VAL B 1 144 ? 94.912 148.079 22.944 1.00 7.52 136 VAL B C 1
ATOM 2821 O O . VAL B 1 144 ? 94.490 146.960 23.191 1.00 8.74 136 VAL B O 1
ATOM 2828 N N . ASN B 1 145 ? 94.119 149.071 22.535 1.00 7.74 137 ASN B N 1
ATOM 2829 C CA . ASN B 1 145 ? 92.679 148.873 22.378 1.00 7.92 137 ASN B CA 1
ATOM 2830 C C . ASN B 1 145 ? 92.158 148.854 20.947 1.00 9.26 137 ASN B C 1
ATOM 2831 O O . ASN B 1 145 ? 91.310 148.037 20.617 1.00 16.31 137 ASN B O 1
ATOM 2836 N N . LEU B 1 146 ? 92.601 149.763 20.110 1.00 6.76 138 LEU B N 1
ATOM 2837 C CA . LEU B 1 146 ? 92.020 149.937 18.794 1.00 6.14 138 LEU B CA 1
ATOM 2838 C C . LEU B 1 146 ? 92.950 149.466 17.661 1.00 6.03 138 LEU B C 1
ATOM 2839 O O . LEU B 1 146 ? 92.532 148.780 16.742 1.00 6.49 138 LEU B O 1
ATOM 2844 N N . ARG B 1 147 ? 94.201 149.905 17.715 1.00 5.78 139 ARG B N 1
ATOM 2845 C CA . ARG B 1 147 ? 95.070 149.781 16.559 1.00 6.28 139 ARG B CA 1
ATOM 2846 C C . ARG B 1 147 ? 95.240 148.320 16.114 1.00 6.57 139 ARG B C 1
ATOM 2847 O O . ARG B 1 147 ? 95.235 148.028 14.920 1.00 6.72 139 ARG B O 1
ATOM 2855 N N . HIS B 1 148 ? 95.443 147.406 17.051 1.00 6.69 140 HIS B N 1
ATOM 2856 C CA . HIS B 1 148 ? 95.630 146.013 16.662 1.00 6.43 140 HIS B CA 1
ATOM 2857 C C . HIS B 1 148 ? 94.388 145.399 16.043 1.00 5.76 140 HIS B C 1
ATOM 2858 O O . HIS B 1 148 ? 94.519 144.433 15.310 1.00 6.30 140 HIS B O 1
ATOM 2865 N N . GLN B 1 149 ? 93.198 145.929 16.313 1.00 5.40 141 GLN B N 1
ATOM 2866 C CA A GLN B 1 149 ? 92.002 145.400 15.686 0.50 5.24 141 GLN B CA 1
ATOM 2867 C CA B GLN B 1 149 ? 92.004 145.397 15.694 0.50 5.38 141 GLN B CA 1
ATOM 2868 C C . GLN B 1 149 ? 92.075 145.648 14.184 1.00 5.74 141 GLN B C 1
ATOM 2869 O O . GLN B 1 149 ? 91.727 144.785 13.383 1.00 6.22 141 GLN B O 1
ATOM 2880 N N . PHE B 1 150 ? 92.492 146.860 13.809 1.00 5.21 142 PHE B N 1
ATOM 2881 C CA . PHE B 1 150 ? 92.649 147.165 12.414 1.00 5.37 142 PHE B CA 1
ATOM 2882 C C . PHE B 1 150 ? 93.690 146.251 11.764 1.00 5.89 142 PHE B C 1
ATOM 2883 O O . PHE B 1 150 ? 93.446 145.695 10.690 1.00 6.25 142 PHE B O 1
ATOM 2891 N N . PHE B 1 151 ? 94.855 146.128 12.379 1.00 6.02 143 PHE B N 1
ATOM 2892 C CA . PHE B 1 151 ? 95.945 145.403 11.734 1.00 5.84 143 PHE B CA 1
ATOM 2893 C C . PHE B 1 151 ? 95.715 143.900 11.706 1.00 5.88 143 PHE B C 1
ATOM 2894 O O . PHE B 1 151 ? 96.121 143.252 10.735 1.00 6.95 143 PHE B O 1
ATOM 2902 N N . ALA B 1 152 ? 95.033 143.350 12.711 1.00 5.63 144 ALA B N 1
ATOM 2903 C CA . ALA B 1 152 ? 94.698 141.928 12.668 1.00 6.21 144 ALA B CA 1
ATOM 2904 C C . ALA B 1 152 ? 93.696 141.695 11.527 1.00 6.25 144 ALA B C 1
ATOM 2905 O O . ALA B 1 152 ? 93.821 140.745 10.767 1.00 7.10 144 ALA B O 1
ATOM 2907 N N . ALA B 1 153 ? 92.696 142.570 11.404 1.00 6.38 145 ALA B N 1
ATOM 2908 C CA . ALA B 1 153 ? 91.755 142.469 10.290 1.00 6.49 145 ALA B CA 1
ATOM 2909 C C . ALA B 1 153 ? 92.473 142.537 8.940 1.00 6.79 145 ALA B C 1
ATOM 2910 O O . ALA B 1 153 ? 92.245 141.724 8.066 1.00 7.04 145 ALA B O 1
ATOM 2912 N N . GLN B 1 154 ? 93.358 143.514 8.805 1.00 6.56 146 GLN B N 1
ATOM 2913 C CA . GLN B 1 154 ? 94.095 143.693 7.588 1.00 6.74 146 GLN B CA 1
ATOM 2914 C C . GLN B 1 154 ? 94.809 142.420 7.182 1.00 7.78 146 GLN B C 1
ATOM 2915 O O . GLN B 1 154 ? 94.856 142.091 5.982 1.00 8.84 146 GLN B O 1
ATOM 2921 N N . ALA B 1 155 ? 95.362 141.729 8.164 1.00 7.24 147 ALA B N 1
ATOM 2922 C CA . ALA B 1 155 ? 96.144 140.524 7.935 1.00 8.39 147 ALA B CA 1
ATOM 2923 C C . ALA B 1 155 ? 95.348 139.267 7.594 1.00 8.58 147 ALA B C 1
ATOM 2924 O O . ALA B 1 155 ? 95.953 138.310 7.120 1.00 11.43 147 ALA B O 1
ATOM 2926 N N . VAL B 1 156 ? 94.033 139.246 7.810 1.00 7.69 148 VAL B N 1
ATOM 2927 C CA . VAL B 1 156 ? 93.224 138.052 7.519 1.00 7.75 148 VAL B CA 1
ATOM 2928 C C . VAL B 1 156 ? 92.300 138.204 6.313 1.00 7.01 148 VAL B C 1
ATOM 2929 O O . VAL B 1 156 ? 91.655 137.241 5.915 1.00 7.35 148 VAL B O 1
ATOM 2933 N N . ILE B 1 157 ? 92.220 139.395 5.750 1.00 7.35 149 ILE B N 1
ATOM 2934 C CA . ILE B 1 157 ? 91.297 139.636 4.632 1.00 7.49 149 ILE B CA 1
ATOM 2935 C C . ILE B 1 157 ? 91.585 138.695 3.462 1.00 7.83 149 ILE B C 1
ATOM 2936 O O . ILE B 1 157 ? 90.671 138.141 2.869 1.00 7.52 149 ILE B O 1
ATOM 2941 N N . ASP B 1 158 ? 92.850 138.545 3.089 1.00 7.77 150 ASP B N 1
ATOM 2942 C CA . ASP B 1 158 ? 93.164 137.708 1.933 1.00 8.09 150 ASP B CA 1
ATOM 2943 C C . ASP B 1 158 ? 92.716 136.248 2.140 1.00 7.08 150 ASP B C 1
ATOM 2944 O O . ASP B 1 158 ? 92.131 135.631 1.251 1.00 7.38 150 ASP B O 1
ATOM 2949 N N . ASP B 1 159 ? 92.951 135.735 3.350 1.00 6.85 151 ASP B N 1
ATOM 2950 C CA . ASP B 1 159 ? 92.469 134.395 3.713 1.00 7.59 151 ASP B CA 1
ATOM 2951 C C . ASP B 1 159 ? 90.967 134.278 3.517 1.00 6.79 151 ASP B C 1
ATOM 2952 O O . ASP B 1 159 ? 90.466 133.309 2.921 1.00 7.57 151 ASP B O 1
ATOM 2957 N N . MET B 1 160 ? 90.230 135.249 4.039 1.00 6.31 152 MET B N 1
ATOM 2958 C CA . MET B 1 160 ? 88.775 135.193 3.951 1.00 6.31 152 MET B CA 1
ATOM 2959 C C . MET B 1 160 ? 88.287 135.334 2.513 1.00 6.61 152 MET B C 1
ATOM 2960 O O . MET B 1 160 ? 87.353 134.653 2.112 1.00 7.42 152 MET B O 1
ATOM 2965 N N . LYS B 1 161 ? 88.938 136.182 1.731 1.00 6.63 153 LYS B N 1
ATOM 2966 C CA . LYS B 1 161 ? 88.617 136.225 0.323 1.00 7.14 153 LYS B CA 1
ATOM 2967 C C . LYS B 1 161 ? 88.806 134.852 -0.319 1.00 6.82 153 LYS B C 1
ATOM 2968 O O . LYS B 1 161 ? 87.956 134.397 -1.093 1.00 7.66 153 LYS B O 1
ATOM 2974 N N . ARG B 1 162 ? 89.923 134.198 -0.011 1.00 7.39 154 ARG B N 1
ATOM 2975 C CA . ARG B 1 162 ? 90.209 132.888 -0.593 1.00 7.64 154 ARG B CA 1
ATOM 2976 C C . ARG B 1 162 ? 89.225 131.811 -0.142 1.00 7.90 154 ARG B C 1
ATOM 2977 O O . ARG B 1 162 ? 88.906 130.898 -0.885 1.00 9.31 154 ARG B O 1
ATOM 2985 N N . LEU B 1 163 ? 88.744 131.920 1.082 1.00 8.14 155 LEU B N 1
ATOM 2986 C CA . LEU B 1 163 ? 87.745 130.998 1.627 1.00 8.39 155 LEU B CA 1
ATOM 2987 C C . LEU B 1 163 ? 86.351 131.253 1.076 1.00 8.57 155 LEU B C 1
ATOM 2988 O O . LEU B 1 163 ? 85.464 130.437 1.270 1.00 12.47 155 LEU B O 1
ATOM 2993 N N . GLY B 1 164 ? 86.109 132.414 0.492 1.00 8.05 156 GLY B N 1
ATOM 2994 C CA . GLY B 1 164 ? 84.770 132.772 0.025 1.00 8.57 156 GLY B CA 1
ATOM 2995 C C . GLY B 1 164 ? 83.919 133.485 1.058 1.00 8.70 156 GLY B C 1
ATOM 2996 O O . GLY B 1 164 ? 82.698 133.581 0.892 1.00 12.27 156 GLY B O 1
ATOM 2997 N N . GLY B 1 165 ? 84.542 133.939 2.139 1.00 7.57 157 GLY B N 1
ATOM 2998 C CA . GLY B 1 165 ? 83.840 134.685 3.162 1.00 7.90 157 GLY B CA 1
ATOM 2999 C C . GLY B 1 165 ? 84.480 134.466 4.505 1.00 6.94 157 GLY B C 1
ATOM 3000 O O . GLY B 1 165 ? 85.468 133.724 4.628 1.00 8.47 157 GLY B O 1
ATOM 3001 N N . GLY B 1 166 ? 83.949 135.120 5.533 1.00 6.13 158 GLY B N 1
ATOM 3002 C CA . GLY B 1 166 ? 84.475 134.992 6.861 1.00 5.59 158 GLY B CA 1
ATOM 3003 C C . GLY B 1 166 ? 83.754 135.961 7.758 1.00 5.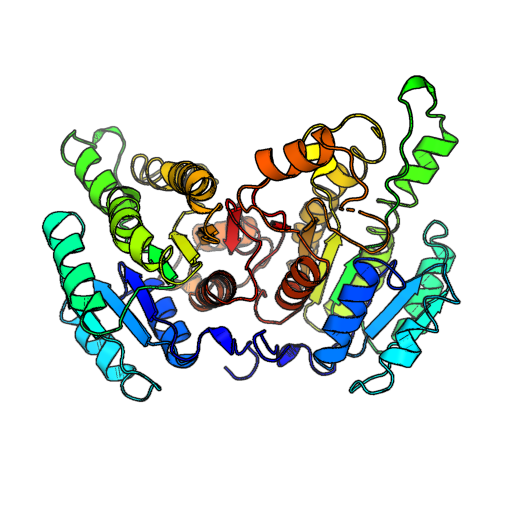61 158 GLY B C 1
ATOM 3004 O O . GLY B 1 166 ? 82.796 136.627 7.374 1.00 5.77 158 GLY B O 1
ATOM 3005 N N . SER B 1 167 ? 84.223 135.994 9.006 1.00 5.10 159 SER B N 1
ATOM 3006 C CA . SER B 1 167 ? 83.569 136.798 10.037 1.00 4.91 159 SER B CA 1
ATOM 3007 C C . SER B 1 167 ? 84.619 137.423 10.938 1.00 4.95 159 SER B C 1
ATOM 3008 O O . SER B 1 167 ? 85.476 136.710 11.470 1.00 6.15 159 SER B O 1
ATOM 3011 N N . ILE B 1 168 ? 84.560 138.751 11.076 1.00 4.46 160 ILE B N 1
ATOM 3012 C CA . ILE B 1 168 ? 85.440 139.511 11.954 1.00 5.01 160 ILE B CA 1
ATOM 3013 C C . ILE B 1 168 ? 84.547 140.122 13.019 1.00 4.81 160 ILE B C 1
ATOM 3014 O O . ILE B 1 168 ? 83.590 140.826 12.731 1.00 5.31 160 ILE B O 1
ATOM 3019 N N . VAL B 1 169 ? 84.880 139.826 14.275 1.00 4.84 161 VAL B N 1
ATOM 3020 C CA . VAL B 1 169 ? 84.137 140.249 15.465 1.00 5.54 161 VAL B CA 1
ATOM 3021 C C . VAL B 1 169 ? 85.080 141.149 16.263 1.00 4.95 161 VAL B C 1
ATOM 3022 O O . VAL B 1 169 ? 86.082 140.717 16.799 1.00 6.13 161 VAL B O 1
ATOM 3026 N N . ASN B 1 170 ? 84.752 142.438 16.298 1.00 5.23 162 ASN B N 1
ATOM 3027 C CA . ASN B 1 170 ? 85.531 143.445 17.001 1.00 5.38 162 ASN B CA 1
ATOM 3028 C C . ASN B 1 170 ? 84.912 143.706 18.359 1.00 5.48 162 ASN B C 1
ATOM 3029 O O . ASN B 1 170 ? 83.725 144.007 18.431 1.00 6.32 162 ASN B O 1
ATOM 3034 N N . LEU B 1 171 ? 85.683 143.644 19.436 1.00 5.26 163 LEU B N 1
ATOM 3035 C CA . LEU B 1 171 ? 85.149 143.879 20.779 1.00 5.03 163 LEU B CA 1
ATOM 3036 C C . LEU B 1 171 ? 85.026 145.388 21.025 1.00 4.43 163 LEU B C 1
ATOM 3037 O O . LEU B 1 171 ? 85.992 146.148 20.929 1.00 5.62 163 LEU B O 1
ATOM 3042 N N . GLY B 1 172 ? 83.815 145.783 21.381 1.00 5.00 164 GLY B N 1
ATOM 3043 C CA . GLY B 1 172 ? 83.508 147.129 21.824 1.00 4.71 164 GLY B CA 1
ATOM 3044 C C . GLY B 1 172 ? 83.299 147.191 23.329 1.00 5.26 164 GLY B C 1
ATOM 3045 O O . GLY B 1 172 ? 83.824 146.374 24.065 1.00 6.42 164 GLY B O 1
ATOM 3046 N N . SER B 1 173 ? 82.512 148.154 23.776 1.00 5.26 165 SER B N 1
ATOM 3047 C CA . SER B 1 173 ? 82.292 148.360 25.199 1.00 5.61 165 SER B CA 1
ATOM 3048 C C . SER B 1 173 ? 81.072 149.232 25.410 1.00 5.54 165 SER B C 1
ATOM 3049 O O . SER B 1 173 ? 80.828 150.149 24.647 1.00 6.56 165 SER B O 1
ATOM 3052 N N . ILE B 1 174 ? 80.333 148.995 26.497 1.00 6.16 166 ILE B N 1
ATOM 3053 C CA . ILE B 1 174 ? 79.254 149.904 26.878 1.00 6.55 166 ILE B CA 1
ATOM 3054 C C . ILE B 1 174 ? 79.761 151.114 27.658 1.00 6.41 166 ILE B C 1
ATOM 3055 O O . ILE B 1 174 ? 78.993 152.030 27.910 1.00 6.76 166 ILE B O 1
ATOM 3060 N N . SER B 1 175 ? 81.050 151.155 27.993 1.00 6.79 167 SER B N 1
ATOM 3061 C CA . SER B 1 175 ? 81.626 152.263 28.739 1.00 8.37 167 SER B CA 1
ATOM 3062 C C . SER B 1 175 ? 81.230 153.630 28.188 1.00 6.90 167 SER B C 1
ATOM 3063 O O . SER B 1 175 ? 80.713 154.496 28.915 1.00 7.92 167 SER B O 1
ATOM 3066 N N . TRP B 1 176 ? 81.482 153.836 26.907 1.00 6.58 168 TRP B N 1
ATOM 3067 C CA . TRP B 1 176 ? 81.203 155.120 26.281 1.00 6.94 168 TRP B CA 1
ATOM 3068 C C . TRP B 1 176 ? 79.714 155.356 26.095 1.00 5.97 168 TRP B C 1
ATOM 3069 O O . TRP B 1 176 ? 79.252 156.496 26.072 1.00 6.37 168 TRP B O 1
ATOM 3080 N N . MET B 1 177 ? 78.975 154.264 25.946 1.00 5.93 169 MET B N 1
ATOM 3081 C CA . MET B 1 177 ? 77.518 154.361 25.760 1.00 5.98 169 MET B CA 1
ATOM 3082 C C . MET B 1 177 ? 76.863 154.890 27.030 1.00 5.65 169 MET B C 1
ATOM 3083 O O . MET B 1 177 ? 75.959 155.726 26.983 1.00 8.38 169 MET B O 1
ATOM 3088 N N . LEU B 1 178 ? 77.360 154.464 28.198 1.00 5.49 170 LEU B N 1
ATOM 3089 C CA . LEU B 1 178 ? 76.924 154.958 29.491 1.00 6.10 170 LEU B CA 1
ATOM 3090 C C . LEU B 1 178 ? 77.533 156.306 29.858 1.00 5.94 170 LEU B C 1
ATOM 3091 O O . LEU B 1 178 ? 77.177 156.871 30.894 1.00 6.49 170 LEU B O 1
ATOM 3096 N N . LYS B 1 179 ? 78.452 156.803 29.055 1.00 5.95 171 LYS B N 1
ATOM 3097 C CA . LYS B 1 179 ? 79.199 158.034 29.346 1.00 6.00 171 LYS B CA 1
ATOM 3098 C C . LYS B 1 179 ? 79.932 157.882 30.671 1.00 6.10 171 LYS B C 1
ATOM 3099 O O . LYS B 1 179 ? 79.931 158.778 31.530 1.00 7.00 171 LYS B O 1
ATOM 3105 N N . ASN B 1 180 ? 80.605 156.749 30.851 1.00 6.48 172 ASN B N 1
ATOM 3106 C CA . ASN B 1 180 ? 81.364 156.577 32.069 1.00 6.87 172 ASN B CA 1
ATOM 3107 C C . ASN B 1 180 ? 82.556 157.519 32.114 1.00 7.07 172 ASN B C 1
ATOM 3108 O O . ASN B 1 180 ? 83.287 157.694 31.144 1.00 8.18 172 ASN B O 1
ATOM 3113 N N . ALA B 1 181 ? 82.788 158.058 33.303 1.00 7.75 173 ALA B N 1
ATOM 3114 C CA . ALA B 1 181 ? 83.997 158.777 33.657 1.00 8.34 173 ALA B CA 1
ATOM 3115 C C . ALA B 1 181 ? 85.110 157.784 33.934 1.00 8.09 173 ALA B C 1
ATOM 3116 O O . ALA B 1 181 ? 84.870 156.577 34.109 1.00 10.61 173 ALA B O 1
ATOM 3118 N N . GLY B 1 182 ? 86.334 158.283 33.996 1.00 8.01 174 GLY B N 1
ATOM 3119 C CA . GLY B 1 182 ? 87.445 157.513 34.533 1.00 9.75 174 GLY B CA 1
ATOM 3120 C C . GLY B 1 182 ? 88.453 156.991 33.538 1.00 8.34 174 GLY B C 1
ATOM 3121 O O . GLY B 1 182 ? 89.473 156.456 33.961 1.00 8.97 174 GLY B O 1
ATOM 3122 N N . TYR B 1 183 ? 88.181 157.116 32.228 1.00 7.75 175 TYR B N 1
ATOM 3123 C CA . TYR B 1 183 ? 89.091 156.545 31.225 1.00 7.40 175 TYR B CA 1
ATOM 3124 C C . TYR B 1 183 ? 88.746 157.096 29.849 1.00 6.97 175 TYR B C 1
ATOM 3125 O O . TYR B 1 183 ? 88.373 156.362 28.933 1.00 6.70 175 TYR B O 1
ATOM 3134 N N . PRO B 1 184 ? 88.871 158.422 29.655 1.00 6.91 176 PRO B N 1
ATOM 3135 C CA . PRO B 1 184 ? 88.387 159.026 28.407 1.00 6.75 176 PRO B CA 1
ATOM 3136 C C . PRO B 1 184 ? 89.007 158.475 27.115 1.00 6.45 176 PRO B C 1
ATOM 3137 O O . PRO B 1 184 ? 88.331 158.447 26.088 1.00 6.73 176 PRO B O 1
ATOM 3141 N N . VAL B 1 185 ? 90.282 158.097 27.135 1.00 6.46 177 VAL B N 1
ATOM 3142 C CA . VAL B 1 185 ? 90.888 157.572 25.920 1.00 6.41 177 VAL B CA 1
ATOM 3143 C C . VAL B 1 185 ? 90.401 156.154 25.639 1.00 6.39 177 VAL B C 1
ATOM 3144 O O . VAL B 1 185 ? 90.294 155.755 24.468 1.00 6.43 177 VAL B O 1
ATOM 3148 N N . TYR B 1 186 ? 90.069 155.392 26.659 1.00 6.42 178 TYR B N 1
ATOM 3149 C CA . TYR B 1 186 ? 89.474 154.080 26.473 1.00 6.54 178 TYR B CA 1
ATOM 3150 C C . TYR B 1 186 ? 88.077 154.219 25.866 1.00 5.99 178 TYR B C 1
ATOM 3151 O O . TYR B 1 186 ? 87.712 153.512 24.944 1.00 5.95 178 TYR B O 1
ATOM 3160 N N . ALA B 1 187 ? 87.276 155.124 26.421 1.00 5.92 179 ALA B N 1
ATOM 3161 C CA . ALA B 1 187 ? 85.949 155.402 25.850 1.00 6.07 179 ALA B CA 1
ATOM 3162 C C . ALA B 1 187 ? 86.058 155.769 24.376 1.00 5.82 179 ALA B C 1
ATOM 3163 O O . ALA B 1 187 ? 85.273 155.294 23.560 1.00 6.30 179 ALA B O 1
ATOM 3165 N N . SER B 1 188 ? 87.032 156.613 24.049 1.00 5.64 180 SER B N 1
ATOM 3166 C CA A SER B 1 188 ? 87.265 157.044 22.664 0.70 5.56 180 SER B CA 1
ATOM 3167 C CA B SER B 1 188 ? 87.218 157.023 22.672 0.30 5.68 180 SER B CA 1
ATOM 3168 C C . SER B 1 188 ? 87.646 155.838 21.803 1.00 5.31 180 SER B C 1
ATOM 3169 O O . SER B 1 188 ? 87.119 155.658 20.710 1.00 5.31 180 SER B O 1
ATOM 3174 N N . ALA B 1 189 ? 88.600 155.043 22.275 1.00 5.46 181 ALA B N 1
ATOM 3175 C CA . ALA B 1 189 ? 89.075 153.880 21.527 1.00 5.68 181 ALA B CA 1
ATOM 3176 C C . ALA B 1 189 ? 87.971 152.882 21.263 1.00 5.20 181 ALA B C 1
ATOM 3177 O O . ALA B 1 189 ? 87.926 152.267 20.195 1.00 5.92 181 ALA B O 1
ATOM 3179 N N . LYS B 1 190 ? 87.088 152.694 22.236 1.00 5.17 182 LYS B N 1
ATOM 3180 C CA . LYS B 1 190 ? 86.010 151.720 22.076 1.00 5.57 182 LYS B CA 1
ATOM 3181 C C . LYS B 1 190 ? 84.884 152.249 21.195 1.00 5.22 182 LYS B C 1
ATOM 3182 O O . LYS B 1 190 ? 84.301 151.484 20.435 1.00 5.57 182 LYS B O 1
ATOM 3188 N N . ALA B 1 191 ? 84.585 153.546 21.262 1.00 5.10 183 ALA B N 1
ATOM 3189 C CA . ALA B 1 191 ? 83.628 154.135 20.312 1.00 4.64 183 ALA B CA 1
ATOM 3190 C C . ALA B 1 191 ? 84.180 154.054 18.894 1.00 4.51 183 ALA B C 1
ATOM 3191 O O . ALA B 1 191 ? 83.425 153.898 17.923 1.00 5.64 183 ALA B O 1
ATOM 3193 N N . ALA B 1 192 ? 85.500 154.170 18.750 1.00 4.66 184 ALA B N 1
ATOM 3194 C CA . ALA B 1 192 ? 86.153 154.077 17.452 1.00 4.76 184 ALA B CA 1
ATOM 3195 C C . ALA B 1 192 ? 85.854 152.771 16.753 1.00 5.00 184 ALA B C 1
ATOM 3196 O O . ALA B 1 192 ? 85.874 152.712 15.534 1.00 5.58 184 ALA B O 1
ATOM 3198 N N . VAL B 1 193 ? 85.641 151.714 17.511 1.00 5.48 185 VAL B N 1
ATOM 3199 C CA . VAL B 1 193 ? 85.366 150.401 16.950 1.00 5.81 185 VAL B CA 1
ATOM 3200 C C . VAL B 1 193 ? 84.140 150.438 16.049 1.00 5.84 185 VAL B C 1
ATOM 3201 O O . VAL B 1 193 ? 84.074 149.722 15.056 1.00 6.53 185 VAL B O 1
ATOM 3205 N N . GLN B 1 194 ? 83.167 151.272 16.368 1.00 6.03 186 GLN B N 1
ATOM 3206 C CA A GLN B 1 194 ? 81.982 151.439 15.499 0.50 6.76 186 GLN B CA 1
ATOM 3207 C CA B GLN B 1 194 ? 82.012 151.359 15.535 0.50 7.28 186 GLN B CA 1
ATOM 3208 C C . GLN B 1 194 ? 82.376 151.825 14.108 1.00 6.62 186 GLN B C 1
ATOM 3209 O O . GLN B 1 194 ? 81.857 151.299 13.118 1.00 7.22 186 GLN B O 1
ATOM 3220 N N . GLY B 1 195 ? 83.254 152.806 14.017 1.00 5.75 187 GLY B N 1
ATOM 3221 C CA . GLY B 1 195 ? 83.682 153.272 12.700 1.00 5.95 187 GLY B CA 1
ATOM 3222 C C . GLY B 1 195 ? 84.506 152.233 11.955 1.00 5.51 187 GLY B C 1
ATOM 3223 O O . GLY B 1 195 ? 84.346 152.038 10.755 1.00 6.68 187 GLY B O 1
ATOM 3224 N N . LEU B 1 196 ? 85.390 151.566 12.685 1.00 5.46 188 LEU B N 1
ATOM 3225 C CA . LEU B 1 196 ? 86.197 150.491 12.129 1.00 5.27 188 LEU B CA 1
ATOM 3226 C C . LEU B 1 196 ? 85.305 149.399 11.558 1.00 4.85 188 LEU B C 1
ATOM 3227 O O . LEU B 1 196 ? 85.463 148.973 10.425 1.00 5.59 188 LEU B O 1
ATOM 3232 N N . THR B 1 197 ? 84.372 148.914 12.373 1.00 4.43 189 THR B N 1
ATOM 3233 C CA . THR B 1 197 ? 83.467 147.867 11.964 1.00 4.69 189 THR B CA 1
ATOM 3234 C C . THR B 1 197 ? 82.666 148.247 10.726 1.00 4.89 189 THR B C 1
ATOM 3235 O O . THR B 1 197 ? 82.562 147.473 9.773 1.00 5.27 189 THR B O 1
ATOM 3239 N N . ARG B 1 198 ? 82.093 149.444 10.731 1.00 4.72 190 ARG B N 1
ATOM 3240 C CA . ARG B 1 198 ? 81.212 149.842 9.651 1.00 4.72 190 ARG B CA 1
ATOM 3241 C C . ARG B 1 198 ? 81.985 150.051 8.340 1.00 5.20 190 ARG B C 1
ATOM 3242 O O . ARG B 1 198 ? 81.542 149.642 7.249 1.00 5.52 190 ARG B O 1
ATOM 3250 N N . ALA B 1 199 ? 83.154 150.694 8.437 1.00 5.33 191 ALA B N 1
ATOM 3251 C CA . ALA B 1 199 ? 83.986 150.927 7.265 1.00 5.65 191 ALA B CA 1
ATOM 3252 C C . ALA B 1 199 ? 84.451 149.599 6.670 1.00 5.32 191 ALA B C 1
ATOM 3253 O O . ALA B 1 199 ? 84.426 149.417 5.448 1.00 5.99 191 ALA B O 1
ATOM 3255 N N . LEU B 1 200 ? 84.905 148.687 7.505 1.00 5.40 192 LEU B N 1
ATOM 3256 C CA . LEU B 1 200 ? 85.317 147.371 7.029 1.00 5.36 192 LEU B CA 1
ATOM 3257 C C . LEU B 1 200 ? 84.144 146.581 6.480 1.00 5.15 192 LEU B C 1
ATOM 3258 O O . LEU B 1 200 ? 84.283 145.918 5.449 1.00 6.01 192 LEU B O 1
ATOM 3263 N N . ALA B 1 201 ? 82.979 146.671 7.105 1.00 4.94 193 ALA B N 1
ATOM 3264 C CA . ALA B 1 201 ? 81.830 145.928 6.623 1.00 4.73 193 ALA B CA 1
ATOM 3265 C C . ALA B 1 201 ? 81.490 146.325 5.178 1.00 4.81 193 ALA B C 1
ATOM 3266 O O . ALA B 1 201 ? 81.134 145.482 4.363 1.00 5.41 193 ALA B O 1
ATOM 3268 N N . ARG B 1 202 ? 81.554 147.622 4.880 1.00 4.65 194 ARG B N 1
ATOM 3269 C CA . ARG B 1 202 ? 81.242 148.083 3.530 1.00 4.99 194 ARG B CA 1
ATOM 3270 C C . ARG B 1 202 ? 82.235 147.544 2.512 1.00 5.44 194 ARG B C 1
ATOM 3271 O O . ARG B 1 202 ? 81.865 147.088 1.411 1.00 6.76 194 ARG B O 1
ATOM 3279 N N . GLU B 1 203 ? 83.519 147.643 2.813 1.00 5.79 195 GLU B N 1
ATOM 3280 C CA . GLU B 1 203 ? 84.514 147.218 1.849 1.00 7.38 195 GLU B CA 1
ATOM 3281 C C . GLU B 1 203 ? 84.647 145.708 1.719 1.00 6.82 195 GLU B C 1
ATOM 3282 O O . GLU B 1 203 ? 85.034 145.220 0.651 1.00 9.50 195 GLU B O 1
ATOM 3288 N N . LEU B 1 204 ? 84.343 144.979 2.791 1.00 6.54 196 LEU B N 1
ATOM 3289 C CA . LEU B 1 204 ? 84.573 143.541 2.806 1.00 7.16 196 LEU B CA 1
ATOM 3290 C C . LEU B 1 204 ? 83.329 142.734 2.482 1.00 7.27 196 LEU B C 1
ATOM 3291 O O . LEU B 1 204 ? 83.427 141.560 2.117 1.00 7.43 196 LEU B O 1
ATOM 3296 N N . GLY B 1 205 ? 82.155 143.340 2.624 1.00 7.81 197 GLY B N 1
ATOM 3297 C CA . GLY B 1 205 ? 80.905 142.669 2.309 1.00 8.47 197 GLY B CA 1
ATOM 3298 C C . GLY B 1 205 ? 80.816 142.092 0.897 1.00 8.50 197 GLY B C 1
ATOM 3299 O O . GLY B 1 205 ? 80.259 141.016 0.711 1.00 9.06 197 GLY B O 1
ATOM 3300 N N . PRO B 1 206 ? 81.419 142.762 -0.093 1.00 8.92 198 PRO B N 1
ATOM 3301 C CA . PRO B 1 206 ? 81.409 142.197 -1.441 1.00 9.73 198 PRO B CA 1
ATOM 3302 C C . PRO B 1 206 ? 82.142 140.859 -1.555 1.00 9.62 198 PRO B C 1
ATOM 3303 O O . PRO B 1 206 ? 81.998 140.177 -2.563 1.00 10.67 198 PRO B O 1
ATOM 3307 N N . PHE B 1 207 ? 82.965 140.524 -0.586 1.00 8.91 199 PHE B N 1
ATOM 3308 C CA . PHE B 1 207 ? 83.663 139.253 -0.529 1.00 9.34 199 PHE B CA 1
ATOM 3309 C C . PHE B 1 207 ? 83.068 138.289 0.501 1.00 9.26 199 PHE B C 1
ATOM 3310 O O . PHE B 1 207 ? 83.702 137.279 0.842 1.00 11.88 199 PHE B O 1
ATOM 3318 N N . GLY B 1 208 ? 81.875 138.576 0.997 1.00 9.72 200 GLY B N 1
ATOM 3319 C CA . GLY B 1 208 ? 81.206 137.675 1.946 1.00 9.56 200 GLY B CA 1
ATOM 3320 C C . GLY B 1 208 ? 81.817 137.725 3.341 1.00 8.68 200 GLY B C 1
ATOM 3321 O O . GLY B 1 208 ? 81.677 136.794 4.132 1.00 9.57 200 GLY B O 1
ATOM 3322 N N . ILE B 1 209 ? 82.516 138.798 3.644 1.00 7.25 201 ILE B N 1
ATOM 3323 C CA . ILE B 1 209 ? 83.124 138.960 4.950 1.00 6.70 201 ILE B CA 1
ATOM 3324 C C . ILE B 1 209 ? 82.209 139.835 5.780 1.00 6.23 201 ILE B C 1
ATOM 3325 O O . ILE B 1 209 ? 81.961 140.993 5.403 1.00 7.63 201 ILE B O 1
ATOM 3330 N N . ARG B 1 210 ? 81.696 139.305 6.883 1.00 4.92 202 ARG B N 1
ATOM 3331 C CA . ARG B 1 210 ? 80.900 140.071 7.834 1.00 4.59 202 ARG B CA 1
ATOM 3332 C C . ARG B 1 210 ? 81.842 140.693 8.867 1.00 4.71 202 ARG B C 1
ATOM 3333 O O . ARG B 1 210 ? 82.850 140.087 9.242 1.00 5.46 202 ARG B O 1
ATOM 3341 N N . VAL B 1 211 ? 81.517 141.908 9.293 1.00 4.51 203 VAL B N 1
ATOM 3342 C CA . VAL B 1 211 ? 82.278 142.588 10.338 1.00 4.45 203 VAL B CA 1
ATOM 3343 C C . VAL B 1 211 ? 81.235 143.164 11.282 1.00 4.11 203 VAL B C 1
ATOM 3344 O O . VAL B 1 211 ? 80.375 143.935 10.861 1.00 4.91 203 VAL B O 1
ATOM 3348 N N . ASN B 1 212 ? 81.329 142.798 12.560 1.00 4.38 204 ASN B N 1
ATOM 3349 C CA . ASN B 1 212 ? 80.398 143.243 13.590 1.00 4.29 204 ASN B CA 1
ATOM 3350 C C . ASN B 1 212 ? 81.166 143.608 14.837 1.00 4.51 204 ASN B C 1
ATOM 3351 O O . ASN B 1 212 ? 82.254 143.101 15.077 1.00 4.97 204 ASN B O 1
ATOM 3356 N N . THR B 1 213 ? 80.581 144.510 15.612 1.00 3.97 205 THR B N 1
ATOM 3357 C CA . THR B 1 213 ? 81.090 144.852 16.926 1.00 4.31 205 THR B CA 1
ATOM 3358 C C . THR B 1 213 ? 80.309 144.075 17.956 1.00 4.77 205 THR B C 1
ATOM 3359 O O . THR B 1 213 ? 79.093 144.135 17.984 1.00 6.73 205 THR B O 1
ATOM 3363 N N . LEU B 1 214 ? 81.007 143.333 18.801 1.00 4.74 206 LEU B N 1
ATOM 3364 C CA . LEU B 1 214 ? 80.424 142.617 19.924 1.00 4.78 206 LEU B CA 1
ATOM 3365 C C . LEU B 1 214 ? 80.656 143.461 21.178 1.00 4.81 206 LEU B C 1
ATOM 3366 O O . LEU B 1 214 ? 81.797 143.767 21.495 1.00 5.61 206 LEU B O 1
ATOM 3371 N N . VAL B 1 215 ? 79.582 143.852 21.854 1.00 5.38 207 VAL B N 1
ATOM 3372 C CA . VAL B 1 215 ? 79.649 144.843 22.930 1.00 5.49 207 VAL B CA 1
ATOM 3373 C C . VAL B 1 215 ? 79.243 144.188 24.246 1.00 5.71 207 VAL B C 1
ATOM 3374 O O . VAL B 1 215 ? 78.063 143.973 24.504 1.00 6.40 207 VAL B O 1
ATOM 3378 N N . PRO B 1 216 ? 80.220 143.863 25.102 1.00 6.34 208 PRO B N 1
ATOM 3379 C CA . PRO B 1 216 ? 79.866 143.343 26.424 1.00 6.23 208 PRO B CA 1
ATOM 3380 C C . PRO B 1 216 ? 79.354 144.433 27.360 1.00 6.32 208 PRO B C 1
ATOM 3381 O O . PRO B 1 216 ? 79.780 145.585 27.289 1.00 7.21 208 PRO B O 1
ATOM 3385 N N . GLY B 1 217 ? 78.479 144.020 28.254 1.00 6.29 209 GLY B N 1
ATOM 3386 C CA . GLY B 1 217 ? 78.178 144.790 29.455 1.00 6.71 209 GLY B CA 1
ATOM 3387 C C . GLY B 1 217 ? 79.242 144.611 30.520 1.00 7.45 209 GLY B C 1
ATOM 3388 O O . GLY B 1 217 ? 80.420 144.457 30.206 1.00 9.32 209 GLY B O 1
ATOM 3389 N N . TRP B 1 218 ? 78.805 144.658 31.781 1.00 8.09 210 TRP B N 1
ATOM 3390 C CA . TRP B 1 218 ? 79.709 144.507 32.920 1.00 8.72 210 TRP B CA 1
ATOM 3391 C C . TRP B 1 218 ? 79.843 143.000 33.219 1.00 7.92 210 TRP B C 1
ATOM 3392 O O . TRP B 1 218 ? 78.993 142.413 33.865 1.00 9.56 210 TRP B O 1
ATOM 3403 N N . VAL B 1 219 ? 80.878 142.379 32.664 1.00 9.02 211 VAL B N 1
ATOM 3404 C CA . VAL B 1 219 ? 81.033 140.929 32.739 1.00 8.77 211 VAL B CA 1
ATOM 3405 C C . VAL B 1 219 ? 81.717 140.576 34.051 1.00 9.22 211 VAL B C 1
ATOM 3406 O O . VAL B 1 219 ? 82.753 141.138 34.401 1.00 10.14 211 VAL B O 1
ATOM 3410 N N . MET B 1 220 ? 81.125 139.639 34.767 1.00 9.52 212 MET B N 1
ATOM 3411 C CA . MET B 1 220 ? 81.694 139.146 35.986 1.00 10.47 212 MET B CA 1
ATOM 3412 C C . MET B 1 220 ? 82.722 138.087 35.637 1.00 12.28 212 MET B C 1
ATOM 3413 O O . MET B 1 220 ? 82.413 136.967 35.276 1.00 18.92 212 MET B O 1
ATOM 3418 N N . THR B 1 221 ? 83.974 138.471 35.748 1.00 17.96 213 THR B N 1
ATOM 3419 C CA . THR B 1 221 ? 85.101 137.611 35.471 1.00 17.39 213 THR B CA 1
ATOM 3420 C C . THR B 1 221 ? 85.746 137.232 36.793 1.00 18.17 213 THR B C 1
ATOM 3421 O O . THR B 1 221 ? 85.259 137.561 37.875 1.00 20.10 213 THR B O 1
ATOM 3425 N N . ASP B 1 222 ? 86.890 136.576 36.709 1.00 20.01 214 ASP B N 1
ATOM 3426 C CA . ASP B 1 222 ? 87.664 136.306 37.914 1.00 22.01 214 ASP B CA 1
ATOM 3427 C C . ASP B 1 222 ? 88.158 137.596 38.551 1.00 26.68 214 ASP B C 1
ATOM 3428 O O . ASP B 1 222 ? 88.186 137.704 39.769 1.00 32.19 214 ASP B O 1
ATOM 3433 N N . LYS B 1 223 ? 88.558 138.556 37.718 1.00 28.94 215 LYS B N 1
ATOM 3434 C CA . LYS B 1 223 ? 89.049 139.849 38.192 1.00 31.61 215 LYS B CA 1
ATOM 3435 C C . LYS B 1 223 ? 87.922 140.698 38.782 1.00 33.19 215 LYS B C 1
ATOM 3436 O O . LYS B 1 223 ? 88.106 141.320 39.831 1.00 43.04 215 LYS B O 1
ATOM 3438 N N . GLN B 1 224 ? 86.772 140.722 38.105 1.00 31.51 216 GLN B N 1
ATOM 3439 C CA . GLN B 1 224 ? 85.622 141.483 38.571 1.00 32.92 216 GLN B CA 1
ATOM 3440 C C . GLN B 1 224 ? 84.782 140.625 39.509 1.00 36.70 216 GLN B C 1
ATOM 3441 O O . GLN B 1 224 ? 84.558 140.999 40.660 1.00 40.58 216 GLN B O 1
ATOM 3447 N N . LEU B 1 227 ? 80.307 140.529 44.483 1.00 28.08 219 LEU B N 1
ATOM 3448 C CA . LEU B 1 227 ? 80.447 140.628 45.927 1.00 22.21 219 LEU B CA 1
ATOM 3449 C C . LEU B 1 227 ? 81.730 141.345 46.349 1.00 22.96 219 LEU B C 1
ATOM 3450 O O . LEU B 1 227 ? 81.950 141.539 47.533 1.00 27.63 219 LEU B O 1
ATOM 3455 N N . TRP B 1 228 ? 82.579 141.738 45.396 1.00 21.31 220 TRP B N 1
ATOM 3456 C CA . TRP B 1 228 ? 83.764 142.568 45.703 1.00 22.65 220 TRP B CA 1
ATOM 3457 C C . TRP B 1 228 ? 83.467 144.047 45.508 1.00 25.45 220 TRP B C 1
ATOM 3458 O O . TRP B 1 228 ? 84.293 144.896 45.847 1.00 26.35 220 TRP B O 1
ATOM 3469 N N . LEU B 1 229 ? 82.299 144.360 44.951 1.00 25.53 221 LEU B N 1
ATOM 3470 C CA . LEU B 1 229 ? 81.883 145.750 44.802 1.00 25.11 221 LEU B CA 1
ATOM 3471 C C . LEU B 1 229 ? 81.388 146.228 46.151 1.00 26.80 221 LEU B C 1
ATOM 3472 O O . LEU B 1 229 ? 81.187 145.424 47.061 1.00 31.10 221 LEU B O 1
ATOM 3477 N N . ASP B 1 230 ? 81.203 147.534 46.294 1.00 29.72 222 ASP B N 1
ATOM 3478 C CA . ASP B 1 230 ? 80.489 148.059 47.460 1.00 27.40 222 ASP B CA 1
ATOM 3479 C C . ASP B 1 230 ? 78.996 148.063 47.144 1.00 26.08 222 ASP B C 1
ATOM 3480 O O . ASP B 1 230 ? 78.594 147.708 46.037 1.00 28.08 222 ASP B O 1
ATOM 3485 N N . ASP B 1 231 ? 78.170 148.450 48.110 1.00 29.34 223 ASP B N 1
ATOM 3486 C CA . ASP B 1 231 ? 76.716 148.410 47.932 1.00 28.27 223 ASP B CA 1
ATOM 3487 C C . ASP B 1 231 ? 76.258 149.278 46.774 1.00 26.23 223 ASP B C 1
ATOM 3488 O O . ASP B 1 231 ? 75.401 148.868 46.006 1.00 25.46 223 ASP B O 1
ATOM 3493 N N . ALA B 1 232 ? 76.870 150.454 46.634 1.00 24.51 224 ALA B N 1
ATOM 3494 C CA . ALA B 1 232 ? 76.517 151.354 45.544 1.00 26.93 224 ALA B CA 1
ATOM 3495 C C . ALA B 1 232 ? 76.833 150.739 44.181 1.00 24.44 224 ALA B C 1
ATOM 3496 O O . ALA B 1 232 ? 76.095 150.954 43.246 1.00 23.18 224 ALA B O 1
ATOM 3498 N N . GLY B 1 233 ? 77.929 149.981 44.073 1.00 24.15 225 GLY B N 1
ATOM 3499 C CA . GLY B 1 233 ? 78.265 149.318 42.802 1.00 23.58 225 GLY B CA 1
ATOM 3500 C C . GLY B 1 233 ? 77.252 148.249 42.410 1.00 20.37 225 GLY B C 1
ATOM 3501 O O . GLY B 1 233 ? 76.795 148.184 41.255 1.00 20.09 225 GLY B O 1
ATOM 3502 N N . ARG B 1 234 ? 76.897 147.400 43.360 1.00 19.24 226 ARG B N 1
ATOM 3503 C CA . ARG B 1 234 ? 75.851 146.396 43.134 1.00 18.18 226 ARG B CA 1
ATOM 3504 C C . ARG B 1 234 ? 74.527 147.047 42.772 1.00 17.42 226 ARG B C 1
ATOM 3505 O O . ARG B 1 234 ? 73.826 146.567 41.874 1.00 17.32 226 ARG B O 1
ATOM 3513 N N . ALA B 1 235 ? 74.202 148.158 43.425 1.00 18.50 227 ALA B N 1
ATOM 3514 C CA . ALA B 1 235 ? 72.964 148.852 43.161 1.00 16.46 227 ALA B CA 1
ATOM 3515 C C . ALA B 1 235 ? 72.991 149.424 41.753 1.00 15.86 227 ALA B C 1
ATOM 3516 O O . ALA B 1 235 ? 71.971 149.424 41.071 1.00 14.91 227 ALA B O 1
ATOM 3518 N N . ALA B 1 236 ? 74.146 149.922 41.307 1.00 16.13 228 ALA B N 1
ATOM 3519 C CA . ALA B 1 236 ? 74.252 150.499 39.966 1.00 16.51 228 ALA B CA 1
ATOM 3520 C C . ALA B 1 236 ? 74.018 149.438 38.897 1.00 13.24 228 ALA B C 1
ATOM 3521 O O . ALA B 1 236 ? 73.361 149.696 37.912 1.00 12.71 228 ALA B O 1
ATOM 3523 N N . ILE B 1 237 ? 74.548 148.242 39.095 1.00 12.43 229 ILE B N 1
ATOM 3524 C CA . ILE B 1 237 ? 74.361 147.157 38.121 1.00 12.26 229 ILE B CA 1
ATOM 3525 C C . ILE B 1 237 ? 72.894 146.744 38.110 1.00 10.06 229 ILE B C 1
ATOM 3526 O O . ILE B 1 237 ? 72.319 146.539 37.054 1.00 9.69 229 ILE B O 1
ATOM 3531 N N . LYS B 1 238 ? 72.290 146.609 39.299 1.00 11.25 230 LYS B N 1
ATOM 3532 C CA . LYS B 1 238 ? 70.896 146.194 39.386 1.00 12.21 230 LYS B CA 1
ATOM 3533 C C . LYS B 1 238 ? 69.960 147.247 38.798 1.00 11.37 230 LYS B C 1
ATOM 3534 O O . LYS B 1 238 ? 68.973 146.908 38.121 1.00 12.55 230 LYS B O 1
ATOM 3540 N N . ALA B 1 239 ? 70.263 148.524 39.033 1.00 10.68 231 ALA B N 1
ATOM 3541 C CA . ALA B 1 239 ? 69.462 149.596 38.423 1.00 11.02 231 ALA B CA 1
ATOM 3542 C C . ALA B 1 239 ? 69.713 149.721 36.918 1.00 9.04 231 ALA B C 1
ATOM 3543 O O . ALA B 1 239 ? 68.818 150.100 36.170 1.00 11.41 231 ALA B O 1
ATOM 3545 N N . GLY B 1 240 ? 70.935 149.420 36.485 1.00 8.79 232 GLY B N 1
ATOM 3546 C CA . GLY B 1 240 ? 71.320 149.596 35.096 1.00 8.13 232 GLY B CA 1
ATOM 3547 C C . GLY B 1 240 ? 70.796 148.473 34.232 1.00 6.54 232 GLY B C 1
ATOM 3548 O O . GLY B 1 240 ? 70.049 148.700 33.293 1.00 6.77 232 GLY B O 1
ATOM 3549 N N . GLN B 1 241 ? 71.153 147.233 34.554 1.00 6.16 233 GLN B N 1
ATOM 3550 C CA . GLN B 1 241 ? 70.625 146.089 33.815 1.00 6.19 233 GLN B CA 1
ATOM 3551 C C . GLN B 1 241 ? 69.123 145.953 33.986 1.00 5.97 233 GLN B C 1
ATOM 3552 O O . GLN B 1 241 ? 68.594 146.178 35.075 1.00 7.37 233 GLN B O 1
ATOM 3558 N N . CYS B 1 242 ? 68.447 145.531 32.933 1.00 6.61 234 CYS B N 1
ATOM 3559 C CA . CYS B 1 242 ? 67.062 145.096 33.063 1.00 6.17 234 CYS B CA 1
ATOM 3560 C C . CYS B 1 242 ? 66.946 143.762 33.790 1.00 7.10 234 CYS B C 1
ATOM 3561 O O . CYS B 1 242 ? 65.987 143.533 34.538 1.00 7.90 234 CYS B O 1
ATOM 3564 N N . ILE B 1 243 ? 67.888 142.858 33.540 1.00 7.45 235 ILE B N 1
ATOM 3565 C CA . ILE B 1 243 ? 67.885 141.526 34.162 1.00 8.83 235 ILE B CA 1
ATOM 3566 C C . ILE B 1 243 ? 68.776 141.546 35.399 1.00 8.70 235 ILE B C 1
ATOM 3567 O O . ILE B 1 243 ? 69.919 141.953 35.328 1.00 8.62 235 ILE B O 1
ATOM 3572 N N . ASP B 1 244 ? 68.222 141.109 36.529 1.00 10.10 236 ASP B N 1
ATOM 3573 C CA . ASP B 1 244 ? 68.939 141.057 37.802 1.00 12.67 236 ASP B CA 1
ATOM 3574 C C . ASP B 1 244 ? 69.684 139.731 37.917 1.00 13.09 236 ASP B C 1
ATOM 3575 O O . ASP B 1 244 ? 69.314 138.845 38.692 1.00 15.47 236 ASP B O 1
ATOM 3580 N N . ALA B 1 245 ? 70.730 139.592 37.128 1.00 10.60 237 ALA B N 1
ATOM 3581 C CA . ALA B 1 245 ? 71.600 138.422 37.141 1.00 10.64 237 ALA B CA 1
ATOM 3582 C C . ALA B 1 245 ? 72.978 138.875 36.702 1.00 9.19 237 ALA B C 1
ATOM 3583 O O . ALA B 1 245 ? 73.126 139.873 35.978 1.00 9.46 237 ALA B O 1
ATOM 3585 N N . GLU B 1 246 ? 73.993 138.111 37.085 1.00 9.14 238 GLU B N 1
ATOM 3586 C CA . GLU B 1 246 ? 75.346 138.404 36.654 1.00 9.46 238 GLU B CA 1
ATOM 3587 C C . GLU B 1 246 ? 75.548 138.066 35.185 1.00 8.72 238 GLU B C 1
ATOM 3588 O O . GLU B 1 246 ? 75.237 136.962 34.764 1.00 10.46 238 GLU B O 1
ATOM 3594 N N . LEU B 1 247 ? 76.090 139.011 34.438 1.00 7.32 239 LEU B N 1
ATOM 3595 C CA . LEU B 1 247 ? 76.569 138.739 33.087 1.00 7.19 239 LEU B CA 1
ATOM 3596 C C . LEU B 1 247 ? 77.866 137.954 33.179 1.00 6.88 239 LEU B C 1
ATOM 3597 O O . LEU B 1 247 ? 78.767 138.340 33.925 1.00 8.52 239 LEU B O 1
ATOM 3602 N N . LEU B 1 248 ? 77.994 136.908 32.386 1.00 7.07 240 LEU B N 1
ATOM 3603 C CA . LEU B 1 248 ? 79.130 136.005 32.476 1.00 7.65 240 LEU B CA 1
ATOM 3604 C C . LEU B 1 248 ? 79.854 135.915 31.137 1.00 7.24 240 LEU B C 1
ATOM 3605 O O . LEU B 1 248 ? 79.286 136.200 30.074 1.00 6.73 240 LEU B O 1
ATOM 3610 N N . PRO B 1 249 ? 81.111 135.437 31.160 1.00 7.10 241 PRO B N 1
ATOM 3611 C CA . PRO B 1 249 ? 81.839 135.306 29.896 1.00 7.13 241 PRO B CA 1
ATOM 3612 C C . PRO B 1 249 ? 81.114 134.481 28.844 1.00 6.69 241 PRO B C 1
ATOM 3613 O O . PRO B 1 249 ? 81.117 134.819 27.663 1.00 6.70 241 PRO B O 1
ATOM 3617 N N . GLY B 1 250 ? 80.450 133.416 29.277 1.00 6.78 242 GLY B N 1
ATOM 3618 C CA . GLY B 1 250 ? 79.756 132.544 28.344 1.00 6.79 242 GLY B CA 1
ATOM 3619 C C . GLY B 1 250 ? 78.642 133.234 27.585 1.00 6.37 242 GLY B C 1
ATOM 3620 O O . GLY B 1 250 ? 78.331 132.859 26.462 1.00 6.60 242 GLY B O 1
ATOM 3621 N N . ASP B 1 251 ? 78.009 134.236 28.191 1.00 6.03 243 ASP B N 1
ATOM 3622 C CA . ASP B 1 251 ? 76.999 135.021 27.461 1.00 5.82 243 ASP B CA 1
ATOM 3623 C C . ASP B 1 251 ? 77.619 135.666 26.243 1.00 5.38 243 ASP B C 1
ATOM 3624 O O . ASP B 1 251 ? 77.040 135.660 25.157 1.00 6.07 243 ASP B O 1
ATOM 3629 N N . LEU B 1 252 ? 78.790 136.247 26.397 1.00 5.44 244 LEU B N 1
ATOM 3630 C CA . LEU B 1 252 ? 79.509 136.849 25.263 1.00 5.54 244 LEU B CA 1
ATOM 3631 C C . LEU B 1 252 ? 79.997 135.790 24.297 1.00 5.43 244 LEU B C 1
ATOM 3632 O O . LEU B 1 252 ? 79.896 135.948 23.076 1.00 5.98 244 LEU B O 1
ATOM 3637 N N . ALA B 1 253 ? 80.531 134.689 24.827 1.00 5.93 245 ALA B N 1
ATOM 3638 C CA . ALA B 1 253 ? 81.127 133.674 23.960 1.00 5.52 245 ALA B CA 1
ATOM 3639 C C . ALA B 1 253 ? 80.089 133.019 23.068 1.00 5.11 245 ALA B C 1
ATOM 3640 O O . ALA B 1 253 ? 80.372 132.772 21.903 1.00 5.40 245 ALA B O 1
ATOM 3642 N N . ARG B 1 254 ? 78.893 132.744 23.581 1.00 5.32 246 ARG B N 1
ATOM 3643 C CA . ARG B 1 254 ? 77.875 132.135 22.728 1.00 5.15 246 ARG B CA 1
ATOM 3644 C C . ARG B 1 254 ? 77.461 133.071 21.592 1.00 5.37 246 ARG B C 1
ATOM 3645 O O . ARG B 1 254 ? 77.223 132.627 20.475 1.00 5.79 246 ARG B O 1
ATOM 3653 N N . MET B 1 255 ? 77.378 134.361 21.870 1.00 5.31 247 MET B N 1
ATOM 3654 C CA . MET B 1 255 ? 77.081 135.318 20.818 1.00 5.18 247 MET B CA 1
ATOM 3655 C C . MET B 1 255 ? 78.171 135.305 19.743 1.00 5.03 247 MET B C 1
ATOM 3656 O O . MET B 1 255 ? 77.875 135.353 18.545 1.00 5.61 247 MET B O 1
ATOM 3661 N N . ALA B 1 256 ? 79.439 135.241 20.157 1.00 5.06 248 ALA B N 1
ATOM 3662 C CA . ALA B 1 256 ? 80.531 135.157 19.185 1.00 5.41 248 ALA B CA 1
ATOM 3663 C C . ALA B 1 256 ? 80.477 133.887 18.363 1.00 4.86 248 ALA B C 1
ATOM 3664 O O . ALA B 1 256 ? 80.771 133.927 17.174 1.00 5.22 248 ALA B O 1
ATOM 3666 N N . LEU B 1 257 ? 80.083 132.763 18.942 1.00 5.03 249 LEU B N 1
ATOM 3667 C CA . LEU B 1 257 ? 79.896 131.532 18.187 1.00 5.04 249 LEU B CA 1
ATOM 3668 C C . LEU B 1 257 ? 78.911 131.745 17.042 1.00 4.65 249 LEU B C 1
ATOM 3669 O O . LEU B 1 257 ? 79.184 131.432 15.896 1.00 5.50 249 LEU B O 1
ATOM 3674 N N . PHE B 1 258 ? 77.757 132.320 17.371 1.00 5.05 250 PHE B N 1
ATOM 3675 C CA . PHE B 1 258 ? 76.717 132.547 16.385 1.00 5.05 250 PHE B CA 1
ATOM 3676 C C . PHE B 1 258 ? 77.232 133.485 15.286 1.00 4.80 250 PHE B C 1
ATOM 3677 O O . PHE B 1 258 ? 76.960 133.262 14.093 1.00 5.43 250 PHE B O 1
ATOM 3685 N N . LEU B 1 259 ? 77.929 134.555 15.674 1.00 5.15 251 LEU B N 1
ATOM 3686 C CA . LEU B 1 259 ? 78.475 135.505 14.692 1.00 5.22 251 LEU B CA 1
ATOM 3687 C C . LEU B 1 259 ? 79.538 134.923 13.781 1.00 5.29 251 LEU B C 1
ATOM 3688 O O . LEU B 1 259 ? 79.697 135.388 12.659 1.00 5.91 251 LEU B O 1
ATOM 3693 N N . ALA B 1 260 ? 80.270 133.919 14.261 1.00 5.15 252 ALA B N 1
ATOM 3694 C CA . ALA B 1 260 ? 81.308 133.265 13.449 1.00 5.25 252 ALA B CA 1
ATOM 3695 C C . ALA B 1 260 ? 80.784 132.115 12.594 1.00 5.61 252 ALA B C 1
ATOM 3696 O O . ALA B 1 260 ? 81.421 131.731 11.597 1.00 7.11 252 ALA B O 1
ATOM 3698 N N . ALA B 1 261 ? 79.652 131.549 12.998 1.00 5.67 253 ALA B N 1
ATOM 3699 C CA . ALA B 1 261 ? 79.051 130.415 12.331 1.00 5.86 253 ALA B CA 1
ATOM 3700 C C . ALA B 1 261 ? 78.335 130.841 11.055 1.00 5.83 253 ALA B C 1
ATOM 3701 O O . ALA B 1 261 ? 78.003 132.018 10.868 1.00 6.23 253 ALA B O 1
ATOM 3703 N N . ASP B 1 262 ? 78.005 129.870 10.228 1.00 6.20 254 ASP B N 1
ATOM 3704 C CA . ASP B 1 262 ? 77.284 130.188 9.006 1.00 6.27 254 ASP B CA 1
ATOM 3705 C C . ASP B 1 262 ? 75.899 130.791 9.295 1.00 5.85 254 ASP B C 1
ATOM 3706 O O . ASP B 1 262 ? 75.304 131.467 8.426 1.00 7.01 254 ASP B O 1
ATOM 3711 N N . ASP B 1 263 ? 75.386 130.563 10.494 1.00 5.78 255 ASP B N 1
ATOM 3712 C CA . ASP B 1 263 ? 74.057 130.959 10.843 1.00 5.59 255 ASP B CA 1
ATOM 3713 C C . ASP B 1 263 ? 73.764 132.444 10.718 1.00 4.95 255 ASP B C 1
ATOM 3714 O O . ASP B 1 263 ? 72.595 132.834 10.593 1.00 6.04 255 ASP B O 1
ATOM 3719 N N . SER B 1 264 ? 74.819 133.266 10.800 1.00 5.05 256 SER B N 1
ATOM 3720 C CA . SER B 1 264 ? 74.724 134.734 10.817 1.00 5.16 256 SER B CA 1
ATOM 3721 C C . SER B 1 264 ? 75.266 135.347 9.532 1.00 5.52 256 SER B C 1
ATOM 3722 O O . SER B 1 264 ? 75.665 136.510 9.540 1.00 5.88 256 SER B O 1
ATOM 3725 N N . ARG B 1 265 ? 75.187 134.635 8.411 1.00 5.87 257 ARG B N 1
ATOM 3726 C CA . ARG B 1 265 ? 75.765 135.062 7.153 1.00 6.97 257 ARG B CA 1
ATOM 3727 C C . ARG B 1 265 ? 75.310 136.443 6.648 1.00 6.14 257 ARG B C 1
ATOM 3728 O O . ARG B 1 265 ? 76.081 137.064 5.923 1.00 7.73 257 ARG B O 1
ATOM 3736 N N . MET B 1 266 ? 74.118 136.906 7.008 1.00 5.92 258 MET B N 1
ATOM 3737 C CA . MET B 1 266 ? 73.661 138.220 6.598 1.00 6.29 258 MET B CA 1
ATOM 3738 C C . MET B 1 266 ? 73.666 139.291 7.667 1.00 5.94 258 MET B C 1
ATOM 3739 O O . MET B 1 266 ? 73.135 140.381 7.474 1.00 6.60 258 MET B O 1
ATOM 3744 N N . ILE B 1 267 ? 74.299 138.990 8.792 1.00 5.02 259 ILE B N 1
ATOM 3745 C CA . ILE B 1 267 ? 74.448 139.962 9.869 1.00 5.10 259 ILE B CA 1
ATOM 3746 C C . ILE B 1 267 ? 75.816 140.586 9.734 1.00 4.29 259 ILE B C 1
ATOM 3747 O O . ILE B 1 267 ? 76.839 139.925 9.945 1.00 5.36 259 ILE B O 1
ATOM 3752 N N . THR B 1 268 ? 75.843 141.879 9.418 1.00 4.24 260 THR B N 1
ATOM 3753 C CA . THR B 1 268 ? 77.099 142.613 9.304 1.00 4.52 260 THR B CA 1
ATOM 3754 C C . THR B 1 268 ? 76.832 144.066 9.616 1.00 4.65 260 THR B C 1
ATOM 3755 O O . THR B 1 268 ? 75.700 144.546 9.506 1.00 4.66 260 THR B O 1
ATOM 3759 N N . ALA B 1 269 ? 77.902 144.743 10.054 1.00 4.71 261 ALA B N 1
ATOM 3760 C CA . ALA B 1 269 ? 77.890 146.159 10.432 1.00 4.94 261 ALA B CA 1
ATOM 3761 C C . ALA B 1 269 ? 77.082 146.454 11.689 1.00 4.92 261 ALA B C 1
ATOM 3762 O O . ALA B 1 269 ? 76.655 147.589 11.879 1.00 6.55 261 ALA B O 1
ATOM 3764 N N . GLN B 1 270 ? 76.869 145.459 12.537 1.00 4.53 262 GLN B N 1
ATOM 3765 C CA . GLN B 1 270 ? 76.054 145.653 13.737 1.00 4.73 262 GLN B CA 1
ATOM 3766 C C . GLN B 1 270 ? 76.859 145.914 14.997 1.00 5.00 262 GLN B C 1
ATOM 3767 O O . GLN B 1 270 ? 78.012 145.524 15.109 1.00 6.18 262 GLN B O 1
ATOM 3773 N N . ASP B 1 271 ? 76.177 146.559 15.945 1.00 4.98 263 ASP B N 1
ATOM 3774 C CA . ASP B 1 271 ? 76.634 146.673 17.328 1.00 5.34 263 ASP B CA 1
ATOM 3775 C C . ASP B 1 271 ? 75.817 145.696 18.153 1.00 5.49 263 ASP B C 1
ATOM 3776 O O . ASP B 1 271 ? 74.687 145.993 18.519 1.00 7.30 263 ASP B O 1
ATOM 3781 N N . VAL B 1 272 ? 76.386 144.528 18.375 1.00 5.27 264 VAL B N 1
ATOM 3782 C CA . VAL B 1 272 ? 75.686 143.393 18.985 1.00 5.49 264 VAL B CA 1
ATOM 3783 C C . VAL B 1 272 ? 75.974 143.417 20.472 1.00 5.22 264 VAL B C 1
ATOM 3784 O O . VAL B 1 272 ? 77.074 143.070 20.906 1.00 5.46 264 VAL B O 1
ATOM 3788 N N . VAL B 1 273 ? 74.998 143.920 21.231 1.00 5.25 265 VAL B N 1
ATOM 3789 C CA . VAL B 1 273 ? 75.183 144.191 22.646 1.00 5.36 265 VAL B CA 1
ATOM 3790 C C . VAL B 1 273 ? 74.638 143.049 23.493 1.00 5.23 265 VAL B C 1
ATOM 3791 O O . VAL B 1 273 ? 73.488 142.633 23.364 1.00 5.58 265 VAL B O 1
ATOM 3795 N N . VAL B 1 274 ? 75.495 142.562 24.392 1.00 5.14 266 VAL B N 1
ATOM 3796 C CA . VAL B 1 274 ? 75.161 141.472 25.313 1.00 5.03 266 VAL B CA 1
ATOM 3797 C C . VAL B 1 274 ? 75.462 142.001 26.713 1.00 4.84 266 VAL B C 1
ATOM 3798 O O . VAL B 1 274 ? 76.609 141.950 27.181 1.00 5.70 266 VAL B O 1
ATOM 3802 N N . ASP B 1 275 ? 74.443 142.578 27.353 1.00 5.34 267 ASP B N 1
ATOM 3803 C CA . ASP B 1 275 ? 74.680 143.400 28.532 1.00 5.50 267 ASP B CA 1
ATOM 3804 C C . ASP B 1 275 ? 73.544 143.396 29.553 1.00 5.06 267 ASP B C 1
ATOM 3805 O O . ASP B 1 275 ? 73.527 144.219 30.482 1.00 6.29 267 ASP B O 1
ATOM 3810 N N . GLY B 1 276 ? 72.577 142.486 29.431 1.00 4.92 268 GLY B N 1
ATOM 3811 C CA . GLY B 1 276 ? 71.474 142.474 30.353 1.00 5.33 268 GLY B CA 1
ATOM 3812 C C . GLY B 1 276 ? 70.520 143.644 30.229 1.00 4.95 268 GLY B C 1
ATOM 3813 O O . GLY B 1 276 ? 69.682 143.802 31.109 1.00 5.88 268 GLY B O 1
ATOM 3814 N N . GLY B 1 277 ? 70.615 144.434 29.166 1.00 5.78 269 GLY B N 1
ATOM 3815 C CA . GLY B 1 277 ? 69.735 145.570 28.953 1.00 5.85 269 GLY B CA 1
ATOM 3816 C C . GLY B 1 277 ? 70.152 146.891 29.560 1.00 6.19 269 GLY B C 1
ATOM 3817 O O . GLY B 1 277 ? 69.307 147.763 29.715 1.00 7.29 269 GLY B O 1
ATOM 3818 N N . TRP B 1 278 ? 71.428 147.045 29.900 1.00 5.88 270 TRP B N 1
ATOM 3819 C CA . TRP B 1 278 ? 71.911 148.277 30.535 1.00 6.40 270 TRP B CA 1
ATOM 3820 C C . TRP B 1 278 ? 72.017 149.469 29.580 1.00 6.54 270 TRP B C 1
ATOM 3821 O O . TRP B 1 278 ? 71.388 150.496 29.799 1.00 7.74 270 TRP B O 1
ATOM 3832 N N . ALA B 1 279 ? 72.838 149.343 28.559 1.00 6.45 271 ALA B N 1
ATOM 3833 C CA . ALA B 1 279 ? 73.145 150.472 27.704 1.00 7.53 271 ALA B CA 1
ATOM 3834 C C . ALA B 1 279 ? 72.013 150.899 26.809 1.00 8.94 271 ALA B C 1
ATOM 3835 O O . ALA B 1 279 ? 72.086 152.042 26.320 1.00 14.62 271 ALA B O 1
#

Sequence (504 aa):
DERYARYPSLAGRAVLITGGATGIGASFVEHFARQGARVAFVDLDEEQAARALAARLADAAHEPVFVACDLLTDIAALRGAIEAIRARRIGPIAALVNNAANDVRRHAIADVTPDDSFDACIAVNLRHQQFFAAQAVIDDMKKRRLGGGSIVNLGSISWMMLKNAGYPVYASSAKAAVQQGLTRALARELGPFGGIRVNTLVPGWVMTQRRLWLDDAGRAAIKAGQCIDAELLPGDLARMALFLAADDSRMITAQDVVVDGGWADERYARYPSLAGRAVLIITGGATGIGASFVEHFARQGARRVAFVDLDEQAARRALAARLADAAHEPVFVACDLLTDIAALRGAIEAIRARRIGPIAALVNNAANDVRRHAIADVTPDSFDACIAVVNLRHQQFFAAQAVIDDMKRLGGGSIVNLGSISWMLKNAGYPVYASSAKAAVQQGLTRALARELGPFGIRVNTLVPGWVMTDKQLWLDDAGRAAIKAGQCIDAELLPGDLARMALFLAADDSRMITAQDVVVDGGWA

Nearest PDB structures (foldseek):
  4lvu-assembly1_B-2  TM=1.004E+00  e=1.024E-54  Burkholderia thailandensis E264
  5wjs-assembly1_B  TM=9.938E-01  e=2.696E-52  Burkholderia thailandensis E264
  4lvu-assembly1_A-2  TM=9.959E-01  e=9.967E-51  Burkholderia thailandensis E264
  4nbv-assembly1_A  TM=9.477E-01  e=1.436E-24  Cupriavidus taiwanensis
  4gh5-assembly1_C  TM=9.310E-01  e=6.996E-24  Xanthobacter autotrophicus Py2

B-factor: mean 13.33, std 10.32, range [3.97, 115.42]

Radius of gyration: 23.08 Å; Cα contacts (8 Å, |Δi|>4): 1159; chains: 2; bounding box: 66×51×61 Å

Foldseek 3Di:
DVVDDAFQQLALAEEEEEQQLADLNVVLQQVSQQSNHAYEYEHQDPVSVVVSLVVSVPGNHRYYYDYDDQLDLVRVLVRVVVVCVVSNAHAEYEADFADQAFDDPVRDDPVNLSVRLSRQAPSLLSNCVNRLVSQLVVLEHEYEYEAECCLVVPHHGGVSNSVSRVVVLVVQQVCQVVRVVSLYAGEYEYEADEVSPDLVPDPPVSVVLLVVQAPDNDHHYSNLSSSVSVCRGGVNCSPDHSYHHYRHNRRD/DVVDDAFQQLALAEEEFEQLLFDLNVVLVQVSQQSNHAYEYEHQPVVSNVVSLVVSVPGNHRYHYDYADQLDLVRVLVVVVVSCVPSNQHAEYEADFADQAFDDPVGDDPVNLSVRLSRQAPSLLSNCVNRLVSQLVVQEHEYEHEAECCLVVPHHGGVSNSVSRVVVLVVQQVCCVVRVVSLYAGEYEYEADADGPVHVVDDPVVLVCLCVQAPDNDHHHSNLSSSVSVCRGGVNCSPDHSYHHYRHNRRD

InterPro domains:
  IPR002347 Short-chain dehydrogenase/reductase SDR [PF13561] (38-270)
  IPR002347 Short-chain dehydrogenase/reductase SDR [PR00080] (105-116)
  IPR002347 Short-chain dehydrogenase/reductase SDR [PR00080] (158-166)
  IPR002347 Short-chain dehydrogenase/reductase SDR [PR00080] (178-197)
  IPR002347 Short-chain dehydrogenase/reductase SDR [PR00081] (31-48)
  IPR002347 Short-chain dehydrogenase/reductase SDR [PR00081] (105-116)
  IPR002347 Short-chain dehydrogenase/reductase SDR [PR00081] (152-168)
  IPR002347 Short-chain dehydrogenase/reductase SDR [PR00081] (178-197)
  IPR002347 Short-chain dehydrogenase/reductase SDR [PR00081] (199-216)
  IPR002347 Short-chain dehydrogenase/reductase SDR [PR00081] (234-254)
  IPR020904 Short-chain dehydrogenase/reductase, conserved site [PS00061] (165-193)
  IPR036291 NAD(P)-binding domain superfamily [SSF51735] (29-270)
  IPR057326 Ketoreductase domain [SM00822] (30-210)

Organism: Burkholderia thailandensis (strain ATCC 700388 / DSM 13276 / CCUG 48851 / CIP 106301 / E264) (NCBI:txid271848)

Solvent-accessible surface area: 20457 Å² total; per-residue (Å²): 134,95,120,47,4,130,4,63,17,0,68,41,54,8,0,0,0,0,13,0,9,83,40,27,0,13,14,0,0,60,49,0,1,100,16,12,0,96,2,0,0,1,17,135,54,100,141,25,0,49,62,5,5,69,130,2,53,117,15,82,49,90,2,41,50,34,32,21,63,17,45,68,25,78,32,0,96,36,4,0,107,39,0,63,92,118,17,24,41,0,15,0,0,0,0,13,12,49,69,68,97,150,37,56,144,99,102,45,67,116,114,49,89,90,51,17,40,10,35,0,35,98,0,0,75,46,0,0,80,29,0,32,104,9,0,89,176,86,58,14,8,1,0,0,0,4,5,13,11,4,78,66,51,183,63,96,33,14,48,8,20,17,62,0,4,29,38,0,57,43,24,2,119,61,20,0,118,130,10,1,81,86,26,0,18,0,1,3,0,6,16,12,59,13,14,72,104,122,37,140,174,52,101,78,74,21,92,55,53,20,131,76,11,6,8,12,95,37,50,1,85,30,14,5,0,0,15,4,0,4,0,1,2,0,19,3,3,71,2,8,0,8,23,59,25,12,1,1,0,5,52,40,134,96,120,51,5,56,5,59,16,0,70,38,55,8,0,0,0,0,14,0,6,73,38,26,1,11,14,0,0,58,46,0,1,119,40,13,0,98,1,0,0,0,20,116,63,95,81,23,0,143,60,4,7,72,128,0,55,117,16,80,46,96,5,22,9,32,42,8,57,16,52,68,25,78,41,0,115,42,6,1,53,45,0,73,93,141,14,22,64,0,15,0,0,0,0,13,17,50,67,82,100,178,40,54,144,97,102,44,67,112,114,53,89,88,56,17,42,9,43,0,35,97,0,0,75,48,0,0,81,30,0,33,79,9,0,88,187,89,62,14,9,1,0,0,0,4,6,15,11,4,77,69,54,183,62,89,17,28,47,9,20,17,62,1,4,28,38,0,56,42,24,2,121,62,20,0,118,130,10,2,87,88,27,0,18,0,0,3,0,6,15,12,79,13,36,38,145,80,94,183,201,42,99,112,73,15,83,57,47,25,132,77,10,5,8,10,90,38,106,1,80,29,16,6,0,0,16,4,0,4,0,1,2,0,19,3,2,70,2,8,0,9,23,60,25,12,1,0,0,5,47,40